Protein AF-A0A7C7ZIK1-F1 (afdb_monomer)

Nearest PDB structures (foldseek):
  3ipm-assembly1_O  TM=1.648E-01  e=4.388E+00  Trypanosoma brucei

Solvent-accessible surface area (backbone atoms only — not comparable to full-atom values): 26878 Å² total; per-residue (Å²): 111,84,88,82,70,64,79,79,88,62,84,92,83,82,89,87,76,80,74,85,45,72,69,51,45,52,53,51,50,48,65,78,37,54,86,48,63,83,70,48,52,71,69,32,45,68,49,44,53,52,39,57,45,41,50,55,28,26,73,73,62,36,70,90,50,31,84,71,56,78,60,54,76,66,56,44,52,54,34,48,56,54,49,53,51,53,53,47,51,53,48,55,60,62,72,68,54,66,82,92,74,60,58,61,64,63,52,50,54,50,53,52,49,51,52,44,64,70,38,54,54,81,72,80,58,64,87,65,75,63,62,74,39,77,78,46,72,45,71,29,47,98,76,24,29,35,37,28,30,31,46,92,85,39,73,67,56,48,45,56,56,45,39,78,75,49,46,89,28,53,38,35,42,38,34,39,75,40,82,46,82,79,42,19,32,40,39,40,33,50,70,51,90,85,49,100,66,63,43,59,58,36,30,55,53,48,37,63,67,32,76,52,36,58,47,66,57,86,81,34,36,43,49,66,56,59,46,42,33,29,42,15,85,84,56,22,28,65,60,50,69,68,54,50,51,53,47,41,24,65,52,51,49,84,74,50,73,67,68,68,46,44,50,56,55,52,42,52,54,51,48,50,51,46,52,52,52,17,50,52,34,18,50,51,33,24,48,57,45,40,75,72,62,49,92,63,57,71,66,64,31,53,45,37,12,51,43,36,23,22,52,46,40,37,65,51,27,52,57,49,37,46,66,77,34,80,77,40,43,47,67,31,13,67,44,78,65,21,73,63,72,34,60,77,36,42,63,52,31,36,60,20,34,48,51,48,46,79,75,51,82,90,82,73,89,80,51,76,71,54,52,55,51,51,50,52,44,46,48,47,39,26,48,18,50,27,39,33,34,51,12,42,46,20,36,61,32,62,89,72,53,73,67,45,44,58,92,47,72,91,61,91,24,66,33,29,52,53,24,8,51,54,45,20,52,50,46,53,51,48,53,48,54,52,21,60,78,68,73,43,81,66,74,80,50,74,66,50,48,49,25,52,48,38,28,19,36,50,21,23,39,32,40,31,49,24,26,35,23,16,47,7,31,61,65,36,27,52,42,46,43,50,22,53,49,53,31,51,50,39,63,73,68,69,60,69,93,115

Secondary structure (DSSP, 8-state):
-TTTS--TTSS------SS--HHHHHHHHHHHTTTTGGGS-HHHHHHHHHHHHHHHHHHHH-GGGGGGSS--HHHHHHHHHHHHHHHHHHHHHHHSS-TTS--HHHHHHHHHHHHHHHH--GGGGTT----SEEEEEEEEETTEEEEEEE-SS-HHHHHHHHHHHHGGGEEEEEEEEEEETTEEEEEEEES-TTSS--SHHHHHHHHHH-TT-SS-STT-SSEE-SSEEES-TTT-B---HHHHHHHHHHHH----HHHHHHHHHHHHHHHHHHHHHHHHHHHHHHHHHHHHHTT--HHHHHHHHHHHHHHHHHHHHHHHHHHHTTT-GGGGT-SPPP-SGGGGGHHHHHHHHTGGGGGS-S-----HHHHHHHHHHHHHHHHHHIIIIIIIIHHTTTTSS----TTS-----HHHHHHHHHHHHHHHHHHHHHHHHTTPPPP-SHHHHHHHHIIIIIHHHHHHHHHHHHSSSHHHHHHHHHHHHHHHHHHHTT----

Mean predicted aligned error: 15.03 Å

Radius of gyration: 38.32 Å; Cα contacts (8 Å, |Δi|>4): 663; chains: 1; bounding box: 83×48×109 Å

Structure (mmCIF, N/CA/C/O backbone):
data_AF-A0A7C7ZIK1-F1
#
_entry.id   AF-A0A7C7ZIK1-F1
#
loop_
_atom_site.group_PDB
_atom_site.id
_atom_site.type_symbol
_atom_site.label_atom_id
_atom_site.label_alt_id
_atom_site.label_comp_id
_atom_site.label_asym_id
_atom_site.label_entity_id
_atom_site.label_seq_id
_atom_site.pdbx_PDB_ins_code
_atom_site.Cartn_x
_atom_site.Cartn_y
_atom_site.Cartn_z
_atom_site.occupancy
_atom_site.B_iso_or_equiv
_atom_site.auth_seq_id
_atom_site.auth_comp_id
_atom_site.auth_asym_id
_atom_site.auth_atom_id
_atom_site.pdbx_PDB_model_num
ATOM 1 N N . MET A 1 1 ? -40.857 1.100 41.273 1.00 40.94 1 MET A N 1
ATOM 2 C CA . MET A 1 1 ? -41.108 2.369 40.558 1.00 40.94 1 MET A CA 1
ATOM 3 C C . MET A 1 1 ? -39.878 2.867 39.787 1.00 40.94 1 MET A C 1
ATOM 5 O O . MET A 1 1 ? -40.054 3.303 38.665 1.00 40.94 1 MET A O 1
ATOM 9 N N . VAL A 1 2 ? -38.643 2.683 40.279 1.00 38.78 2 VAL A N 1
ATOM 10 C CA . VAL A 1 2 ? -37.397 2.994 39.525 1.00 38.78 2 VAL A CA 1
ATOM 11 C C . VAL A 1 2 ? -37.084 1.995 38.393 1.00 38.78 2 VAL A C 1
ATOM 13 O O . VAL A 1 2 ? -36.462 2.351 37.407 1.00 38.78 2 VAL A O 1
ATOM 16 N N . MET A 1 3 ? -37.570 0.753 38.485 1.00 44.03 3 MET A N 1
ATOM 17 C CA . MET A 1 3 ? -37.237 -0.306 37.516 1.00 44.03 3 MET A CA 1
ATOM 18 C C . MET A 1 3 ? -38.059 -0.287 36.211 1.00 44.03 3 MET A C 1
ATOM 20 O O . MET A 1 3 ? -37.740 -1.073 35.336 1.00 44.03 3 MET A O 1
ATOM 24 N N . ASN A 1 4 ? -39.112 0.537 36.081 1.00 45.06 4 ASN A N 1
ATOM 25 C CA . ASN A 1 4 ? -40.029 0.502 34.919 1.00 45.06 4 ASN A CA 1
ATOM 26 C C . ASN A 1 4 ? -40.691 1.858 34.560 1.00 45.06 4 ASN A C 1
ATOM 28 O O . ASN A 1 4 ? -41.598 1.870 33.735 1.00 45.06 4 ASN A O 1
ATOM 32 N N . GLY A 1 5 ? -40.339 2.978 35.210 1.00 52.81 5 GLY A N 1
ATOM 33 C CA . GLY A 1 5 ? -41.162 4.203 35.154 1.00 52.81 5 GLY A CA 1
ATOM 34 C C . GLY A 1 5 ? -40.486 5.487 34.669 1.00 52.81 5 GLY A C 1
ATOM 35 O O . GLY A 1 5 ? -41.190 6.462 34.433 1.00 52.81 5 GLY A O 1
ATOM 36 N N . LEU A 1 6 ? -39.159 5.519 34.540 1.00 58.84 6 LEU A N 1
ATOM 37 C CA . LEU A 1 6 ? -38.412 6.707 34.120 1.00 58.84 6 LEU A CA 1
ATOM 38 C C . LEU A 1 6 ? -37.419 6.302 33.027 1.00 58.84 6 LEU A C 1
ATOM 40 O O . LEU A 1 6 ? -36.592 5.420 33.254 1.00 58.84 6 LEU A O 1
ATOM 44 N N . GLU A 1 7 ? -37.493 6.946 31.860 1.00 58.38 7 GLU A N 1
ATOM 45 C CA . GLU A 1 7 ? -36.539 6.791 30.751 1.00 58.38 7 GLU A CA 1
ATOM 46 C C . GLU A 1 7 ? -35.217 7.506 31.085 1.00 58.38 7 GLU A C 1
ATOM 48 O O . GLU A 1 7 ? -34.808 8.454 30.429 1.00 58.38 7 GLU A O 1
ATOM 53 N N . LEU A 1 8 ? -34.536 7.066 32.146 1.00 65.50 8 LEU A N 1
ATOM 54 C CA . LEU A 1 8 ? -33.223 7.597 32.542 1.00 65.50 8 LEU A CA 1
ATOM 55 C C . LEU A 1 8 ? -32.093 7.113 31.615 1.00 65.50 8 LEU A C 1
ATOM 57 O O . LEU A 1 8 ? -30.930 7.476 31.800 1.00 65.50 8 LEU A O 1
ATOM 61 N N . ASP A 1 9 ? -32.417 6.244 30.652 1.00 60.56 9 ASP A N 1
ATOM 62 C CA . ASP A 1 9 ? -31.449 5.628 29.755 1.00 60.56 9 ASP A CA 1
ATOM 63 C C . ASP A 1 9 ? -31.049 6.504 28.557 1.00 60.56 9 ASP A C 1
ATOM 65 O O . ASP A 1 9 ? -29.991 6.256 27.966 1.00 60.56 9 ASP A O 1
ATOM 69 N N . GLU A 1 10 ? -31.836 7.534 28.239 1.00 54.47 10 GLU A N 1
ATOM 70 C CA . GLU A 1 10 ? -31.653 8.405 27.077 1.00 54.47 10 GLU A CA 1
ATOM 71 C C . GLU A 1 10 ? -31.628 9.892 27.479 1.00 54.47 10 GLU A C 1
ATOM 73 O O . GLU A 1 10 ? -32.431 10.348 28.290 1.00 54.47 10 GLU A O 1
ATOM 78 N N . GLY A 1 11 ? -30.712 10.662 26.878 1.00 59.84 11 GLY A N 1
ATOM 79 C CA . GLY A 1 11 ? -30.610 12.118 27.056 1.00 59.84 11 GLY A CA 1
ATOM 80 C C . GLY A 1 11 ? -29.774 12.595 28.253 1.00 59.84 11 GLY A C 1
ATOM 81 O O . GLY A 1 11 ? -29.290 11.808 29.066 1.00 59.84 11 GLY A O 1
ATOM 82 N N . ASP A 1 12 ? -29.597 13.917 28.334 1.00 59.91 12 ASP A N 1
ATOM 83 C CA . ASP A 1 12 ? -28.964 14.597 29.467 1.00 59.91 12 ASP A CA 1
ATOM 84 C C . ASP A 1 12 ? -30.032 14.964 30.500 1.00 59.91 12 ASP A C 1
ATOM 86 O O . ASP A 1 12 ? -31.002 15.663 30.197 1.00 59.91 12 ASP A O 1
ATOM 90 N N . TRP A 1 13 ? -29.848 14.512 31.736 1.00 69.88 13 TRP A N 1
ATOM 91 C CA . TRP A 1 13 ? -30.767 14.773 32.838 1.00 69.88 13 TRP A CA 1
ATOM 92 C C . TRP A 1 13 ? -30.097 15.630 33.907 1.00 69.88 13 TRP A C 1
ATOM 94 O O . TRP A 1 13 ? -28.914 15.496 34.209 1.00 69.88 13 TRP A O 1
ATOM 104 N N . THR A 1 14 ? -30.882 16.535 34.490 1.00 77.00 14 THR A N 1
ATOM 105 C CA . THR A 1 14 ? -30.476 17.347 35.640 1.00 77.00 14 THR A CA 1
ATOM 106 C C . THR A 1 14 ? -31.345 16.960 36.826 1.00 77.00 14 THR A C 1
ATOM 108 O O . THR A 1 14 ? -32.571 17.025 36.742 1.00 77.00 14 THR A O 1
ATOM 111 N N . LEU A 1 15 ? -30.715 16.544 37.924 1.00 80.06 15 LEU A N 1
ATOM 112 C CA . LEU A 1 15 ? -31.409 16.203 39.160 1.00 80.06 15 LEU A CA 1
ATOM 113 C C . LEU A 1 15 ? -31.558 17.454 40.029 1.00 80.06 15 LEU A C 1
ATOM 115 O O . LEU A 1 15 ? -30.564 18.056 40.430 1.00 80.06 15 LEU A O 1
ATOM 119 N N . TYR A 1 16 ? -32.799 17.822 40.329 1.00 83.50 16 TYR A N 1
ATOM 120 C CA . TYR A 1 16 ? -33.114 18.869 41.294 1.00 83.50 16 TYR A CA 1
ATOM 121 C C . TYR A 1 16 ? -33.549 18.204 42.596 1.00 83.50 16 TYR A C 1
ATOM 123 O O . TYR A 1 16 ? -34.559 17.504 42.622 1.00 83.50 16 TYR A O 1
ATOM 131 N N . ALA A 1 17 ? -32.769 18.414 43.651 1.00 84.19 17 ALA A N 1
ATOM 132 C CA . ALA A 1 17 ? -33.059 17.948 44.999 1.00 84.19 17 ALA A CA 1
ATOM 133 C C . ALA A 1 17 ? -33.294 19.155 45.918 1.00 84.19 17 ALA A C 1
ATOM 135 O O . ALA A 1 17 ? -32.756 20.240 45.685 1.00 84.19 17 ALA A O 1
ATOM 136 N N . ASN A 1 18 ? -34.136 18.957 46.924 1.00 82.31 18 ASN A N 1
ATOM 137 C CA . ASN A 1 18 ? -34.403 19.879 48.024 1.00 82.31 18 ASN A CA 1
ATOM 138 C C . ASN A 1 18 ? -33.237 19.845 49.037 1.00 82.31 18 ASN A C 1
ATOM 140 O O . ASN A 1 18 ? -32.068 19.869 48.651 1.00 82.31 18 ASN A O 1
ATOM 144 N N . GLU A 1 19 ? -33.534 19.871 50.333 1.00 83.44 19 GLU A N 1
ATOM 145 C CA . GLU A 1 19 ? -32.520 19.741 51.377 1.00 83.44 19 GLU A CA 1
ATOM 146 C C . GLU A 1 19 ? -31.919 18.323 51.344 1.00 83.44 19 GLU A C 1
ATOM 148 O O . GLU A 1 19 ? -32.659 17.374 51.115 1.00 83.44 19 GLU A O 1
ATOM 153 N N . PRO A 1 20 ? -30.597 18.141 51.523 1.00 84.56 20 PRO A N 1
ATOM 154 C CA . PRO A 1 20 ? -29.972 16.818 51.493 1.00 84.56 20 PRO A CA 1
ATOM 155 C C . PRO A 1 20 ? -30.202 16.050 52.808 1.00 84.56 20 PRO A C 1
ATOM 157 O O . PRO A 1 20 ? -29.254 15.693 53.496 1.00 84.56 20 PRO A O 1
ATOM 160 N N . ASP A 1 21 ? -31.447 15.817 53.199 1.00 86.06 21 ASP A N 1
ATOM 161 C CA . ASP A 1 21 ? -31.779 14.834 54.232 1.00 86.06 21 ASP A CA 1
ATOM 162 C C . ASP A 1 21 ? -31.582 13.397 53.722 1.00 86.06 21 ASP A C 1
ATOM 164 O O . ASP A 1 21 ? -31.274 13.146 52.550 1.00 86.06 21 ASP A O 1
ATOM 168 N N . LEU A 1 22 ? -31.633 12.437 54.644 1.00 85.81 22 LEU A N 1
ATOM 169 C CA . LEU A 1 22 ? -31.218 11.066 54.369 1.00 85.81 22 LEU A CA 1
ATOM 170 C C . LEU A 1 22 ? -32.094 10.385 53.304 1.00 85.81 22 LEU A C 1
ATOM 172 O O . LEU A 1 22 ? -31.565 9.689 52.435 1.00 85.81 22 LEU A O 1
ATOM 176 N N . ASP A 1 23 ? -33.399 10.631 53.310 1.00 86.06 23 ASP A N 1
ATOM 177 C CA . ASP A 1 23 ? -34.359 10.156 52.315 1.00 86.06 23 ASP A CA 1
ATOM 178 C C . ASP A 1 23 ? -34.097 10.770 50.931 1.00 86.06 23 ASP A C 1
ATOM 180 O O . ASP A 1 23 ? -34.020 10.032 49.938 1.00 86.06 23 ASP A O 1
ATOM 184 N N . THR A 1 24 ? -33.842 12.082 50.854 1.00 88.56 24 THR A N 1
ATOM 185 C CA . THR A 1 24 ? -33.441 12.740 49.602 1.00 88.56 24 THR A CA 1
ATOM 186 C C . THR A 1 24 ? -32.127 12.169 49.082 1.00 88.56 24 THR A C 1
ATOM 188 O O . THR A 1 24 ? -32.006 11.861 47.894 1.00 88.56 24 THR A O 1
ATOM 191 N N . LEU A 1 25 ? -31.141 11.956 49.954 1.00 90.19 25 LEU A N 1
ATOM 192 C CA . LEU A 1 25 ? -29.852 11.371 49.588 1.00 90.19 25 LEU A CA 1
ATOM 193 C C . LEU A 1 25 ? -29.987 9.920 49.114 1.00 90.19 25 LEU A C 1
ATOM 195 O O . LEU A 1 25 ? -29.340 9.546 48.133 1.00 90.19 25 LEU A O 1
ATOM 199 N N . PHE A 1 26 ? -30.857 9.113 49.729 1.00 90.19 26 PHE A N 1
ATOM 200 C CA . PHE A 1 26 ? -31.180 7.771 49.241 1.00 90.19 26 PHE A CA 1
ATOM 201 C C . PHE A 1 26 ? -31.828 7.815 47.855 1.00 90.19 26 PHE A C 1
ATOM 203 O O . PHE A 1 26 ? -31.446 7.036 46.976 1.00 90.19 26 PHE A O 1
ATOM 210 N N . ALA A 1 27 ? -32.771 8.731 47.623 1.00 88.88 27 ALA A N 1
ATOM 211 C CA . ALA A 1 27 ? -33.408 8.901 46.320 1.00 88.88 27 ALA A CA 1
ATOM 212 C C . ALA A 1 27 ? -32.396 9.329 45.245 1.00 88.88 27 ALA A C 1
ATOM 214 O O . ALA A 1 27 ? -32.337 8.720 44.173 1.00 88.88 27 ALA A O 1
ATOM 215 N N . VAL A 1 28 ? -31.548 10.316 45.551 1.00 89.88 28 VAL A N 1
ATOM 216 C CA . VAL A 1 28 ? -30.443 10.765 44.692 1.00 89.88 28 VAL A CA 1
ATOM 217 C C . VAL A 1 28 ? -29.512 9.598 44.376 1.00 89.88 28 VAL A C 1
ATOM 219 O O . VAL A 1 28 ? -29.238 9.335 43.205 1.00 89.88 28 VAL A O 1
ATOM 222 N N . TRP A 1 29 ? -29.066 8.852 45.389 1.00 91.94 29 TRP A N 1
ATOM 223 C CA . TRP A 1 29 ? -28.170 7.713 45.208 1.00 91.94 29 TRP A CA 1
ATOM 224 C C . TRP A 1 29 ? -28.787 6.652 44.295 1.00 91.94 29 TRP A C 1
ATOM 226 O O . TRP A 1 29 ? -28.127 6.165 43.376 1.00 91.94 29 TRP A O 1
ATOM 236 N N . VAL A 1 30 ? -30.067 6.324 44.495 1.00 90.31 30 VAL A N 1
ATOM 237 C CA . VAL A 1 30 ? -30.787 5.347 43.670 1.00 90.31 30 VAL A CA 1
ATOM 238 C C . VAL A 1 30 ? -30.892 5.807 42.217 1.00 90.31 30 VAL A C 1
ATOM 240 O O . VAL A 1 30 ? -30.681 4.998 41.312 1.00 90.31 30 VAL A O 1
ATOM 243 N N . LEU A 1 31 ? -31.176 7.089 41.981 1.00 87.31 31 LEU A N 1
ATOM 244 C CA . LEU A 1 31 ? -31.259 7.660 40.636 1.00 87.31 31 LEU A CA 1
ATOM 245 C C . LEU A 1 31 ? -29.893 7.695 39.945 1.00 87.31 31 LEU A C 1
ATOM 247 O O . LEU A 1 31 ? -29.795 7.302 38.788 1.00 87.31 31 LEU A O 1
ATOM 251 N N . LEU A 1 32 ? -28.823 8.066 40.652 1.00 85.19 32 LEU A N 1
ATOM 252 C CA . LEU A 1 32 ? -27.457 8.031 40.114 1.00 85.19 32 LEU A CA 1
ATOM 253 C C . LEU A 1 32 ? -26.997 6.603 39.775 1.00 85.19 32 LEU A C 1
ATOM 255 O O . LEU A 1 32 ? -26.212 6.399 38.848 1.00 85.19 32 LEU A O 1
ATOM 259 N N . ASN A 1 33 ? -27.506 5.601 40.497 1.00 84.25 33 ASN A N 1
ATOM 260 C CA . ASN A 1 33 ? -27.081 4.207 40.386 1.00 84.25 33 ASN A CA 1
ATOM 261 C C . ASN A 1 33 ? -28.111 3.284 39.712 1.00 84.25 33 ASN A C 1
ATOM 263 O O . ASN A 1 33 ? -27.948 2.060 39.740 1.00 84.25 33 ASN A O 1
ATOM 267 N N . PHE A 1 34 ? -29.145 3.828 39.060 1.00 83.00 34 PHE A N 1
ATOM 268 C CA . PHE A 1 34 ? -30.294 3.048 38.579 1.00 83.00 34 PHE A CA 1
ATOM 269 C C . PHE A 1 34 ? -29.911 1.883 37.643 1.00 83.00 34 PHE A C 1
ATOM 271 O O . PHE A 1 34 ? -30.500 0.809 37.722 1.00 83.00 34 PHE A O 1
ATOM 278 N N . ARG A 1 35 ? -28.870 2.044 36.809 1.00 76.06 35 ARG A N 1
ATOM 279 C CA . ARG A 1 35 ? -28.354 0.990 35.905 1.00 76.06 35 ARG A CA 1
ATOM 280 C C . ARG A 1 35 ? -27.611 -0.135 36.621 1.00 76.06 35 ARG A C 1
ATOM 282 O O . ARG A 1 35 ? -27.462 -1.231 36.074 1.00 76.06 35 ARG A O 1
ATOM 289 N N . ARG A 1 36 ? -27.082 0.148 37.811 1.00 77.00 36 ARG A N 1
ATOM 290 C CA . ARG A 1 36 ? -26.248 -0.773 38.594 1.00 77.00 36 ARG A CA 1
ATOM 291 C C . ARG 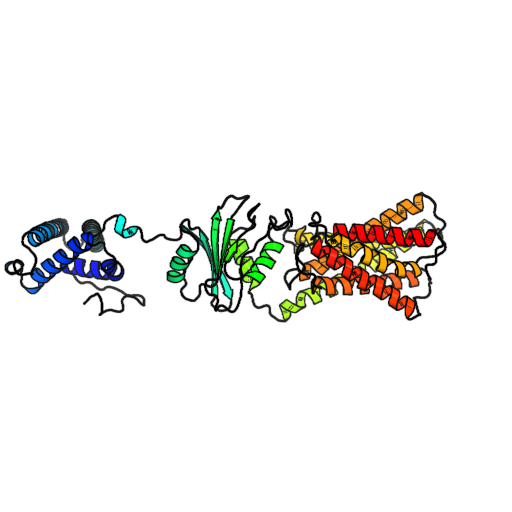A 1 36 ? -27.071 -1.583 39.578 1.00 77.00 36 ARG A C 1
ATOM 293 O O . ARG A 1 36 ? -26.814 -2.771 39.726 1.00 77.00 36 ARG A O 1
ATOM 300 N N . ILE A 1 37 ? -28.108 -0.988 40.165 1.00 84.81 37 ILE A N 1
ATOM 301 C CA . ILE A 1 37 ? -28.993 -1.648 41.137 1.00 84.81 37 ILE A CA 1
ATOM 302 C C . ILE A 1 37 ? -29.521 -3.020 40.655 1.00 84.81 37 ILE A C 1
ATOM 304 O O . ILE A 1 37 ? -29.435 -3.985 41.421 1.00 84.81 37 ILE A O 1
ATOM 308 N N . PRO A 1 38 ? -29.983 -3.196 39.396 1.00 81.00 38 PRO A N 1
ATOM 309 C CA . PRO A 1 38 ? -30.415 -4.504 38.895 1.00 81.00 38 PRO A CA 1
ATOM 310 C C . PRO A 1 38 ? -29.296 -5.554 38.874 1.00 81.00 38 PRO A C 1
ATOM 312 O O . PRO A 1 38 ? -29.567 -6.744 39.043 1.00 81.00 38 PRO A O 1
ATOM 315 N N . LYS A 1 39 ? -28.046 -5.116 38.683 1.00 79.50 39 LYS A N 1
ATOM 316 C CA . LYS A 1 39 ? -26.848 -5.951 38.510 1.00 79.50 39 LYS A CA 1
ATOM 317 C C . LYS A 1 39 ? -26.093 -6.221 39.811 1.00 79.50 39 LYS A C 1
ATOM 319 O O . LYS A 1 39 ? -25.171 -7.025 39.804 1.00 79.50 39 LYS A O 1
ATOM 324 N N . LEU A 1 40 ? -26.493 -5.586 40.914 1.00 83.44 40 LEU A N 1
ATOM 325 C CA . LEU A 1 40 ? -25.895 -5.816 42.226 1.00 83.44 40 LEU A CA 1
ATOM 326 C C . LEU A 1 40 ? -25.921 -7.300 42.607 1.00 83.44 40 LEU A C 1
ATOM 328 O O . LEU A 1 40 ? -26.912 -8.004 42.353 1.00 83.44 40 LEU A O 1
ATOM 332 N N . SER A 1 41 ? -24.853 -7.739 43.275 1.00 82.25 41 SER A N 1
ATOM 333 C CA . SER A 1 41 ? -24.797 -9.052 43.912 1.00 82.25 41 SER A CA 1
ATOM 334 C C . SER A 1 41 ? -25.963 -9.244 44.892 1.00 82.25 41 SER A C 1
ATOM 336 O O . SER A 1 41 ? -26.492 -8.276 45.449 1.00 82.25 41 SER A O 1
ATOM 338 N N . SER A 1 42 ? -26.370 -10.496 45.140 1.00 83.75 42 SER A N 1
ATOM 339 C CA . SER A 1 42 ? -27.427 -10.793 46.122 1.00 83.75 42 SER A CA 1
ATOM 340 C C . SER A 1 42 ? -27.119 -10.174 47.484 1.00 83.75 42 SER A C 1
ATOM 342 O O . SER A 1 42 ? -27.984 -9.539 48.069 1.00 83.75 42 SER A O 1
ATOM 344 N N . ARG A 1 43 ? -25.855 -10.232 47.922 1.00 85.00 43 ARG A N 1
ATOM 345 C CA . ARG A 1 43 ? -25.405 -9.626 49.180 1.00 85.00 43 ARG A CA 1
ATOM 346 C C . ARG A 1 43 ? -25.617 -8.109 49.213 1.00 85.00 43 ARG A C 1
ATOM 348 O O . ARG A 1 43 ? -26.109 -7.590 50.207 1.00 85.00 43 ARG A O 1
ATOM 355 N N . SER A 1 44 ? -25.255 -7.393 48.149 1.00 87.44 44 SER A N 1
ATOM 356 C CA . SER A 1 44 ? -25.455 -5.940 48.077 1.00 87.44 44 SER A CA 1
ATOM 357 C C . SER A 1 44 ? -26.937 -5.567 48.021 1.00 87.44 44 SER A C 1
ATOM 359 O O . SER A 1 44 ? -27.344 -4.575 48.622 1.00 87.44 44 SER A O 1
ATOM 361 N N . LYS A 1 45 ? -27.773 -6.388 47.370 1.00 87.81 45 LYS A N 1
ATOM 362 C CA . LYS A 1 45 ? -29.238 -6.224 47.384 1.00 87.81 45 LYS A CA 1
ATOM 363 C C . LYS A 1 45 ? -29.833 -6.472 48.770 1.00 87.81 45 LYS A C 1
ATOM 365 O O . LYS A 1 45 ? -30.688 -5.697 49.192 1.00 87.81 45 LYS A O 1
ATOM 370 N N . ASP A 1 46 ? -29.340 -7.481 49.484 1.00 88.12 46 ASP A N 1
ATOM 371 C CA . ASP A 1 46 ? -29.736 -7.794 50.863 1.00 88.12 46 ASP A CA 1
ATOM 372 C C . ASP A 1 46 ? -29.325 -6.688 51.850 1.00 88.12 46 ASP A C 1
ATOM 374 O O . ASP A 1 46 ? -29.917 -6.558 52.918 1.00 88.12 46 ASP A O 1
ATOM 378 N N . THR A 1 47 ? -28.351 -5.848 51.488 1.00 89.25 47 THR A N 1
ATOM 379 C CA . THR A 1 47 ? -28.025 -4.622 52.226 1.00 89.25 47 THR A CA 1
ATOM 380 C C . THR A 1 47 ? -28.918 -3.448 51.826 1.00 89.25 47 THR A C 1
ATOM 382 O O . THR A 1 47 ? -29.482 -2.791 52.698 1.00 89.25 47 THR A O 1
ATOM 385 N N . LEU A 1 48 ? -29.060 -3.179 50.525 1.00 90.56 48 LEU A N 1
ATOM 386 C CA . LEU A 1 48 ? -29.733 -1.986 50.001 1.00 90.56 48 LEU A CA 1
ATOM 387 C C . LEU A 1 48 ? -31.255 -2.013 50.201 1.00 90.56 48 LEU A C 1
ATOM 389 O O . LEU A 1 48 ? -31.840 -1.027 50.647 1.00 90.56 48 LEU A O 1
ATOM 393 N N . LEU A 1 49 ? -31.917 -3.119 49.848 1.00 90.44 49 LEU A N 1
ATOM 394 C CA . LEU A 1 49 ? -33.383 -3.175 49.823 1.00 90.44 49 LEU A CA 1
ATOM 395 C C . LEU A 1 49 ? -34.009 -3.003 51.215 1.00 90.44 49 LEU A C 1
ATOM 397 O O . LEU A 1 49 ? -34.986 -2.258 51.316 1.00 90.44 49 LEU A O 1
ATOM 401 N N . PRO A 1 50 ? -33.473 -3.612 52.293 1.00 91.50 50 PRO A N 1
ATOM 402 C CA . PRO A 1 50 ? -33.994 -3.367 53.632 1.00 91.50 50 PRO A CA 1
ATOM 403 C C . PRO A 1 50 ? -33.822 -1.927 54.111 1.00 91.50 50 PRO A C 1
ATOM 405 O O . PRO A 1 50 ? -34.710 -1.431 54.795 1.00 91.50 50 PRO A O 1
ATOM 408 N N . LEU A 1 51 ? -32.732 -1.249 53.733 1.00 90.69 51 LEU A N 1
ATOM 409 C CA . LEU A 1 51 ? -32.513 0.160 54.081 1.00 90.69 51 LEU A CA 1
ATOM 410 C C . LEU A 1 51 ? -33.549 1.059 53.414 1.00 90.69 51 LEU A C 1
ATOM 412 O O . LEU A 1 51 ? -34.246 1.792 54.105 1.00 90.69 51 LEU A O 1
ATOM 416 N N . LEU A 1 52 ? -33.729 0.918 52.097 1.00 89.38 52 LEU A N 1
ATOM 417 C CA . LEU A 1 52 ? -34.749 1.666 51.356 1.00 89.38 52 LEU A CA 1
ATOM 418 C C . LEU A 1 52 ? -36.161 1.386 51.889 1.00 89.38 52 LEU A C 1
ATOM 420 O O . LEU A 1 52 ? -37.006 2.278 51.932 1.00 89.38 52 LEU A O 1
ATOM 424 N N . ARG A 1 53 ? -36.432 0.137 52.291 1.00 88.56 53 ARG A N 1
ATOM 425 C CA . ARG A 1 53 ? -37.731 -0.258 52.842 1.00 88.56 53 ARG A CA 1
ATOM 426 C C . ARG A 1 53 ? -37.978 0.336 54.225 1.00 88.56 53 ARG A C 1
ATOM 428 O O . ARG A 1 53 ? -39.104 0.750 54.487 1.00 88.56 53 ARG A O 1
ATOM 435 N N . LEU A 1 54 ? -36.970 0.321 55.094 1.00 90.25 54 LEU A N 1
ATOM 436 C CA . LEU A 1 54 ? -37.060 0.876 56.438 1.00 90.25 54 LEU A CA 1
ATOM 437 C C . LEU A 1 54 ? -37.217 2.395 56.377 1.00 90.25 54 LEU A C 1
ATOM 439 O O . LEU A 1 54 ? -38.143 2.916 56.990 1.00 90.25 54 LEU A O 1
ATOM 443 N N . GLU A 1 55 ? -36.389 3.072 55.583 1.00 88.62 55 GLU A N 1
ATOM 444 C CA . GLU A 1 55 ? -36.435 4.529 55.454 1.00 88.62 55 GLU A CA 1
ATOM 445 C C . GLU A 1 55 ? -37.764 5.000 54.868 1.00 88.62 55 GLU A C 1
ATOM 447 O O . GLU A 1 55 ? -38.451 5.819 55.466 1.00 88.62 55 GLU A O 1
ATOM 452 N N . GLY A 1 56 ? -38.225 4.373 53.780 1.00 86.31 56 GLY A N 1
ATOM 453 C CA . GLY A 1 56 ? -39.537 4.691 53.218 1.00 86.31 56 GLY A CA 1
ATOM 454 C C . GLY A 1 56 ? -40.707 4.387 54.165 1.00 86.31 56 GLY A C 1
ATOM 455 O O . GLY A 1 56 ? -41.766 4.995 54.048 1.00 86.31 56 GLY A O 1
ATOM 456 N N . ALA A 1 57 ? -40.553 3.448 55.107 1.00 86.75 57 ALA A N 1
ATOM 457 C CA . ALA A 1 57 ? -41.574 3.186 56.121 1.00 86.75 57 ALA A CA 1
ATOM 458 C C . ALA A 1 57 ? -41.574 4.242 57.236 1.00 86.75 57 ALA A C 1
ATOM 460 O O . ALA A 1 57 ? -42.658 4.600 57.701 1.00 86.75 57 ALA A O 1
ATOM 461 N N . ILE A 1 58 ? -40.390 4.715 57.642 1.00 87.12 58 ILE A N 1
ATOM 462 C CA . ILE A 1 58 ? -40.210 5.800 58.615 1.00 87.12 58 ILE A CA 1
ATOM 463 C C . ILE A 1 58 ? -40.756 7.107 58.042 1.00 87.12 58 ILE A C 1
ATOM 465 O O . ILE A 1 58 ? -41.534 7.767 58.722 1.00 87.12 58 ILE A O 1
ATOM 469 N N . ASP A 1 59 ? -40.417 7.432 56.796 1.00 83.25 59 ASP A N 1
ATOM 470 C CA . ASP A 1 59 ? -40.895 8.635 56.113 1.00 83.25 59 ASP A CA 1
ATOM 471 C C . ASP A 1 59 ? -42.428 8.631 55.969 1.00 83.25 59 ASP A C 1
ATOM 473 O O . ASP A 1 59 ? -43.119 9.565 56.373 1.00 83.25 59 ASP A O 1
ATOM 477 N N . ALA A 1 60 ? -43.002 7.513 55.510 1.00 84.00 60 ALA A N 1
ATOM 478 C CA . ALA A 1 60 ? -44.442 7.434 55.272 1.00 84.00 60 ALA A CA 1
ATOM 479 C C . ALA A 1 60 ? -45.305 7.346 56.547 1.00 84.00 60 ALA A C 1
ATOM 481 O O . ALA A 1 60 ? -46.449 7.798 56.530 1.00 84.00 60 ALA A O 1
ATOM 482 N N . ASN A 1 61 ? -44.821 6.710 57.623 1.00 83.50 61 ASN A N 1
ATOM 483 C CA . ASN A 1 61 ? -45.657 6.359 58.789 1.00 83.50 61 ASN A CA 1
ATOM 484 C C . ASN A 1 61 ? -45.097 6.833 60.139 1.00 83.50 61 ASN A C 1
ATOM 486 O O . ASN A 1 61 ? -45.725 6.602 61.173 1.00 83.50 61 ASN A O 1
ATOM 490 N N . GLY A 1 62 ? -43.926 7.464 60.153 1.00 82.12 62 GLY A N 1
ATOM 491 C CA . GLY A 1 62 ? -43.194 7.804 61.367 1.00 82.12 62 GLY A CA 1
ATOM 492 C C . GLY A 1 62 ? -42.408 6.628 61.959 1.00 82.12 62 GLY A C 1
ATOM 493 O O . GLY A 1 62 ? -42.699 5.447 61.742 1.00 82.12 62 GLY A O 1
ATOM 494 N N . ALA A 1 63 ? -41.394 6.958 62.764 1.00 80.44 63 ALA A N 1
ATOM 495 C CA . ALA A 1 63 ? -40.477 5.983 63.359 1.00 80.44 63 ALA A CA 1
ATOM 496 C C . ALA A 1 63 ? -41.178 4.947 64.261 1.00 80.44 63 ALA A C 1
ATOM 498 O O . ALA A 1 63 ? -40.741 3.796 64.322 1.00 80.44 63 ALA A O 1
ATOM 499 N N . GLU A 1 64 ? -42.285 5.321 64.908 1.00 76.75 64 GLU A N 1
ATOM 500 C CA . GLU A 1 64 ? -43.053 4.464 65.826 1.00 76.75 64 GLU A CA 1
ATOM 501 C C . GLU A 1 64 ? -43.662 3.232 65.141 1.00 76.75 64 GLU A C 1
ATOM 503 O O . GLU A 1 64 ? -43.826 2.187 65.768 1.00 76.75 64 GLU A O 1
ATOM 508 N N . LEU A 1 65 ? -43.965 3.332 63.843 1.00 77.44 65 LEU A N 1
ATOM 509 C CA . LEU A 1 65 ? -44.575 2.255 63.058 1.00 77.44 65 LEU A CA 1
ATOM 510 C C . LEU A 1 65 ? -43.572 1.514 62.163 1.00 77.44 65 LEU A C 1
ATOM 512 O O . LEU A 1 65 ? -43.946 0.578 61.452 1.00 77.44 65 LEU A O 1
ATOM 516 N N . SER A 1 66 ? -42.288 1.874 62.217 1.00 80.38 66 SER A N 1
ATOM 517 C CA . SER A 1 66 ? -41.250 1.290 61.358 1.00 80.38 66 SER A CA 1
ATOM 518 C C . SER A 1 66 ? -40.973 -0.197 61.635 1.00 80.38 66 SER A C 1
ATOM 520 O O . SER A 1 66 ? -40.489 -0.912 60.754 1.00 80.38 66 SER A O 1
ATOM 522 N N . ASP A 1 67 ? -41.379 -0.705 62.803 1.00 81.44 67 ASP A N 1
ATOM 523 C CA . ASP A 1 67 ? -41.322 -2.133 63.145 1.00 81.44 67 ASP A CA 1
ATOM 524 C C . ASP A 1 67 ? -42.267 -2.990 62.275 1.00 81.44 67 ASP A C 1
ATOM 526 O O . ASP A 1 67 ? -42.059 -4.195 62.123 1.00 81.44 67 ASP A O 1
ATOM 530 N N . TYR A 1 68 ? -43.263 -2.370 61.629 1.00 81.50 68 TYR A N 1
ATOM 531 C CA . TYR A 1 68 ? -44.238 -3.028 60.753 1.00 81.50 68 TYR A CA 1
ATOM 532 C C . TYR A 1 68 ? -43.887 -2.933 59.255 1.00 81.50 68 TYR A C 1
ATOM 534 O O . TYR A 1 68 ? -44.725 -3.203 58.395 1.00 81.50 68 TYR A O 1
ATOM 542 N N . CYS A 1 69 ? -42.638 -2.602 58.902 1.00 83.94 69 CYS A N 1
ATOM 543 C CA . CYS A 1 69 ? -42.200 -2.452 57.505 1.00 83.94 69 CYS A CA 1
ATOM 544 C C . CYS A 1 69 ? -42.113 -3.772 56.701 1.00 83.94 69 CYS A C 1
ATOM 546 O O . CYS A 1 69 ? -41.868 -3.743 55.488 1.00 83.94 69 CYS A O 1
ATOM 548 N N . GLY A 1 70 ? -42.354 -4.924 57.342 1.00 84.75 70 GLY A N 1
ATOM 549 C CA . GLY A 1 70 ? -42.370 -6.250 56.709 1.00 84.75 70 GLY A CA 1
ATOM 550 C C . GLY A 1 70 ? -41.003 -6.937 56.619 1.00 84.75 70 GLY A C 1
ATOM 551 O O . GLY A 1 70 ? -40.860 -7.914 55.887 1.00 84.75 70 GLY A O 1
ATOM 552 N N . LEU A 1 71 ? -39.997 -6.437 57.343 1.00 89.75 71 LEU A N 1
ATOM 553 C CA . LEU A 1 71 ? -38.679 -7.064 57.467 1.00 89.75 71 LEU A CA 1
ATOM 554 C C . LEU A 1 71 ? -38.658 -8.094 58.606 1.00 89.75 71 LEU A C 1
ATOM 556 O O . LEU A 1 71 ? -39.385 -7.972 59.591 1.00 89.75 71 LEU A O 1
ATOM 560 N N . THR A 1 72 ? -37.788 -9.104 58.506 1.00 90.81 72 THR A N 1
ATOM 561 C CA . THR A 1 72 ? -37.543 -10.014 59.639 1.00 90.81 72 THR A CA 1
ATOM 562 C C . THR A 1 72 ? -36.853 -9.266 60.783 1.00 90.81 72 THR A C 1
ATOM 564 O O . THR A 1 72 ? -36.117 -8.312 60.539 1.00 90.81 72 THR A O 1
ATOM 567 N N . GLN A 1 73 ? -37.017 -9.712 62.034 1.00 87.44 73 GLN A N 1
ATOM 568 C CA . GLN A 1 73 ? -36.419 -9.031 63.196 1.00 87.44 73 GLN A CA 1
ATOM 569 C C . GLN A 1 73 ? -34.888 -8.901 63.127 1.00 87.44 73 GLN A C 1
ATOM 571 O O . GLN A 1 73 ? -34.326 -7.954 63.674 1.00 87.44 73 GLN A O 1
ATOM 576 N N . ASN A 1 74 ? -34.192 -9.841 62.481 1.00 88.44 74 ASN A N 1
ATOM 577 C CA . ASN A 1 74 ? -32.739 -9.755 62.313 1.00 88.44 74 ASN A CA 1
ATOM 578 C C . ASN A 1 74 ? -32.383 -8.683 61.279 1.00 88.44 74 ASN A C 1
ATOM 580 O O . ASN A 1 74 ? -31.607 -7.780 61.579 1.00 88.44 74 ASN A O 1
ATOM 584 N N . THR A 1 75 ? -33.027 -8.724 60.110 1.00 89.25 75 THR A N 1
ATOM 585 C CA . THR A 1 75 ? -32.824 -7.744 59.037 1.00 89.25 75 THR A CA 1
ATOM 586 C C . THR A 1 75 ? -33.212 -6.329 59.469 1.00 89.25 75 THR A C 1
ATOM 588 O O . THR A 1 75 ? -32.504 -5.383 59.147 1.00 89.25 75 THR A O 1
ATOM 591 N N . LEU A 1 76 ? -34.300 -6.178 60.231 1.00 90.00 76 LEU A N 1
ATOM 592 C CA . LEU A 1 76 ? -34.745 -4.893 60.771 1.00 90.00 76 LEU A CA 1
ATOM 593 C C . LEU A 1 76 ? -33.707 -4.300 61.729 1.00 90.00 76 LEU A C 1
ATOM 595 O O . LEU A 1 76 ? -33.382 -3.123 61.617 1.00 90.00 76 LEU A O 1
ATOM 599 N N . ARG A 1 77 ? -33.158 -5.110 62.645 1.00 89.88 77 ARG A N 1
ATOM 600 C CA . ARG A 1 77 ? -32.110 -4.660 63.575 1.00 89.88 77 ARG A CA 1
ATOM 601 C C . ARG A 1 77 ? -30.843 -4.230 62.842 1.00 89.88 77 ARG A C 1
ATOM 603 O O . ARG A 1 77 ? -30.277 -3.194 63.175 1.00 89.88 77 ARG A O 1
ATOM 610 N N . GLU A 1 78 ? -30.417 -4.994 61.839 1.00 90.12 78 GLU A N 1
ATOM 611 C CA . GLU A 1 78 ? -29.251 -4.643 61.023 1.00 90.12 78 GLU A CA 1
ATOM 612 C C . GLU A 1 78 ? -29.480 -3.372 60.198 1.00 90.12 78 GLU A C 1
ATOM 614 O O . GLU A 1 78 ? -28.623 -2.490 60.182 1.00 90.12 78 GLU A O 1
ATOM 619 N N . ALA A 1 79 ? -30.638 -3.257 59.540 1.00 89.06 79 ALA A N 1
ATOM 620 C CA . ALA A 1 79 ? -31.000 -2.077 58.762 1.00 89.06 79 ALA A CA 1
ATOM 621 C C . ALA A 1 79 ? -31.092 -0.832 59.653 1.00 89.06 79 ALA A C 1
ATOM 623 O O . ALA A 1 79 ? -30.515 0.194 59.307 1.00 89.06 79 ALA A O 1
ATOM 624 N N . ARG A 1 80 ? -31.727 -0.937 60.830 1.00 90.69 80 ARG A N 1
ATOM 625 C CA . ARG A 1 80 ? -31.820 0.170 61.789 1.00 90.69 80 ARG A CA 1
ATOM 626 C C . ARG A 1 80 ? -30.446 0.591 62.302 1.00 90.69 80 ARG A C 1
ATOM 628 O O . ARG A 1 80 ? -30.142 1.770 62.272 1.00 90.69 80 ARG A O 1
ATOM 635 N N . SER A 1 81 ? -29.575 -0.353 62.661 1.00 91.12 81 SER A N 1
ATOM 636 C CA . SER A 1 81 ? -28.209 -0.027 63.099 1.00 91.12 81 SER A CA 1
ATOM 637 C C . SER A 1 81 ? -27.399 0.721 62.032 1.00 91.12 81 SER A C 1
ATOM 639 O O . SER A 1 81 ? -26.642 1.638 62.356 1.00 91.12 81 SER A O 1
ATOM 641 N N . ARG A 1 82 ? -27.538 0.336 60.759 1.00 90.19 82 ARG A N 1
ATOM 642 C CA . ARG A 1 82 ? -26.894 1.029 59.632 1.00 90.19 82 ARG A CA 1
ATOM 643 C C . ARG A 1 82 ? -27.489 2.423 59.418 1.00 90.19 82 ARG A C 1
ATOM 645 O O . ARG A 1 82 ? -26.735 3.370 59.224 1.00 90.19 82 ARG A O 1
ATOM 652 N N . LEU A 1 83 ? -28.811 2.555 59.511 1.00 89.75 83 LEU A N 1
ATOM 653 C CA . LEU A 1 83 ? -29.510 3.835 59.395 1.00 89.75 83 LEU A CA 1
ATOM 654 C C . LEU A 1 83 ? -29.127 4.800 60.530 1.00 89.75 83 LEU A C 1
ATOM 656 O O . LEU A 1 83 ? -28.796 5.951 60.273 1.00 89.75 83 LEU A O 1
ATOM 660 N N . ASP A 1 84 ? -29.051 4.308 61.768 1.00 89.00 84 ASP A N 1
ATOM 661 C CA . ASP A 1 84 ? -28.620 5.084 62.936 1.00 89.00 84 ASP A CA 1
ATOM 662 C C . ASP A 1 84 ? -27.188 5.618 62.772 1.00 89.00 84 ASP A C 1
ATOM 664 O O . ASP A 1 84 ? -26.878 6.728 63.211 1.00 89.00 84 ASP A O 1
ATOM 668 N N . THR A 1 85 ? -26.316 4.855 62.103 1.00 88.44 85 THR A N 1
ATOM 669 C CA . THR A 1 85 ? -24.949 5.292 61.775 1.00 88.44 85 THR A CA 1
ATOM 670 C C . THR A 1 85 ? -24.981 6.479 60.808 1.00 88.44 85 THR A C 1
ATOM 672 O O . THR A 1 85 ? -24.333 7.493 61.063 1.00 88.44 85 THR A O 1
ATOM 675 N N . LEU A 1 86 ? -25.796 6.400 59.750 1.00 88.50 86 LEU A N 1
ATOM 676 C CA . LEU A 1 86 ? -25.970 7.487 58.781 1.00 88.50 86 LEU A CA 1
ATOM 677 C C . LEU A 1 86 ? -26.608 8.732 59.419 1.00 88.50 86 LEU A C 1
ATOM 679 O O . LEU A 1 86 ? -26.124 9.839 59.200 1.00 88.50 86 LEU A O 1
ATOM 683 N N . HIS A 1 87 ? -27.619 8.570 60.277 1.00 86.50 87 HIS A N 1
ATOM 684 C CA . HIS A 1 87 ? -28.210 9.685 61.026 1.00 86.50 87 HIS A CA 1
ATOM 685 C C . HIS A 1 87 ? -27.244 10.316 62.030 1.00 86.50 87 HIS A C 1
ATOM 687 O O . HIS A 1 87 ? -27.331 11.512 62.307 1.00 86.50 87 HIS A O 1
ATOM 693 N N . THR A 1 88 ? -26.337 9.533 62.617 1.00 85.62 88 THR A N 1
ATOM 694 C CA . THR A 1 88 ? -25.309 10.075 63.516 1.00 85.62 88 THR A CA 1
ATOM 695 C C . THR A 1 88 ? -24.344 10.957 62.734 1.00 85.62 88 THR A C 1
ATOM 697 O O . THR A 1 88 ? -24.088 12.083 63.153 1.00 85.62 88 THR A O 1
ATOM 700 N N . LEU A 1 89 ? -23.897 10.500 61.561 1.00 79.81 89 LEU A N 1
ATOM 701 C CA . LEU A 1 89 ? -23.070 11.297 60.655 1.00 79.81 89 LEU A CA 1
ATOM 702 C C . LEU A 1 89 ? -23.795 12.574 60.220 1.00 79.81 89 LEU A C 1
ATOM 704 O O . LEU A 1 89 ? -23.242 13.662 60.360 1.00 79.81 89 LEU A O 1
ATOM 708 N N . GLU A 1 90 ? -25.052 12.474 59.786 1.00 82.69 90 GLU A N 1
ATOM 709 C CA . GLU A 1 90 ? -25.876 13.636 59.440 1.00 82.69 90 GLU A CA 1
ATOM 710 C C . GLU A 1 90 ? -25.943 14.652 60.594 1.00 82.69 90 GLU A C 1
ATOM 712 O O . GLU A 1 90 ? -25.713 15.846 60.392 1.00 82.69 90 GLU A O 1
ATOM 717 N N . LYS A 1 91 ? -26.197 14.192 61.826 1.00 81.81 91 LYS A N 1
ATOM 718 C CA . LYS A 1 91 ? -26.228 15.051 63.020 1.00 81.81 91 LYS A CA 1
ATOM 719 C C . LYS A 1 91 ? -24.875 15.682 63.318 1.00 81.81 91 LYS A C 1
ATOM 721 O O . LYS A 1 91 ? -24.836 16.854 63.675 1.00 81.81 91 LYS A O 1
ATOM 726 N N . GLU A 1 92 ? -23.777 14.947 63.173 1.00 77.81 92 GLU A N 1
ATOM 727 C CA . GLU A 1 92 ? -22.426 15.478 63.366 1.00 77.81 92 GLU A CA 1
ATOM 728 C C . GLU A 1 92 ? -22.072 16.547 62.331 1.00 77.81 92 GLU A C 1
ATOM 730 O O . GLU A 1 92 ? -21.463 17.557 62.683 1.00 77.81 92 GLU A O 1
ATOM 735 N N . PHE A 1 93 ? -22.472 16.359 61.072 1.00 72.31 93 PHE A N 1
ATOM 736 C CA . PHE A 1 93 ? -22.302 17.360 60.022 1.00 72.31 93 PHE A CA 1
ATOM 737 C C . PHE A 1 93 ? -23.174 18.596 60.278 1.00 72.31 93 PHE A C 1
ATOM 739 O O . PHE A 1 93 ? -22.671 19.715 60.200 1.00 72.31 93 PHE A O 1
ATOM 746 N N . ARG A 1 94 ? -24.441 18.419 60.677 1.00 72.12 94 ARG A N 1
ATOM 747 C CA . ARG A 1 94 ? -25.358 19.526 61.016 1.00 72.12 94 ARG A CA 1
ATOM 748 C C . ARG A 1 94 ? -24.967 20.265 62.303 1.00 72.12 94 ARG A C 1
ATOM 750 O O . ARG A 1 94 ? -25.222 21.459 62.424 1.00 72.12 94 ARG A O 1
ATOM 757 N N . ALA A 1 95 ? -24.341 19.585 63.264 1.00 71.12 95 ALA A N 1
ATOM 758 C CA . ALA A 1 95 ? -23.855 20.190 64.504 1.00 71.12 95 ALA A CA 1
ATOM 759 C C . ALA A 1 95 ? -22.590 21.041 64.300 1.00 71.12 95 ALA A C 1
ATOM 761 O O . ALA A 1 95 ? -22.271 21.865 65.160 1.00 71.12 95 ALA A O 1
ATOM 762 N N . LYS A 1 96 ? -21.865 20.838 63.189 1.00 62.72 96 LYS A N 1
ATOM 763 C CA . LYS A 1 96 ? -20.539 21.419 62.972 1.00 62.72 96 LYS A CA 1
ATOM 764 C C . LYS A 1 96 ? -20.510 22.844 62.435 1.00 62.72 96 LYS A C 1
ATOM 766 O O . LYS A 1 96 ? -19.458 23.434 62.617 1.00 62.72 96 LYS A O 1
ATOM 771 N N . GLU A 1 97 ? -21.575 23.455 61.893 1.00 52.56 97 GLU A N 1
ATOM 772 C CA . GLU A 1 97 ? -21.520 24.908 61.629 1.00 52.56 97 GLU A CA 1
ATOM 773 C C . GLU A 1 97 ? -22.846 25.617 61.314 1.00 52.56 97 GLU A C 1
ATOM 775 O O . GLU A 1 97 ? -23.816 25.054 60.813 1.00 52.56 97 GLU A O 1
ATOM 780 N N . ARG A 1 98 ? -22.850 26.919 61.629 1.00 57.59 98 ARG A N 1
ATOM 781 C CA . ARG A 1 98 ? -23.899 27.899 61.331 1.00 57.59 98 ARG A CA 1
ATOM 782 C C . ARG A 1 98 ? -24.197 27.913 59.824 1.00 57.59 98 ARG A C 1
ATOM 784 O O . ARG A 1 98 ? -23.299 28.010 58.996 1.00 57.59 98 ARG A O 1
ATOM 791 N N . TRP A 1 99 ? -25.487 27.923 59.507 1.00 55.09 99 TRP A N 1
ATOM 792 C CA . TRP A 1 99 ? -26.091 27.810 58.175 1.00 55.09 99 TRP A CA 1
ATOM 793 C C . TRP A 1 99 ? -25.547 28.696 57.022 1.00 55.09 99 TRP A C 1
ATOM 795 O O . TRP A 1 99 ? -25.759 28.303 55.878 1.00 55.09 99 TRP A O 1
ATOM 805 N N . PRO A 1 100 ? -24.854 29.840 57.223 1.00 53.72 100 PRO A N 1
ATOM 806 C CA . PRO A 1 100 ? -24.311 30.616 56.098 1.00 53.72 100 PRO A CA 1
ATOM 807 C C . PRO A 1 100 ? -23.054 30.037 55.417 1.00 53.72 100 PRO A C 1
ATOM 809 O O . PRO A 1 100 ? -22.775 30.426 54.287 1.00 53.72 100 PRO A O 1
ATOM 812 N N . GLU A 1 101 ? -22.300 29.142 56.068 1.00 58.12 101 GLU A N 1
ATOM 813 C CA . GLU A 1 101 ? -21.018 28.600 55.556 1.00 58.12 101 GLU A CA 1
ATOM 814 C C . GLU A 1 101 ? -21.055 27.081 55.294 1.00 58.12 101 GLU A C 1
ATOM 816 O O . GLU A 1 101 ? -20.048 26.480 54.929 1.00 58.12 101 GLU A O 1
ATOM 821 N N . PHE A 1 102 ? -22.223 26.447 55.442 1.00 69.00 102 PHE A N 1
ATOM 822 C CA . PHE A 1 102 ? -22.366 24.997 55.310 1.00 69.00 102 PHE A CA 1
ATOM 823 C C . PHE A 1 102 ? -22.145 24.531 53.858 1.00 69.00 102 PHE A C 1
ATOM 825 O O . PHE A 1 102 ? -22.936 24.841 52.962 1.00 69.00 102 PHE A O 1
ATOM 832 N N . ASP A 1 103 ? -21.081 23.756 53.620 1.00 75.81 103 ASP A N 1
ATOM 833 C CA . ASP A 1 103 ? -20.798 23.140 52.319 1.00 75.81 103 ASP A CA 1
ATOM 834 C C . ASP A 1 103 ? -21.748 21.964 52.045 1.00 75.81 103 ASP A C 1
ATOM 836 O O . ASP A 1 103 ? -21.425 20.788 52.230 1.00 75.81 103 ASP A O 1
ATOM 840 N N . ILE A 1 104 ? -22.939 22.305 51.553 1.00 79.50 104 ILE A N 1
ATOM 841 C CA . ILE A 1 104 ? -23.975 21.359 51.122 1.00 79.50 104 ILE A CA 1
ATOM 842 C C . ILE A 1 104 ? -23.415 20.338 50.120 1.00 79.50 104 ILE A C 1
ATOM 844 O O . ILE A 1 104 ? -23.807 19.170 50.149 1.00 79.50 104 ILE A O 1
ATOM 848 N N . ARG A 1 105 ? -22.493 20.744 49.235 1.00 80.31 105 ARG A N 1
ATOM 849 C CA . ARG A 1 105 ? -21.933 19.858 48.203 1.00 80.31 105 ARG A CA 1
ATOM 850 C C . ARG A 1 105 ? -20.967 18.853 48.812 1.00 80.31 105 ARG A C 1
ATOM 852 O O . ARG A 1 105 ? -21.070 17.669 48.499 1.00 80.31 105 ARG A O 1
ATOM 859 N N . GLY A 1 106 ? -20.070 19.311 49.681 1.00 81.62 106 GLY A N 1
ATOM 860 C CA . GLY A 1 106 ? -19.152 18.456 50.429 1.00 81.62 106 GLY A CA 1
ATOM 861 C C . GLY A 1 106 ? -19.892 17.447 51.302 1.00 81.62 106 GLY A C 1
ATOM 862 O O . GLY A 1 106 ? -19.580 16.258 51.258 1.00 81.62 106 GLY A O 1
ATOM 863 N N . PHE A 1 107 ? -20.934 17.891 52.011 1.00 84.56 107 PHE A N 1
ATOM 864 C CA . PHE A 1 107 ? -21.797 17.012 52.798 1.00 84.56 107 PHE A CA 1
ATOM 865 C C . PHE A 1 107 ? -22.514 15.965 51.930 1.00 84.56 107 PHE A C 1
ATOM 867 O O . PHE A 1 107 ? -22.430 14.770 52.211 1.00 84.56 107 PHE A O 1
ATOM 874 N N . THR A 1 108 ? -23.149 16.393 50.832 1.00 86.69 108 THR A N 1
ATOM 875 C CA . THR A 1 108 ? -23.840 15.491 49.893 1.00 86.69 108 THR A CA 1
ATOM 876 C C . THR A 1 108 ? -22.880 14.441 49.331 1.00 86.69 108 THR A C 1
ATOM 878 O O . THR A 1 108 ? -23.188 13.252 49.336 1.00 86.69 108 THR A O 1
ATOM 881 N N . ALA A 1 109 ? -21.692 14.853 48.880 1.00 84.88 109 ALA A N 1
ATOM 882 C CA . ALA A 1 109 ? -20.690 13.941 48.334 1.00 84.88 109 ALA A CA 1
ATOM 883 C C . ALA A 1 109 ? -20.178 12.939 49.382 1.00 84.88 109 ALA A C 1
ATOM 885 O O . ALA A 1 109 ? -20.024 11.760 49.065 1.00 84.88 109 ALA A O 1
ATOM 886 N N . ALA A 1 110 ? -19.950 13.383 50.622 1.00 85.38 110 ALA A N 1
ATOM 887 C CA . ALA A 1 110 ? -19.527 12.511 51.714 1.00 85.38 110 ALA A CA 1
ATOM 888 C C . ALA A 1 110 ? -20.599 11.462 52.046 1.00 85.38 110 ALA A C 1
ATOM 890 O O . ALA A 1 110 ? -20.291 10.274 52.092 1.00 85.38 110 ALA A O 1
ATOM 891 N N . MET A 1 111 ? -21.863 11.875 52.188 1.00 88.62 111 MET A N 1
ATOM 892 C CA . MET A 1 111 ? -22.968 10.954 52.475 1.00 88.62 111 MET A CA 1
ATOM 893 C C . MET A 1 111 ? -23.201 9.944 51.346 1.00 88.62 111 MET A C 1
ATOM 895 O O . MET A 1 111 ? -23.397 8.760 51.613 1.00 88.62 111 MET A O 1
ATOM 899 N N . LEU A 1 112 ? -23.125 10.373 50.081 1.00 90.31 112 LEU A N 1
ATOM 900 C CA . LEU A 1 112 ? -23.189 9.452 48.940 1.00 90.31 112 LEU A CA 1
ATOM 901 C C . LEU A 1 112 ? -22.012 8.460 48.946 1.00 90.31 112 LEU A C 1
ATOM 903 O O . LEU A 1 112 ? -22.205 7.290 48.623 1.00 90.31 112 LEU A O 1
ATOM 907 N N . GLY A 1 113 ? -20.819 8.900 49.359 1.00 87.62 113 GLY A N 1
ATOM 908 C CA . GLY A 1 113 ? -19.648 8.037 49.524 1.00 87.62 113 GLY A CA 1
ATOM 909 C C . GLY A 1 113 ? -19.802 6.994 50.638 1.00 87.62 113 GLY A C 1
ATOM 910 O O . GLY A 1 113 ? -19.341 5.863 50.484 1.00 87.62 113 GLY A O 1
ATOM 911 N N . GLU A 1 114 ? -20.475 7.335 51.737 1.00 89.75 114 GLU A N 1
ATOM 912 C CA . GLU A 1 114 ? -20.819 6.379 52.799 1.00 89.75 114 GLU A CA 1
ATOM 913 C C . GLU A 1 114 ? -21.860 5.359 52.321 1.00 89.75 114 GLU A C 1
ATOM 915 O O . GLU A 1 114 ? -21.705 4.159 52.553 1.00 89.75 114 GLU A O 1
ATOM 920 N N . LEU A 1 115 ? -22.878 5.803 51.573 1.00 89.88 115 LEU A N 1
ATOM 921 C CA . LEU A 1 115 ? -23.847 4.905 50.933 1.00 89.88 115 LEU A CA 1
ATOM 922 C C . LEU A 1 115 ? -23.173 3.948 49.940 1.00 89.88 115 LEU A C 1
ATOM 924 O O . LEU A 1 115 ? -23.485 2.754 49.928 1.00 89.88 115 LEU A O 1
ATOM 928 N N . ASP A 1 116 ? -22.209 4.436 49.156 1.00 88.69 116 ASP A N 1
ATOM 929 C CA . ASP A 1 116 ? -21.413 3.601 48.257 1.00 88.69 116 ASP A CA 1
ATOM 930 C C . ASP A 1 116 ? -20.642 2.522 49.023 1.00 88.69 116 ASP A C 1
ATOM 932 O O . ASP A 1 116 ? -20.704 1.351 48.653 1.00 88.69 116 ASP A O 1
ATOM 936 N N . GLN A 1 117 ? -19.946 2.886 50.103 1.00 88.94 117 GLN A N 1
ATOM 937 C CA . GLN A 1 117 ? -19.184 1.935 50.921 1.00 88.94 117 GLN A CA 1
ATOM 938 C C . GLN A 1 117 ? -20.076 0.914 51.635 1.00 88.94 117 GLN A C 1
ATOM 940 O O . GLN A 1 117 ? -19.667 -0.230 51.847 1.00 88.94 117 GLN A O 1
ATOM 945 N N . LEU A 1 118 ? -21.291 1.320 52.002 1.00 89.38 118 LEU A N 1
ATOM 946 C CA . LEU A 1 118 ? -22.267 0.461 52.656 1.00 89.38 118 LEU A CA 1
ATOM 947 C C . LEU A 1 118 ? -22.815 -0.609 51.701 1.00 89.38 118 LEU A C 1
ATOM 949 O O . LEU A 1 118 ? -23.006 -1.758 52.103 1.00 89.38 118 LEU A O 1
ATOM 953 N N . VAL A 1 119 ? -23.093 -0.231 50.450 1.00 88.25 119 VAL A N 1
ATOM 954 C CA . VAL A 1 119 ? -23.806 -1.077 49.481 1.00 88.25 119 VAL A CA 1
ATOM 955 C C . VAL A 1 119 ? -22.856 -1.831 48.552 1.00 88.25 119 VAL A C 1
ATOM 957 O O . VAL A 1 119 ? -23.065 -3.022 48.290 1.00 88.25 119 VAL A O 1
ATOM 960 N N . TYR A 1 120 ? -21.826 -1.167 48.033 1.00 84.69 120 TYR A N 1
ATOM 961 C CA . TYR A 1 120 ? -20.932 -1.746 47.040 1.00 84.69 120 TYR A CA 1
ATOM 962 C C . TYR A 1 120 ? -19.753 -2.489 47.662 1.00 84.69 120 TYR A C 1
ATOM 964 O O . TYR A 1 120 ? -19.154 -2.093 48.658 1.00 84.69 120 TYR A O 1
ATOM 972 N N . THR A 1 121 ? -19.342 -3.554 46.985 1.00 79.19 121 THR A N 1
ATOM 973 C CA . THR A 1 121 ? -18.066 -4.227 47.204 1.00 79.19 121 THR A CA 1
ATOM 974 C C . THR A 1 121 ? -17.141 -3.993 46.012 1.00 79.19 121 THR A C 1
ATOM 976 O O . THR A 1 121 ? -17.583 -3.679 44.909 1.00 79.19 121 THR A O 1
ATOM 979 N N . ARG A 1 122 ? -15.830 -4.212 46.184 1.00 69.62 122 ARG A N 1
ATOM 980 C CA . ARG A 1 122 ? -14.869 -4.127 45.063 1.00 69.62 122 ARG A CA 1
ATOM 981 C C . ARG A 1 122 ? -15.215 -5.062 43.894 1.00 69.62 122 ARG A C 1
ATOM 983 O O . ARG A 1 122 ? -14.823 -4.777 42.768 1.00 69.62 122 ARG A O 1
ATOM 990 N N . ALA A 1 123 ? -15.918 -6.166 44.153 1.00 67.31 123 ALA A N 1
ATOM 991 C CA . ALA A 1 123 ? -16.335 -7.113 43.123 1.00 67.31 123 ALA A CA 1
ATOM 992 C C . ALA A 1 123 ? -17.422 -6.534 42.201 1.00 67.31 123 ALA A C 1
ATOM 994 O O . ALA A 1 123 ? -17.420 -6.832 41.011 1.00 67.31 123 ALA A O 1
ATOM 995 N N . ASP A 1 124 ? -18.280 -5.642 42.709 1.00 68.25 124 ASP A N 1
ATOM 996 C CA . ASP A 1 124 ? -19.379 -5.036 41.941 1.00 68.25 124 ASP A CA 1
ATOM 997 C C . ASP A 1 124 ? -18.889 -4.043 40.859 1.00 68.25 124 ASP A C 1
ATOM 999 O O . ASP A 1 124 ? -19.675 -3.575 40.038 1.00 68.25 124 ASP A O 1
ATOM 1003 N N . PHE A 1 125 ? -17.583 -3.746 40.820 1.00 67.19 125 PHE A N 1
ATOM 1004 C CA . PHE A 1 125 ? -16.942 -2.887 39.815 1.00 67.19 125 PHE A CA 1
ATOM 1005 C C . PHE A 1 125 ? -16.060 -3.652 38.811 1.00 67.19 125 PHE A C 1
ATOM 1007 O O . PHE A 1 125 ? -15.422 -3.026 37.965 1.00 67.19 125 PHE A O 1
ATOM 1014 N N . GLN A 1 126 ? -16.006 -4.989 38.872 1.00 54.72 126 GLN A N 1
ATOM 1015 C CA . GLN A 1 126 ? -15.145 -5.796 37.990 1.00 54.72 126 GLN A CA 1
ATOM 1016 C C . GLN A 1 126 ? -15.643 -5.867 36.531 1.00 54.72 126 GLN A C 1
ATOM 1018 O O . GLN A 1 126 ? -14.847 -6.124 35.630 1.00 54.72 126 GLN A O 1
ATOM 1023 N N . ASP A 1 127 ? -16.918 -5.552 36.278 1.00 50.44 127 ASP A N 1
ATOM 1024 C CA . ASP A 1 127 ? -17.555 -5.581 34.947 1.00 50.44 127 ASP A CA 1
ATOM 1025 C C . ASP A 1 127 ? -17.238 -4.358 34.058 1.00 50.44 127 ASP A C 1
ATOM 1027 O O . ASP A 1 127 ? -17.756 -4.221 32.945 1.00 50.44 127 ASP A O 1
ATOM 1031 N N . HIS A 1 128 ? -16.391 -3.439 34.521 1.00 48.06 128 HIS A N 1
ATOM 1032 C CA . HIS A 1 128 ? -15.844 -2.367 33.696 1.00 48.06 128 HIS A CA 1
ATOM 1033 C C . HIS A 1 128 ? -14.401 -2.682 33.326 1.00 48.06 128 HIS A C 1
ATOM 1035 O O . HIS A 1 128 ? -13.457 -2.062 33.807 1.00 48.06 128 HIS A O 1
ATOM 1041 N N . THR A 1 129 ? -14.233 -3.623 32.399 1.00 45.12 129 THR A N 1
ATOM 1042 C CA . THR A 1 129 ? -13.036 -3.662 31.557 1.00 45.12 129 THR A CA 1
ATOM 1043 C C . THR A 1 129 ? -13.157 -2.503 30.571 1.00 45.12 129 THR A C 1
ATOM 1045 O O . THR A 1 129 ? -13.649 -2.621 29.449 1.00 45.12 129 THR A O 1
ATOM 1048 N N . SER A 1 130 ? -12.827 -1.310 31.065 1.00 52.22 130 SER A N 1
ATOM 1049 C CA . SER A 1 130 ? -12.558 -0.167 30.215 1.00 52.22 130 SER A CA 1
ATOM 1050 C C . SER A 1 130 ? -11.409 -0.568 29.310 1.00 52.22 130 SER A C 1
ATOM 1052 O O . SER A 1 130 ? -10.360 -0.970 29.812 1.00 52.22 130 SER A O 1
ATOM 1054 N N . ILE A 1 131 ? -11.618 -0.441 28.004 1.00 56.59 131 ILE A N 1
ATOM 1055 C CA . ILE A 1 131 ? -10.545 -0.294 27.024 1.00 56.59 131 ILE A CA 1
ATOM 1056 C C . ILE A 1 131 ? -9.392 0.445 27.706 1.00 56.59 131 ILE A C 1
ATOM 1058 O O . ILE A 1 131 ? -9.604 1.567 28.174 1.00 56.59 131 ILE A O 1
ATOM 1062 N N . GLU A 1 132 ? -8.228 -0.197 27.823 1.00 64.94 132 GLU A N 1
ATOM 1063 C CA . GLU A 1 132 ? -7.112 0.363 28.595 1.00 64.94 132 GLU A CA 1
ATOM 1064 C C . GLU A 1 132 ? -6.739 1.743 28.059 1.00 64.94 132 GLU A C 1
ATOM 1066 O O . GLU A 1 132 ? -6.450 2.661 28.823 1.00 64.94 132 GLU A O 1
ATOM 1071 N N . GLU A 1 133 ? -6.794 1.892 26.734 1.00 77.12 133 GLU A N 1
ATOM 1072 C CA . GLU A 1 133 ? -6.508 3.145 26.057 1.00 77.12 133 GLU A CA 1
ATOM 1073 C C . GLU A 1 133 ? -7.185 3.205 24.679 1.00 77.12 133 GLU A C 1
ATOM 1075 O O . GLU A 1 133 ? -7.108 2.262 23.887 1.00 77.12 133 GLU A O 1
ATOM 1080 N N . ILE A 1 134 ? -7.827 4.331 24.352 1.00 81.25 134 ILE A N 1
ATOM 1081 C CA . ILE A 1 134 ? -8.238 4.633 22.973 1.00 81.25 134 ILE A CA 1
ATOM 1082 C C . ILE A 1 134 ? -7.115 5.435 22.329 1.00 81.25 134 ILE A C 1
ATOM 1084 O O . ILE A 1 134 ? -6.849 6.566 22.723 1.00 81.25 134 ILE A O 1
ATOM 1088 N N . LEU A 1 135 ? -6.484 4.841 21.320 1.00 83.00 135 LEU A N 1
ATOM 1089 C CA . LEU A 1 135 ? -5.332 5.409 20.621 1.00 83.00 135 LEU A CA 1
ATOM 1090 C C . LEU A 1 135 ? -5.759 6.451 19.576 1.00 83.00 135 LEU A C 1
ATOM 1092 O O . LEU A 1 135 ? -4.993 7.353 19.245 1.00 83.00 135 LEU A O 1
ATOM 1096 N N . GLY A 1 136 ? -6.982 6.333 19.050 1.00 87.44 136 GLY A N 1
ATOM 1097 C CA . GLY A 1 136 ? -7.558 7.290 18.109 1.00 87.44 136 GLY A CA 1
ATOM 1098 C C . GLY A 1 136 ? -8.798 6.757 17.395 1.00 87.44 136 GLY A C 1
ATOM 1099 O O . GLY A 1 136 ? -9.129 5.574 17.484 1.00 87.44 136 GLY A O 1
ATOM 1100 N N . HIS A 1 137 ? -9.486 7.628 16.661 1.00 89.56 137 HIS A N 1
ATOM 1101 C CA . HIS A 1 137 ? -10.594 7.245 15.789 1.00 89.56 137 HIS A CA 1
ATOM 1102 C C . HIS A 1 137 ? -10.654 8.135 14.540 1.00 89.56 137 HIS A C 1
ATOM 1104 O O . HIS A 1 137 ? -10.334 9.321 14.609 1.00 89.56 137 HIS A O 1
ATOM 1110 N N . LEU A 1 138 ? -11.078 7.582 13.402 1.00 90.56 138 LEU A N 1
ATOM 1111 C CA . LEU A 1 138 ? -11.252 8.311 12.138 1.00 90.56 138 LEU A CA 1
ATOM 1112 C C . LEU A 1 138 ? -12.508 7.844 11.402 1.00 90.56 138 LEU A C 1
ATOM 1114 O O . LEU A 1 138 ? -12.842 6.661 11.425 1.00 90.56 138 LEU A O 1
ATOM 1118 N N . GLU A 1 139 ? -13.176 8.764 10.712 1.00 88.38 139 GLU A N 1
ATOM 1119 C CA . GLU A 1 139 ? -14.271 8.432 9.798 1.00 88.38 139 GLU A CA 1
ATOM 1120 C C . GLU A 1 139 ? -13.715 7.770 8.526 1.00 88.38 139 GLU A C 1
ATOM 1122 O O . GLU A 1 139 ? -12.761 8.273 7.921 1.00 88.38 139 GLU A O 1
ATOM 1127 N N . ILE A 1 140 ? -14.290 6.625 8.151 1.00 86.00 140 ILE A N 1
ATOM 1128 C CA . ILE A 1 140 ? -13.848 5.788 7.022 1.00 86.00 140 ILE A CA 1
ATOM 1129 C C . ILE A 1 140 ? -14.843 5.767 5.855 1.00 86.00 140 ILE A C 1
ATOM 1131 O O . ILE A 1 140 ? -14.432 5.616 4.710 1.00 86.00 140 ILE A O 1
ATOM 1135 N N . ASP A 1 141 ? -16.133 5.922 6.135 1.00 79.88 141 ASP A N 1
ATOM 1136 C CA . ASP A 1 141 ? -17.233 5.996 5.166 1.00 79.88 141 ASP A CA 1
ATOM 1137 C C . ASP A 1 141 ? -18.360 6.821 5.805 1.00 79.88 141 ASP A C 1
ATOM 1139 O O . ASP A 1 141 ? -18.292 7.074 7.009 1.00 79.88 141 ASP A O 1
ATOM 1143 N N . ASP A 1 142 ? -19.378 7.229 5.040 1.00 76.38 142 ASP A N 1
ATOM 1144 C CA . ASP A 1 142 ? -20.454 8.121 5.506 1.00 76.38 142 ASP A CA 1
ATOM 1145 C C . ASP A 1 142 ? -21.016 7.664 6.877 1.00 76.38 142 ASP A C 1
ATOM 1147 O O . ASP A 1 142 ? -21.766 6.686 6.963 1.00 76.38 142 ASP A O 1
ATOM 1151 N N . ARG A 1 143 ? -20.668 8.384 7.960 1.00 81.69 143 ARG A N 1
ATOM 1152 C CA . ARG A 1 143 ? -21.063 8.100 9.361 1.00 81.69 143 ARG A CA 1
ATOM 1153 C C . ARG A 1 143 ? -20.521 6.795 9.969 1.00 81.69 143 ARG A C 1
ATOM 1155 O O . ARG A 1 143 ? -21.059 6.329 10.977 1.00 81.69 143 ARG A O 1
ATOM 1162 N N . LYS A 1 144 ? -19.479 6.187 9.395 1.00 88.69 144 LYS A N 1
ATOM 1163 C CA . LYS A 1 144 ? -18.790 5.011 9.952 1.00 88.69 144 LYS A CA 1
ATOM 1164 C C . LYS A 1 144 ? -17.382 5.361 10.404 1.00 88.69 144 LYS A C 1
ATOM 1166 O O . LYS A 1 144 ? -16.619 5.997 9.685 1.00 88.69 144 LYS A O 1
ATOM 1171 N N . VAL A 1 145 ? -17.014 4.879 11.584 1.00 91.06 145 VAL A N 1
ATOM 1172 C CA . VAL A 1 145 ? -15.757 5.197 12.262 1.00 91.06 145 VAL A CA 1
ATOM 1173 C C . VAL A 1 145 ? -14.915 3.935 12.432 1.00 91.06 145 VAL A C 1
ATOM 1175 O O . VAL A 1 145 ? -15.416 2.880 12.833 1.00 91.06 145 VAL A O 1
ATOM 1178 N N . ALA A 1 146 ? -13.621 4.049 12.138 1.00 93.94 146 ALA A N 1
ATOM 1179 C CA . ALA A 1 146 ? -12.604 3.109 12.585 1.00 93.94 146 ALA A CA 1
ATOM 1180 C C . ALA A 1 146 ? -12.006 3.596 13.906 1.00 93.94 146 ALA A C 1
ATOM 1182 O O . ALA A 1 146 ? -11.612 4.759 14.010 1.00 93.94 146 ALA A O 1
ATOM 1183 N N . VAL A 1 147 ? -11.920 2.716 14.902 1.00 93.69 147 VAL A N 1
ATOM 1184 C CA . VAL A 1 147 ? -11.389 3.044 16.232 1.00 93.69 147 VAL A CA 1
ATOM 1185 C C . VAL A 1 147 ? -10.186 2.165 16.529 1.00 93.69 147 VAL A C 1
ATOM 1187 O O . VAL A 1 147 ? -10.275 0.943 16.419 1.00 93.69 147 VAL A O 1
ATOM 1190 N N . ALA A 1 148 ? -9.071 2.786 16.913 1.00 94.00 148 ALA A N 1
ATOM 1191 C CA . ALA A 1 148 ? -7.903 2.088 17.420 1.00 94.00 148 ALA A CA 1
ATOM 1192 C C . ALA A 1 148 ? -7.868 2.135 18.943 1.00 94.00 148 ALA A C 1
ATOM 1194 O O . ALA A 1 148 ? -8.043 3.191 19.555 1.00 94.00 148 ALA A O 1
ATOM 1195 N N . CYS A 1 149 ? -7.624 0.984 19.551 1.00 91.44 149 CYS A N 1
ATOM 1196 C CA . CYS A 1 149 ? -7.613 0.832 20.993 1.00 91.44 149 CYS A CA 1
ATOM 1197 C C . CYS A 1 149 ? -6.609 -0.226 21.439 1.00 91.44 149 CYS A C 1
ATOM 1199 O O . CYS A 1 149 ? -6.265 -1.129 20.675 1.00 91.44 149 CYS A O 1
ATOM 1201 N N . ARG A 1 150 ? -6.191 -0.138 22.698 1.00 90.00 150 ARG A N 1
ATOM 1202 C CA . ARG A 1 150 ? -5.441 -1.176 23.397 1.00 90.00 150 ARG A CA 1
ATOM 1203 C C . ARG A 1 150 ? -6.335 -1.794 24.462 1.00 90.00 150 ARG A C 1
ATOM 1205 O O . ARG A 1 150 ? -6.979 -1.075 25.225 1.00 90.00 150 ARG A O 1
ATOM 1212 N N . ASP A 1 151 ? -6.392 -3.119 24.482 1.00 83.31 151 ASP A N 1
ATOM 1213 C CA . ASP A 1 151 ? -7.187 -3.867 25.452 1.00 83.31 151 ASP A CA 1
ATOM 1214 C C . ASP A 1 151 ? -6.585 -5.262 25.675 1.00 83.31 151 ASP A C 1
ATOM 1216 O O . ASP A 1 151 ? -6.248 -5.962 24.716 1.00 83.31 151 ASP A O 1
ATOM 1220 N N . ARG A 1 152 ? -6.460 -5.676 26.942 1.00 77.69 152 ARG A N 1
ATOM 1221 C CA . ARG A 1 152 ? -5.981 -7.013 27.331 1.00 77.69 152 ARG A CA 1
ATOM 1222 C C . ARG A 1 152 ? -7.048 -8.093 27.213 1.00 77.69 152 ARG A C 1
ATOM 1224 O O . ARG A 1 152 ? -6.702 -9.267 27.126 1.00 77.69 152 ARG A O 1
ATOM 1231 N N . SER A 1 153 ? -8.321 -7.712 27.256 1.00 72.62 153 SER A N 1
ATOM 1232 C CA . SER A 1 153 ? -9.437 -8.655 27.333 1.00 72.62 153 SER A CA 1
ATOM 1233 C C . SER A 1 153 ? -9.746 -9.329 25.996 1.00 72.62 153 SER A C 1
ATOM 1235 O O . SER A 1 153 ? -10.188 -10.472 25.996 1.00 72.62 153 SER A O 1
ATOM 1237 N N . GLY A 1 154 ? -9.371 -8.705 24.876 1.00 81.75 154 GLY A N 1
ATOM 1238 C CA . GLY A 1 154 ? -9.534 -9.267 23.538 1.00 81.75 154 GLY A CA 1
ATOM 1239 C C . GLY A 1 154 ? -10.434 -8.416 22.645 1.00 81.75 154 GLY A C 1
ATOM 1240 O O . GLY A 1 154 ? -10.975 -7.385 23.038 1.00 81.75 154 GLY A O 1
ATOM 1241 N N . ILE A 1 155 ? -10.555 -8.814 21.375 1.00 85.94 155 ILE A N 1
ATOM 1242 C CA . ILE A 1 155 ? -11.231 -7.983 20.365 1.00 85.94 155 ILE A CA 1
ATOM 1243 C C . ILE A 1 155 ? -12.759 -8.002 20.480 1.00 85.94 155 ILE A C 1
ATOM 1245 O O . ILE A 1 155 ? -13.414 -7.075 20.011 1.00 85.94 155 ILE A O 1
ATOM 1249 N N . TYR A 1 156 ? -13.332 -9.037 21.096 1.00 85.12 156 TYR A N 1
ATOM 1250 C CA . TYR A 1 156 ? -14.781 -9.167 21.259 1.00 85.12 156 TYR A CA 1
ATOM 1251 C C . TYR A 1 156 ? -15.286 -8.349 22.451 1.00 85.12 156 TYR A C 1
ATOM 1253 O O . TYR A 1 156 ? -16.341 -7.718 22.377 1.00 85.12 156 TYR A O 1
ATOM 1261 N N . GLU A 1 157 ? -14.511 -8.314 23.530 1.00 83.69 157 GLU A N 1
ATOM 1262 C CA . GLU A 1 157 ? -14.734 -7.465 24.693 1.00 83.69 157 GLU A CA 1
ATOM 1263 C C . GLU A 1 157 ? -14.579 -5.991 24.306 1.00 83.69 157 GLU A C 1
ATOM 1265 O O . GLU A 1 157 ? -15.492 -5.194 24.543 1.00 83.69 157 GLU A O 1
ATOM 1270 N N . ALA A 1 158 ? -13.499 -5.659 23.586 1.00 86.06 158 ALA A N 1
ATOM 1271 C CA . ALA A 1 158 ? -13.292 -4.325 23.029 1.00 86.06 158 ALA A CA 1
ATOM 1272 C C . ALA A 1 158 ? -14.451 -3.902 22.107 1.00 86.06 158 ALA A C 1
ATOM 1274 O O . ALA A 1 158 ? -14.916 -2.766 22.187 1.00 86.06 158 ALA A O 1
ATOM 1275 N N . GLU A 1 159 ? -14.981 -4.809 21.272 1.00 88.50 159 GLU A N 1
ATOM 1276 C CA . GLU A 1 159 ? -16.161 -4.534 20.440 1.00 88.50 159 GLU A CA 1
ATOM 1277 C C . GLU A 1 159 ? -17.388 -4.173 21.280 1.00 88.50 159 GLU A C 1
ATOM 1279 O O . GLU A 1 159 ? -18.057 -3.182 20.981 1.00 88.50 159 GLU A O 1
ATOM 1284 N N . ARG A 1 160 ? -17.686 -4.940 22.335 1.00 84.50 160 ARG A N 1
ATOM 1285 C CA . ARG A 1 160 ? -18.834 -4.667 23.211 1.00 84.50 160 ARG A CA 1
ATOM 1286 C C . ARG A 1 160 ? -18.701 -3.295 23.879 1.00 84.50 160 ARG A C 1
ATOM 1288 O O . ARG A 1 160 ? -19.657 -2.521 23.865 1.00 84.50 160 ARG A O 1
ATOM 1295 N N . SER A 1 161 ? -17.522 -2.976 24.408 1.00 81.75 161 SER A N 1
ATOM 1296 C CA . SER A 1 161 ? -17.247 -1.686 25.051 1.00 81.75 161 SER A CA 1
ATOM 1297 C C . SER A 1 161 ? -17.323 -0.516 24.065 1.00 81.75 161 SER A C 1
ATOM 1299 O O . SER A 1 161 ? -17.929 0.513 24.365 1.00 81.75 161 SER A O 1
ATOM 1301 N N . LEU A 1 162 ? -16.774 -0.674 22.857 1.00 85.94 162 LEU A N 1
ATOM 1302 C CA . LEU A 1 162 ? -16.819 0.355 21.817 1.00 85.94 162 LEU A CA 1
ATOM 1303 C C . LEU A 1 162 ? -18.228 0.572 21.259 1.00 85.94 162 LEU A C 1
ATOM 1305 O O . LEU A 1 162 ? -18.582 1.716 20.975 1.00 85.94 162 LEU A O 1
ATOM 1309 N N . LYS A 1 163 ? -19.052 -0.477 21.142 1.00 85.06 163 LYS A N 1
ATOM 1310 C CA . LYS A 1 163 ? -20.458 -0.344 20.725 1.00 85.06 163 LYS A CA 1
ATOM 1311 C C . LYS A 1 163 ? -21.261 0.530 21.681 1.00 85.06 163 LYS A C 1
ATOM 1313 O O . LYS A 1 163 ? -22.049 1.340 21.215 1.00 85.06 163 LYS A O 1
ATOM 1318 N N . ASN A 1 164 ? -21.014 0.446 22.987 1.00 79.25 164 ASN A N 1
ATOM 1319 C CA . ASN A 1 164 ? -21.687 1.320 23.954 1.00 79.25 164 ASN A CA 1
ATOM 1320 C C . ASN A 1 164 ? -21.343 2.806 23.751 1.00 79.25 164 ASN A C 1
ATOM 1322 O O . ASN A 1 164 ? -22.157 3.666 24.065 1.00 79.25 164 ASN A O 1
ATOM 1326 N N . ARG A 1 165 ? -20.142 3.116 23.241 1.00 79.12 165 ARG A N 1
ATOM 1327 C CA . ARG A 1 165 ? -19.663 4.495 23.061 1.00 79.12 165 ARG A CA 1
ATOM 1328 C C . ARG A 1 165 ? -19.971 5.077 21.682 1.00 79.12 165 ARG A C 1
ATOM 1330 O O . ARG A 1 165 ? -20.348 6.237 21.584 1.00 79.12 165 ARG A O 1
ATOM 1337 N N . PHE A 1 166 ? -19.745 4.305 20.623 1.00 80.00 166 PHE A N 1
ATOM 1338 C CA . PHE A 1 166 ? -19.868 4.762 19.234 1.00 80.00 166 PHE A CA 1
ATOM 1339 C C . PHE A 1 166 ? -21.172 4.300 18.567 1.00 80.00 166 PHE A C 1
ATOM 1341 O O . PHE A 1 166 ? -21.477 4.731 17.454 1.00 80.00 166 PHE A O 1
ATOM 1348 N N . GLY A 1 167 ? -21.944 3.433 19.230 1.00 83.94 167 GLY A N 1
ATOM 1349 C CA . GLY A 1 167 ? -23.209 2.910 18.725 1.00 83.94 167 GLY A CA 1
ATOM 1350 C C . GLY A 1 167 ? -23.065 2.301 17.333 1.00 83.94 167 GLY A C 1
ATOM 1351 O O . GLY A 1 167 ? -22.082 1.624 17.013 1.00 83.94 167 GLY A O 1
ATOM 1352 N N . ASP A 1 168 ? -24.029 2.617 16.474 1.00 84.44 168 ASP A N 1
ATOM 1353 C CA . ASP A 1 168 ? -24.080 2.140 15.093 1.00 84.44 168 ASP A CA 1
ATOM 1354 C C . ASP A 1 168 ? -23.003 2.743 14.187 1.00 84.44 168 ASP A C 1
ATOM 1356 O O . ASP A 1 168 ? -22.810 2.267 13.066 1.00 84.44 168 ASP A O 1
ATOM 1360 N N . GLN A 1 169 ? -22.286 3.780 14.623 1.00 87.56 169 GLN A N 1
ATOM 1361 C CA . GLN A 1 169 ? -21.213 4.375 13.823 1.00 87.56 169 GLN A CA 1
ATOM 1362 C C . GLN A 1 169 ? -19.957 3.498 13.816 1.00 87.56 169 GLN A C 1
ATOM 1364 O O . GLN A 1 169 ? -19.109 3.653 12.941 1.00 87.56 169 GLN A O 1
ATOM 1369 N N . LEU A 1 170 ? -19.820 2.548 14.745 1.00 90.12 170 LEU A N 1
ATOM 1370 C CA . LEU A 1 170 ? -18.640 1.695 14.821 1.00 90.12 170 LEU A CA 1
ATOM 1371 C C . LEU A 1 170 ? -18.555 0.750 13.607 1.00 90.12 170 LEU A C 1
ATOM 1373 O O . LEU A 1 170 ? -19.379 -0.149 13.434 1.00 90.12 170 LEU A O 1
ATOM 1377 N N . GLY A 1 171 ? -17.548 0.957 12.757 1.00 91.50 171 GLY A N 1
ATOM 1378 C CA . GLY A 1 171 ? -17.331 0.174 11.540 1.00 91.50 171 GLY A CA 1
ATOM 1379 C C . GLY A 1 171 ? -16.211 -0.854 11.680 1.00 91.50 171 GLY A C 1
ATOM 1380 O O . GLY A 1 171 ? -16.427 -2.049 11.466 1.00 91.50 171 GLY A O 1
ATOM 1381 N N . ILE A 1 172 ? -15.012 -0.385 12.034 1.00 94.88 172 ILE A N 1
ATOM 1382 C CA . ILE A 1 172 ? -13.797 -1.208 12.136 1.00 94.88 172 ILE A CA 1
ATOM 1383 C C . ILE A 1 172 ? -13.120 -0.968 13.484 1.00 94.88 172 ILE A C 1
ATOM 1385 O O . ILE A 1 172 ? -13.000 0.167 13.939 1.00 94.88 172 ILE A O 1
ATOM 1389 N N . ILE A 1 173 ? -12.631 -2.039 14.096 1.00 94.81 173 ILE A N 1
ATOM 1390 C CA . ILE A 1 173 ? -11.829 -2.004 15.316 1.00 94.81 173 ILE A CA 1
ATOM 1391 C C . ILE A 1 173 ? -10.394 -2.375 14.963 1.00 94.81 173 ILE A C 1
ATOM 1393 O O . ILE A 1 173 ? -10.153 -3.376 14.284 1.00 94.81 173 ILE A O 1
ATOM 1397 N N . VAL A 1 174 ? -9.450 -1.569 15.441 1.00 96.19 174 VAL A N 1
ATOM 1398 C CA . VAL A 1 174 ? -8.010 -1.813 15.373 1.00 96.19 174 VAL A CA 1
ATOM 1399 C C . VAL A 1 174 ? -7.519 -2.061 16.796 1.00 96.19 174 VAL A C 1
ATOM 1401 O O . VAL A 1 174 ? -7.246 -1.123 17.540 1.00 96.19 174 VAL A O 1
ATOM 1404 N N . LEU A 1 175 ? -7.442 -3.327 17.195 1.00 94.31 175 LEU A N 1
ATOM 1405 C CA . LEU A 1 175 ? -6.958 -3.707 18.517 1.00 94.31 175 LEU A CA 1
ATOM 1406 C C . LEU A 1 175 ? -5.437 -3.867 18.491 1.00 94.31 175 LEU A C 1
ATOM 1408 O O . LEU A 1 175 ? -4.934 -4.773 17.828 1.00 94.31 175 LEU A O 1
ATOM 1412 N N . GLU A 1 176 ? -4.721 -3.037 19.239 1.00 92.69 176 GLU A N 1
ATOM 1413 C CA . GLU A 1 176 ? -3.300 -3.227 19.531 1.00 92.69 176 GLU A CA 1
ATOM 1414 C C . GLU A 1 176 ? -3.141 -4.266 20.648 1.00 92.69 176 GLU A C 1
ATOM 1416 O O . GLU A 1 176 ? -3.623 -4.065 21.762 1.00 92.69 176 GLU A O 1
ATOM 1421 N N . LYS A 1 177 ? -2.485 -5.389 20.341 1.00 86.94 177 LYS A N 1
ATOM 1422 C CA . LYS A 1 177 ? -2.184 -6.462 21.304 1.00 86.94 177 LYS A CA 1
ATOM 1423 C C . LYS A 1 177 ? -0.822 -6.283 21.960 1.00 86.94 177 LYS A C 1
ATOM 1425 O O . LYS A 1 177 ? -0.677 -6.540 23.149 1.00 86.94 177 LYS A O 1
ATOM 1430 N N . SER A 1 178 ? 0.162 -5.857 21.173 1.00 82.38 178 SER A N 1
ATOM 1431 C CA . SER A 1 178 ? 1.532 -5.600 21.615 1.00 82.38 178 SER A CA 1
ATOM 1432 C C . SER A 1 178 ? 2.031 -4.297 20.998 1.00 82.38 178 SER A C 1
ATOM 1434 O O . SER A 1 178 ? 1.791 -4.050 19.814 1.00 82.38 178 SER A O 1
ATOM 1436 N N . ASN A 1 179 ? 2.722 -3.484 21.801 1.00 81.06 179 ASN A N 1
ATOM 1437 C CA . ASN A 1 179 ? 3.313 -2.201 21.404 1.00 81.06 179 ASN A CA 1
ATOM 1438 C C . ASN A 1 179 ? 4.844 -2.207 21.575 1.00 81.06 179 ASN A C 1
ATOM 1440 O O . ASN A 1 179 ? 5.442 -1.234 22.031 1.00 81.06 179 ASN A O 1
ATOM 1444 N N . GLU A 1 180 ? 5.497 -3.320 21.253 1.00 78.31 180 GLU A N 1
ATOM 1445 C CA . GLU A 1 180 ? 6.952 -3.318 21.102 1.00 78.31 180 GLU A CA 1
ATOM 1446 C C . GLU A 1 180 ? 7.316 -2.526 19.836 1.00 78.31 180 GLU A C 1
ATOM 1448 O O . GLU A 1 180 ? 6.759 -2.786 18.769 1.00 78.31 180 GLU A O 1
ATOM 1453 N N . GLU A 1 181 ? 8.218 -1.540 19.938 1.00 69.06 181 GLU A N 1
ATOM 1454 C CA . GLU A 1 181 ? 8.511 -0.593 18.843 1.00 69.06 181 GLU A CA 1
ATOM 1455 C C . GLU A 1 181 ? 8.893 -1.276 17.522 1.00 69.06 181 GLU A C 1
ATOM 1457 O O . GLU A 1 181 ? 8.496 -0.798 16.456 1.00 69.06 181 GLU A O 1
ATOM 1462 N N . ASP A 1 182 ? 9.587 -2.413 17.601 1.00 67.88 182 ASP A N 1
ATOM 1463 C CA . ASP A 1 182 ? 10.060 -3.182 16.447 1.00 67.88 182 ASP A CA 1
ATOM 1464 C C . ASP A 1 182 ? 9.119 -4.328 16.029 1.00 67.88 182 ASP A C 1
ATOM 1466 O O . ASP A 1 182 ? 9.345 -4.955 14.993 1.00 67.88 182 ASP A O 1
ATOM 1470 N N . ASN A 1 183 ? 8.069 -4.613 16.810 1.00 80.00 183 ASN A N 1
ATOM 1471 C CA . ASN A 1 183 ? 7.165 -5.744 16.589 1.00 80.00 183 ASN A CA 1
ATOM 1472 C C . ASN A 1 183 ? 5.753 -5.459 17.133 1.00 80.00 183 ASN A C 1
ATOM 1474 O O . ASN A 1 183 ? 5.254 -6.145 18.029 1.00 80.00 183 ASN A O 1
ATOM 1478 N N . ARG A 1 184 ? 5.091 -4.424 16.601 1.00 90.25 184 ARG A N 1
ATOM 1479 C CA . ARG A 1 184 ? 3.704 -4.137 16.988 1.00 90.25 184 ARG A CA 1
ATOM 1480 C C . ARG A 1 184 ? 2.769 -5.185 16.411 1.00 90.25 184 ARG A C 1
ATOM 1482 O O . ARG A 1 184 ? 2.893 -5.585 15.250 1.00 90.25 184 ARG A O 1
ATOM 1489 N N . GLU A 1 185 ? 1.778 -5.574 17.199 1.00 92.38 185 GLU A N 1
ATOM 1490 C CA . GLU A 1 185 ? 0.769 -6.538 16.778 1.00 92.38 185 GLU A CA 1
ATOM 1491 C C . GLU A 1 185 ? -0.622 -5.926 16.826 1.00 92.38 185 GLU A C 1
ATOM 1493 O O . GLU A 1 185 ? -1.096 -5.504 17.882 1.00 92.38 185 GLU A O 1
ATOM 1498 N N . PHE A 1 186 ? -1.308 -5.946 15.685 1.00 94.38 186 PHE A N 1
ATOM 1499 C CA . PHE A 1 186 ? -2.680 -5.468 15.576 1.00 94.38 186 PHE A CA 1
ATOM 1500 C C . PHE A 1 186 ? -3.618 -6.576 15.124 1.00 94.38 186 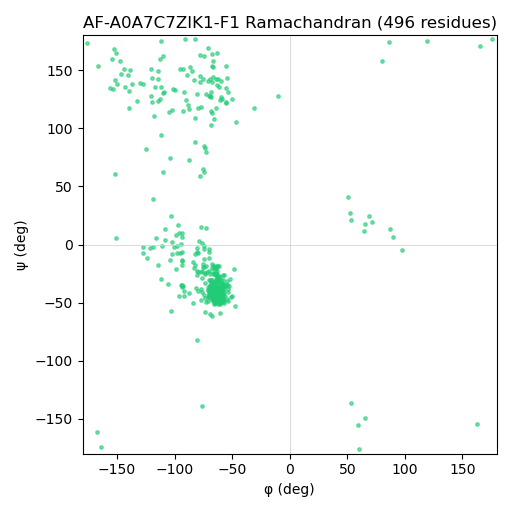PHE A C 1
ATOM 1502 O O . PHE A 1 186 ? -3.292 -7.392 14.262 1.00 94.38 186 PHE A O 1
ATOM 1509 N N . THR A 1 187 ? -4.829 -6.565 15.670 1.00 94.62 187 THR A N 1
ATOM 1510 C CA . THR A 1 187 ? -5.966 -7.330 15.161 1.00 94.62 187 THR A CA 1
ATOM 1511 C C . THR A 1 187 ? -7.004 -6.355 14.617 1.00 94.62 187 THR A C 1
ATOM 1513 O O . THR A 1 187 ? -7.437 -5.438 15.307 1.00 94.62 187 THR A O 1
ATOM 1516 N N . LEU A 1 188 ? -7.389 -6.554 13.363 1.00 95.62 188 LEU A N 1
ATOM 1517 C CA . LEU A 1 188 ? -8.403 -5.777 12.664 1.00 95.62 188 LEU A CA 1
ATOM 1518 C C . LEU A 1 188 ? -9.703 -6.564 12.648 1.00 95.62 188 LEU A C 1
ATOM 1520 O O . LEU A 1 188 ? -9.693 -7.749 12.311 1.00 95.62 188 LEU A O 1
ATOM 1524 N N . ARG A 1 189 ? -10.816 -5.903 12.960 1.00 94.12 189 ARG A N 1
ATOM 1525 C CA . ARG A 1 189 ? -12.140 -6.520 12.906 1.00 94.12 189 ARG A CA 1
ATOM 1526 C C . ARG A 1 189 ? -13.186 -5.582 12.339 1.00 94.12 189 ARG A C 1
ATOM 1528 O O . ARG A 1 189 ? -13.312 -4.444 12.779 1.00 94.12 189 ARG A O 1
ATOM 1535 N N . ARG A 1 190 ? -13.967 -6.099 11.397 1.00 93.56 190 ARG A N 1
ATOM 1536 C CA . ARG A 1 190 ? -15.206 -5.497 10.918 1.00 93.56 190 ARG A CA 1
ATOM 1537 C C . ARG A 1 190 ? -16.326 -5.832 11.902 1.00 93.56 190 ARG A C 1
ATOM 1539 O O . ARG A 1 190 ? -16.508 -6.989 12.266 1.00 93.56 190 ARG A O 1
ATOM 1546 N N . VAL A 1 191 ? -17.073 -4.821 12.335 1.00 89.12 191 VAL A N 1
ATOM 1547 C CA . VAL A 1 191 ? -18.074 -4.973 13.407 1.00 89.12 191 VAL A CA 1
ATOM 1548 C C . VAL A 1 191 ? -19.358 -5.653 12.939 1.00 89.12 191 VAL A C 1
ATOM 1550 O O . VAL A 1 191 ? -20.034 -6.316 13.724 1.00 89.12 191 VAL A O 1
ATOM 1553 N N . SER A 1 192 ? -19.708 -5.509 11.662 1.00 82.25 192 SER A N 1
ATOM 1554 C CA . SER A 1 192 ? -20.892 -6.144 11.088 1.00 82.25 192 SER A CA 1
ATOM 1555 C C . SER A 1 192 ? -20.641 -6.596 9.658 1.00 82.25 192 SER A C 1
ATOM 1557 O O . SER A 1 192 ? -20.126 -5.833 8.839 1.00 82.25 192 SER A O 1
ATOM 1559 N N . ALA A 1 193 ? -21.081 -7.816 9.345 1.00 74.25 193 ALA A N 1
ATOM 1560 C CA . ALA A 1 193 ? -21.033 -8.361 7.994 1.00 74.25 193 ALA A CA 1
ATOM 1561 C C . ALA A 1 193 ? -21.973 -7.638 7.012 1.00 74.25 193 ALA A C 1
ATOM 1563 O O . ALA A 1 193 ? -21.800 -7.750 5.802 1.00 74.25 193 ALA A O 1
ATOM 1564 N N . LEU A 1 194 ? -22.945 -6.877 7.533 1.00 73.25 194 LEU A N 1
ATOM 1565 C CA . LEU A 1 194 ? -23.904 -6.088 6.751 1.00 73.25 194 LEU A CA 1
ATOM 1566 C C . LEU A 1 194 ? -23.331 -4.747 6.268 1.00 73.25 194 LEU A C 1
ATOM 1568 O O . LEU A 1 194 ? -24.026 -3.990 5.594 1.00 73.25 194 LEU A O 1
ATOM 1572 N N . LEU A 1 195 ? -22.090 -4.415 6.635 1.00 78.81 195 LEU A N 1
ATOM 1573 C CA . LEU A 1 195 ? -21.409 -3.243 6.094 1.00 78.81 195 LEU A CA 1
ATOM 1574 C C . LEU A 1 195 ? -21.076 -3.471 4.615 1.00 78.81 195 LEU A C 1
ATOM 1576 O O . LEU A 1 195 ? -20.654 -4.555 4.218 1.00 78.81 195 LEU A O 1
ATOM 1580 N N . ASN A 1 196 ? -21.197 -2.415 3.810 1.00 80.06 196 ASN A N 1
ATOM 1581 C CA . ASN A 1 196 ? -20.969 -2.449 2.359 1.00 80.06 196 ASN A CA 1
ATOM 1582 C C . ASN A 1 196 ? -19.484 -2.568 1.954 1.00 80.06 196 ASN A C 1
ATOM 1584 O O . ASN A 1 196 ? -19.134 -2.307 0.805 1.00 80.06 196 ASN A O 1
ATOM 1588 N N . PHE A 1 197 ? -18.602 -2.916 2.889 1.00 83.81 197 PHE A N 1
ATOM 1589 C CA . PHE A 1 197 ? -17.168 -3.062 2.666 1.00 83.81 197 PHE A CA 1
ATOM 1590 C C . PHE A 1 197 ? -16.602 -4.217 3.502 1.00 83.81 197 PHE A C 1
ATOM 1592 O O . PHE A 1 197 ? -17.117 -4.531 4.578 1.00 83.81 197 PHE A O 1
ATOM 1599 N N . ASP A 1 198 ? -15.535 -4.837 3.004 1.00 89.75 198 ASP A N 1
ATOM 1600 C CA . ASP A 1 198 ? -14.746 -5.878 3.670 1.00 89.75 198 ASP A CA 1
ATOM 1601 C C . ASP A 1 198 ? -13.337 -5.360 4.018 1.00 89.75 198 ASP A C 1
ATOM 1603 O O . ASP A 1 198 ? -12.982 -4.234 3.668 1.00 89.75 198 ASP A O 1
ATOM 1607 N N . LEU A 1 199 ? -12.529 -6.166 4.718 1.00 92.19 199 LEU A N 1
ATOM 1608 C CA . LEU A 1 199 ? -11.160 -5.796 5.103 1.00 92.19 199 LEU A CA 1
ATOM 1609 C C . LEU A 1 199 ? -10.104 -5.978 3.995 1.00 92.19 199 LEU A C 1
ATOM 1611 O O . LEU A 1 199 ? -8.952 -5.574 4.184 1.00 92.19 199 LEU A O 1
ATOM 1615 N N . ALA A 1 200 ? -10.437 -6.552 2.836 1.00 89.31 200 ALA A N 1
ATOM 1616 C CA . ALA A 1 200 ? -9.444 -6.867 1.810 1.00 89.31 200 ALA A CA 1
ATOM 1617 C C . ALA A 1 200 ? -8.758 -5.617 1.205 1.00 89.31 200 ALA A C 1
ATOM 1619 O O . ALA A 1 200 ? -7.523 -5.620 1.128 1.00 89.31 200 ALA A O 1
ATOM 1620 N N . PRO A 1 201 ? -9.471 -4.520 0.858 1.00 88.31 201 PRO A N 1
ATOM 1621 C CA . PRO A 1 201 ? -8.858 -3.267 0.417 1.00 88.31 201 PRO A CA 1
ATOM 1622 C C . PRO A 1 201 ? -7.901 -2.666 1.449 1.00 88.31 201 PRO A C 1
ATOM 1624 O O . PRO A 1 201 ? -6.859 -2.115 1.087 1.00 88.31 201 PRO A O 1
ATOM 1627 N N . ALA A 1 202 ? -8.234 -2.789 2.737 1.00 91.50 202 ALA A N 1
ATOM 1628 C CA . ALA A 1 202 ? -7.363 -2.348 3.817 1.00 91.50 202 ALA A CA 1
ATOM 1629 C C . ALA A 1 202 ? -6.073 -3.173 3.859 1.00 91.50 202 ALA A C 1
ATOM 1631 O O . ALA A 1 202 ? -4.986 -2.596 3.911 1.00 91.50 202 ALA A O 1
ATOM 1632 N N . TYR A 1 203 ? -6.168 -4.504 3.770 1.00 91.62 203 TYR A N 1
ATOM 1633 C CA . TYR A 1 203 ? -4.986 -5.367 3.732 1.00 91.62 203 TYR A CA 1
ATOM 1634 C C . TYR A 1 203 ? -4.084 -5.068 2.536 1.00 91.62 203 TYR A C 1
ATOM 1636 O O . TYR A 1 203 ? -2.864 -5.091 2.688 1.00 91.62 203 TYR A O 1
ATOM 1644 N N . ASP A 1 204 ? -4.643 -4.760 1.365 1.00 87.00 204 ASP A N 1
ATOM 1645 C CA . ASP A 1 204 ? -3.846 -4.384 0.194 1.00 87.00 204 ASP A CA 1
ATOM 1646 C C . ASP A 1 204 ? -3.011 -3.125 0.436 1.00 87.00 204 ASP A C 1
ATOM 1648 O O . ASP A 1 204 ? -1.811 -3.119 0.158 1.00 87.00 204 ASP A O 1
ATOM 1652 N N . LEU A 1 205 ? -3.610 -2.075 1.006 1.00 88.75 205 LEU A N 1
ATOM 1653 C CA . LEU A 1 205 ? -2.884 -0.843 1.316 1.00 88.75 205 LEU A CA 1
ATOM 1654 C C . LEU A 1 205 ? -1.877 -1.016 2.454 1.00 88.75 205 LEU A C 1
ATOM 1656 O O . LEU A 1 205 ? -0.772 -0.480 2.371 1.00 88.75 205 LEU A O 1
ATOM 1660 N N . LEU A 1 206 ? -2.227 -1.768 3.497 1.00 92.19 206 LEU A N 1
ATOM 1661 C CA . LEU A 1 206 ? -1.326 -2.046 4.615 1.00 92.19 206 LEU A CA 1
ATOM 1662 C C . LEU A 1 206 ? -0.094 -2.827 4.143 1.00 92.19 206 LEU A C 1
ATOM 1664 O O . LEU A 1 206 ? 1.029 -2.413 4.410 1.00 92.19 206 LEU A O 1
ATOM 1668 N N . ASN A 1 207 ? -0.289 -3.882 3.348 1.00 89.38 207 ASN A N 1
ATOM 1669 C CA . ASN A 1 207 ? 0.801 -4.682 2.778 1.00 89.38 207 ASN A CA 1
ATOM 1670 C C . ASN A 1 207 ? 1.704 -3.913 1.817 1.00 89.38 207 ASN A C 1
ATOM 1672 O O . ASN A 1 207 ? 2.851 -4.295 1.597 1.00 89.38 207 ASN A O 1
ATOM 1676 N N . LEU A 1 208 ? 1.176 -2.854 1.214 1.00 86.69 208 LEU A N 1
ATOM 1677 C CA . LEU A 1 208 ? 1.934 -1.990 0.331 1.00 86.69 208 LEU A CA 1
ATOM 1678 C C . LEU A 1 208 ? 2.855 -1.048 1.110 1.00 86.69 208 LEU A C 1
ATOM 1680 O O . LEU A 1 208 ? 3.982 -0.795 0.688 1.00 86.69 208 LEU A O 1
ATOM 1684 N N . VAL A 1 209 ? 2.353 -0.504 2.220 1.00 89.69 209 VAL A N 1
ATOM 1685 C CA . VAL A 1 209 ? 2.975 0.605 2.950 1.00 89.69 209 VAL A CA 1
ATOM 1686 C C . VAL A 1 209 ? 3.863 0.140 4.095 1.00 89.69 209 VAL A C 1
ATOM 1688 O O . VAL A 1 209 ? 4.889 0.775 4.342 1.00 89.69 209 VAL A O 1
ATOM 1691 N N . ASP A 1 210 ? 3.490 -0.944 4.768 1.00 90.25 210 ASP A N 1
ATOM 1692 C CA . ASP A 1 210 ? 4.213 -1.470 5.918 1.00 90.25 210 ASP A CA 1
ATOM 1693 C C . ASP A 1 210 ? 5.630 -1.937 5.529 1.00 90.25 210 ASP A C 1
ATOM 1695 O O . ASP A 1 210 ? 5.770 -2.874 4.735 1.00 90.25 210 ASP A O 1
ATOM 1699 N N . PRO A 1 211 ? 6.695 -1.328 6.087 1.00 86.62 211 PRO A N 1
ATOM 1700 C CA . PRO A 1 211 ? 8.067 -1.749 5.816 1.00 86.62 211 PRO A CA 1
ATOM 1701 C C . PRO A 1 211 ? 8.358 -3.198 6.239 1.00 86.62 211 PRO A C 1
ATOM 1703 O O . PRO A 1 211 ? 9.206 -3.851 5.623 1.00 86.62 211 PRO A O 1
ATOM 1706 N N . ALA A 1 212 ? 7.649 -3.717 7.250 1.00 87.69 212 ALA A N 1
ATOM 1707 C CA . ALA A 1 212 ? 7.789 -5.100 7.699 1.00 87.69 212 ALA A CA 1
ATOM 1708 C C . ALA A 1 212 ? 7.310 -6.102 6.627 1.00 87.69 212 ALA A C 1
ATOM 1710 O O . ALA A 1 212 ? 7.804 -7.229 6.544 1.00 87.69 212 ALA A O 1
ATOM 1711 N N . VAL A 1 213 ? 6.415 -5.672 5.725 1.00 86.69 213 VAL A N 1
ATOM 1712 C CA . VAL A 1 213 ? 5.894 -6.476 4.609 1.00 86.69 213 VAL A CA 1
ATOM 1713 C C . VAL A 1 213 ? 6.801 -6.351 3.384 1.00 86.69 213 VAL A C 1
ATOM 1715 O O . VAL A 1 213 ? 6.510 -5.752 2.346 1.00 86.69 213 VAL A O 1
ATOM 1718 N N . ASN A 1 214 ? 7.962 -6.986 3.485 1.00 80.62 214 ASN A N 1
ATOM 1719 C CA . ASN A 1 214 ? 8.959 -7.029 2.415 1.00 80.62 214 ASN A CA 1
ATOM 1720 C C . ASN A 1 214 ? 8.837 -8.280 1.511 1.00 80.62 214 ASN A C 1
ATOM 1722 O O . ASN A 1 214 ? 9.673 -8.487 0.628 1.00 80.62 214 ASN A O 1
ATOM 1726 N N . GLY A 1 215 ? 7.793 -9.098 1.696 1.00 75.62 215 GLY A N 1
ATOM 1727 C CA . GLY A 1 215 ? 7.568 -10.343 0.950 1.00 75.62 215 GLY A CA 1
ATOM 1728 C C . GLY A 1 215 ? 8.530 -11.481 1.316 1.00 75.62 215 GLY A C 1
ATOM 1729 O O . GLY A 1 215 ? 8.737 -12.383 0.505 1.00 75.62 215 GLY A O 1
ATOM 1730 N N . ARG A 1 216 ? 9.176 -11.414 2.489 1.00 80.19 216 ARG A N 1
ATOM 1731 C CA . ARG A 1 216 ? 10.133 -12.408 2.988 1.00 80.19 216 ARG A CA 1
ATOM 1732 C C . ARG A 1 216 ? 9.914 -12.622 4.497 1.00 80.19 216 ARG A C 1
ATOM 1734 O O . ARG A 1 216 ? 10.129 -11.683 5.259 1.00 80.19 216 ARG A O 1
ATOM 1741 N N . PRO A 1 217 ? 9.547 -13.830 4.958 1.00 75.69 217 PRO A N 1
ATOM 1742 C CA . PRO A 1 217 ? 9.214 -15.033 4.186 1.00 75.69 217 PRO A CA 1
ATOM 1743 C C . PRO A 1 217 ? 7.911 -14.895 3.363 1.00 75.69 217 PRO A C 1
ATOM 1745 O O . PRO A 1 217 ? 7.120 -13.981 3.623 1.00 75.69 217 PRO A O 1
ATOM 1748 N N . PRO A 1 218 ? 7.670 -15.784 2.374 1.00 68.06 218 PRO A N 1
ATOM 1749 C CA . PRO A 1 218 ? 6.404 -15.837 1.641 1.00 68.06 218 PRO A CA 1
ATOM 1750 C C . PRO A 1 218 ? 5.250 -16.001 2.638 1.00 68.06 218 PRO A C 1
ATOM 1752 O O . PRO A 1 218 ? 5.251 -16.927 3.445 1.00 68.06 218 PRO A O 1
ATOM 1755 N N . GLY A 1 219 ? 4.302 -15.062 2.641 1.00 77.00 219 GLY A N 1
ATOM 1756 C CA . GLY A 1 219 ? 3.192 -15.034 3.602 1.00 77.00 219 GLY A CA 1
ATOM 1757 C C . GLY A 1 219 ? 3.359 -14.117 4.822 1.00 77.00 219 GLY A C 1
ATOM 1758 O O . GLY A 1 219 ? 2.385 -13.944 5.553 1.00 77.00 219 GLY A O 1
ATOM 1759 N N . ASN A 1 220 ? 4.511 -13.465 5.025 1.00 87.25 220 ASN A N 1
ATOM 1760 C CA . ASN A 1 220 ? 4.662 -12.431 6.058 1.00 87.25 220 ASN A CA 1
ATOM 1761 C C . ASN A 1 220 ? 3.966 -11.125 5.633 1.00 87.25 220 ASN A C 1
ATOM 1763 O O . ASN A 1 220 ? 4.573 -10.259 5.000 1.00 87.25 220 ASN A O 1
ATOM 1767 N N . ARG A 1 221 ? 2.659 -11.034 5.901 1.00 89.75 221 ARG A N 1
ATOM 1768 C CA . ARG A 1 221 ? 1.778 -9.958 5.431 1.00 89.75 221 ARG A CA 1
ATOM 1769 C C . ARG A 1 221 ? 0.575 -9.758 6.358 1.00 89.75 221 ARG A C 1
ATOM 1771 O O . ARG A 1 221 ? 0.179 -10.688 7.058 1.00 89.75 221 ARG A O 1
ATOM 1778 N N . TRP A 1 222 ? -0.050 -8.589 6.282 1.00 93.31 222 TRP A N 1
ATOM 1779 C CA . TRP A 1 222 ? -1.397 -8.349 6.791 1.00 93.31 222 TRP A CA 1
ATOM 1780 C C . TRP A 1 222 ? -2.407 -9.244 6.077 1.00 93.31 222 TRP A C 1
ATOM 1782 O O . TRP A 1 222 ? -2.380 -9.373 4.846 1.00 93.31 222 TRP A O 1
ATOM 1792 N N . GLY A 1 223 ? -3.314 -9.848 6.838 1.00 91.62 223 GLY A N 1
ATOM 1793 C CA . GLY A 1 223 ? -4.365 -10.684 6.272 1.00 91.62 223 GLY A CA 1
ATOM 1794 C C . GLY A 1 223 ? -5.239 -11.373 7.312 1.00 91.62 223 GLY A C 1
ATOM 1795 O O . GLY A 1 223 ? -5.017 -11.273 8.518 1.00 91.62 223 GLY A O 1
ATOM 1796 N N . GLY A 1 224 ? -6.243 -12.088 6.815 1.00 90.31 224 GLY A N 1
ATOM 1797 C CA . GLY A 1 224 ? -7.276 -12.748 7.602 1.00 90.31 224 GLY A CA 1
ATOM 1798 C C . GLY A 1 224 ? -8.466 -13.103 6.719 1.00 90.31 224 GLY A C 1
ATOM 1799 O O . GLY A 1 224 ? -8.299 -13.277 5.510 1.00 90.31 224 GLY A O 1
ATOM 1800 N N . SER A 1 225 ? -9.643 -13.210 7.324 1.00 90.25 225 SER A N 1
ATOM 1801 C CA . SER A 1 225 ? -10.911 -13.223 6.600 1.00 90.25 225 SER A CA 1
ATOM 1802 C C . SER A 1 225 ? -11.367 -11.798 6.273 1.00 90.25 225 SER A C 1
ATOM 1804 O O . SER A 1 225 ? -10.758 -10.815 6.697 1.00 90.25 225 SER A O 1
ATOM 1806 N N . ASP A 1 226 ? -12.485 -11.695 5.561 1.00 88.50 226 ASP A N 1
ATOM 1807 C CA . ASP A 1 226 ? -13.148 -10.424 5.251 1.00 88.50 226 ASP A CA 1
ATOM 1808 C C . ASP A 1 226 ? -13.653 -9.690 6.510 1.00 88.50 226 ASP A C 1
ATOM 1810 O O . ASP A 1 226 ? -13.885 -8.481 6.476 1.00 88.50 226 ASP A O 1
ATOM 1814 N N . ASP A 1 227 ? -13.782 -10.416 7.628 1.00 89.25 227 ASP A N 1
ATOM 1815 C CA . ASP A 1 227 ? -14.306 -9.925 8.904 1.00 89.25 227 ASP A CA 1
ATOM 1816 C C . ASP A 1 227 ? -13.240 -9.699 9.971 1.00 89.25 227 ASP A C 1
ATOM 1818 O O . ASP A 1 227 ? -13.387 -8.812 10.813 1.00 89.25 227 ASP A O 1
ATOM 1822 N N . ILE A 1 228 ? -12.190 -10.521 9.992 1.00 92.75 228 ILE A N 1
ATOM 1823 C CA . ILE A 1 228 ? -11.169 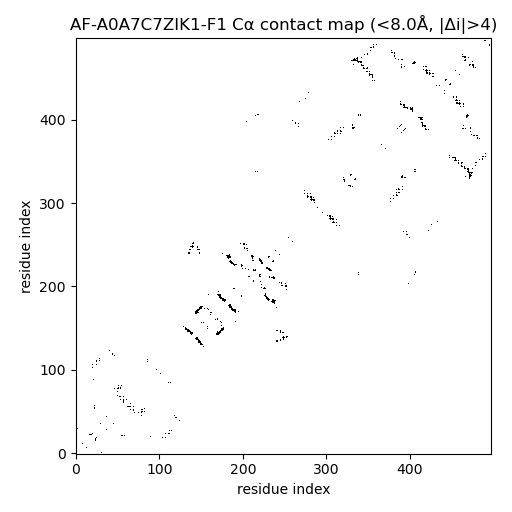-10.463 11.032 1.00 92.75 228 ILE A CA 1
ATOM 1824 C C . ILE A 1 228 ? -9.809 -10.913 10.510 1.00 92.75 228 ILE A C 1
ATOM 1826 O O . ILE A 1 228 ? -9.668 -11.933 9.839 1.00 92.75 228 ILE A O 1
ATOM 1830 N N . GLY A 1 229 ? -8.774 -10.183 10.903 1.00 93.75 229 GLY A N 1
ATOM 1831 C CA . GLY A 1 229 ? -7.393 -10.528 10.599 1.00 93.75 229 GLY A CA 1
ATOM 1832 C C . GLY A 1 229 ? -6.427 -9.704 11.420 1.00 93.75 229 GLY A C 1
ATOM 1833 O O . GLY A 1 229 ? -6.801 -9.132 12.440 1.00 93.75 229 GLY A O 1
ATOM 1834 N N . GLY A 1 230 ? -5.176 -9.633 10.990 1.00 93.38 230 GLY A N 1
ATOM 1835 C CA . GLY A 1 230 ? -4.168 -8.916 11.756 1.00 93.38 230 GLY A CA 1
ATOM 1836 C C . GLY A 1 230 ? -2.903 -8.599 10.987 1.00 93.38 230 GLY A C 1
ATOM 1837 O O . GLY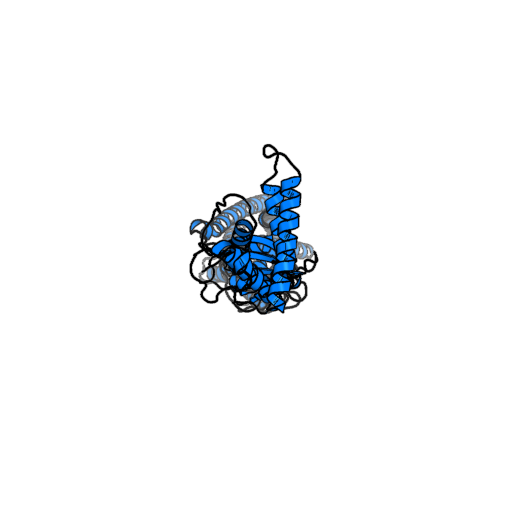 A 1 230 ? -2.816 -8.816 9.775 1.00 93.38 230 GLY A O 1
ATOM 1838 N N . SER A 1 231 ? -1.949 -8.055 11.734 1.00 93.56 231 SER A N 1
ATOM 1839 C CA . SER A 1 231 ? -0.593 -7.752 11.291 1.00 93.56 231 SER A CA 1
ATOM 1840 C C . SER A 1 231 ? 0.184 -9.020 10.896 1.00 93.56 231 SER A C 1
ATOM 1842 O O . SER A 1 231 ? -0.235 -10.140 11.216 1.00 93.56 231 SER A O 1
ATOM 1844 N N . PRO A 1 232 ? 1.317 -8.873 10.185 1.00 91.38 232 PRO A N 1
ATOM 1845 C CA . PRO A 1 232 ? 2.181 -9.996 9.839 1.00 91.38 232 PRO A CA 1
ATOM 1846 C C . PRO A 1 232 ? 2.593 -10.805 11.076 1.00 91.38 232 PRO A C 1
ATOM 1848 O O . PRO A 1 232 ? 3.040 -10.246 12.071 1.00 91.38 232 PRO A O 1
ATOM 1851 N N . ARG A 1 233 ? 2.448 -12.135 11.021 1.00 84.94 233 ARG A N 1
ATOM 1852 C CA . ARG A 1 233 ? 2.658 -13.011 12.193 1.00 84.94 233 ARG A CA 1
ATOM 1853 C C . ARG A 1 233 ? 4.121 -13.205 12.583 1.00 84.94 233 ARG A C 1
ATOM 1855 O O . ARG A 1 233 ? 4.390 -13.610 13.703 1.00 84.94 233 ARG A O 1
ATOM 1862 N N . THR A 1 234 ? 5.049 -13.034 11.643 1.00 84.12 234 THR A N 1
ATOM 1863 C CA . THR A 1 234 ? 6.466 -13.353 11.873 1.00 84.12 234 THR A CA 1
ATOM 1864 C C . THR A 1 234 ? 7.257 -12.136 12.328 1.00 84.12 234 THR A C 1
ATOM 1866 O O . THR A 1 234 ? 8.167 -12.280 13.134 1.00 84.12 234 THR A O 1
ATOM 1869 N N . SER A 1 235 ? 6.935 -10.957 11.797 1.00 86.25 235 SER A N 1
ATOM 1870 C CA . SER A 1 235 ? 7.675 -9.718 12.063 1.00 86.25 235 SER A CA 1
ATOM 1871 C C . SER A 1 235 ? 6.851 -8.623 12.736 1.00 86.25 235 SER A C 1
ATOM 1873 O O . SER A 1 235 ? 7.369 -7.524 12.897 1.00 86.25 235 SER A O 1
ATOM 1875 N N . GLY A 1 236 ? 5.556 -8.856 12.972 1.00 89.69 236 GLY A N 1
ATOM 1876 C CA . GLY A 1 236 ? 4.622 -7.792 13.333 1.00 89.69 236 GLY A CA 1
ATOM 1877 C C . GLY A 1 236 ? 4.554 -6.706 12.264 1.00 89.69 236 GLY A C 1
ATOM 1878 O O . GLY A 1 236 ? 4.837 -6.943 11.082 1.00 89.69 236 GLY A O 1
ATOM 1879 N N . THR A 1 237 ? 4.164 -5.508 12.686 1.00 91.56 237 THR A N 1
ATOM 1880 C CA . THR A 1 237 ? 4.153 -4.301 11.860 1.00 91.56 237 THR A CA 1
ATOM 1881 C C . THR A 1 237 ? 5.040 -3.208 12.442 1.00 91.56 237 THR A C 1
ATOM 1883 O O . THR A 1 237 ? 5.180 -3.077 13.656 1.00 91.56 237 THR A O 1
ATOM 1886 N N . GLN A 1 238 ? 5.583 -2.369 11.559 1.00 90.88 238 GLN A N 1
ATOM 1887 C CA . GLN A 1 238 ? 6.253 -1.123 11.943 1.00 90.88 238 GLN A CA 1
ATOM 1888 C C . GLN A 1 238 ? 5.316 0.093 11.891 1.00 90.88 238 GLN A C 1
ATOM 1890 O O . GLN A 1 238 ? 5.733 1.218 12.164 1.00 90.88 238 GLN A O 1
ATOM 1895 N N . LEU A 1 239 ? 4.047 -0.103 11.526 1.00 91.94 239 LEU A N 1
ATOM 1896 C CA . LEU A 1 239 ? 3.052 0.962 11.484 1.00 91.94 239 LEU A CA 1
ATOM 1897 C C . LEU A 1 239 ? 2.544 1.282 12.893 1.00 91.94 239 LEU A C 1
ATOM 1899 O O . LEU A 1 239 ? 2.308 0.387 13.702 1.00 91.94 239 LEU A O 1
ATOM 1903 N N . SER A 1 240 ? 2.348 2.569 13.181 1.00 91.81 240 SER A N 1
ATOM 1904 C CA . SER A 1 240 ? 1.646 2.997 14.394 1.00 91.81 240 SER A CA 1
ATOM 1905 C C . SER A 1 240 ? 0.129 2.836 14.240 1.00 91.81 240 SER A C 1
ATOM 1907 O O . SER A 1 240 ? -0.391 2.782 13.122 1.00 91.81 240 SER A O 1
ATOM 1909 N N . ALA A 1 241 ? -0.615 2.850 15.350 1.00 92.19 241 ALA A N 1
ATOM 1910 C CA . ALA A 1 241 ? -2.080 2.848 15.316 1.00 92.19 241 ALA A CA 1
ATOM 1911 C C . ALA A 1 241 ? -2.652 3.988 14.446 1.00 92.19 241 ALA A C 1
ATOM 1913 O O . ALA A 1 241 ? -3.592 3.784 13.677 1.00 92.19 241 ALA A O 1
ATOM 1914 N N . ASN A 1 242 ? -2.031 5.172 14.498 1.00 91.88 242 ASN A N 1
ATOM 1915 C CA . ASN A 1 242 ? -2.411 6.318 13.671 1.00 91.88 242 ASN A CA 1
ATOM 1916 C C . ASN A 1 242 ? -2.139 6.089 12.179 1.00 91.88 242 ASN A C 1
ATOM 1918 O O . ASN A 1 242 ? -2.953 6.489 11.344 1.00 91.88 242 ASN A O 1
ATOM 1922 N N . ASP A 1 243 ? -1.031 5.432 11.826 1.00 92.88 243 ASP A N 1
ATOM 1923 C CA . ASP A 1 243 ? -0.752 5.065 10.435 1.00 92.88 243 ASP A CA 1
ATOM 1924 C C . ASP A 1 243 ? -1.787 4.065 9.914 1.00 92.88 243 ASP A C 1
ATOM 1926 O O . ASP A 1 243 ? -2.304 4.239 8.809 1.00 92.88 243 ASP A O 1
ATOM 1930 N N . VAL A 1 244 ? -2.138 3.058 10.723 1.00 94.75 244 VAL A N 1
ATOM 1931 C CA . VAL A 1 244 ? -3.167 2.068 10.377 1.00 94.75 244 VAL A CA 1
ATOM 1932 C C . VAL A 1 244 ? -4.513 2.757 10.157 1.00 94.75 244 VAL A C 1
ATOM 1934 O O . VAL A 1 244 ? -5.126 2.556 9.111 1.00 94.75 244 VAL A O 1
ATOM 1937 N N . LEU A 1 245 ? -4.949 3.630 11.072 1.00 94.19 245 LEU A N 1
ATOM 1938 C CA . LEU A 1 245 ? -6.202 4.380 10.925 1.00 94.19 245 LEU A CA 1
ATOM 1939 C C . LEU A 1 245 ? -6.225 5.242 9.652 1.00 94.19 245 LEU A C 1
ATOM 1941 O O . LEU A 1 245 ? -7.211 5.220 8.916 1.00 94.19 245 LEU A O 1
ATOM 1945 N N . ARG A 1 246 ? -5.137 5.962 9.343 1.00 92.38 246 ARG A N 1
ATOM 1946 C CA . ARG A 1 246 ? -5.034 6.765 8.108 1.00 92.38 246 ARG A CA 1
ATOM 1947 C C . ARG A 1 246 ? -5.093 5.902 6.849 1.00 92.38 246 ARG A C 1
ATOM 1949 O O . ARG A 1 246 ? -5.685 6.306 5.848 1.00 92.38 246 ARG A O 1
ATOM 1956 N N . LEU A 1 247 ? -4.481 4.719 6.878 1.00 92.19 247 LEU A N 1
ATOM 1957 C CA . LEU A 1 247 ? -4.523 3.780 5.758 1.00 92.19 247 LEU A CA 1
ATOM 1958 C C . LEU A 1 247 ? -5.912 3.157 5.587 1.00 92.19 247 LEU A C 1
ATOM 1960 O O . LEU A 1 247 ? -6.346 3.009 4.446 1.00 92.19 247 LEU A O 1
ATOM 1964 N N . LEU A 1 248 ? -6.629 2.874 6.681 1.00 92.75 248 LEU A N 1
ATOM 1965 C CA . LEU A 1 248 ? -8.033 2.456 6.637 1.00 92.75 248 LEU A CA 1
ATOM 1966 C C . LEU A 1 248 ? -8.908 3.542 6.016 1.00 92.75 248 LEU A C 1
ATOM 1968 O O . LEU A 1 248 ? -9.619 3.265 5.055 1.00 92.75 248 LEU A O 1
ATOM 1972 N N . GLN A 1 249 ? -8.797 4.784 6.490 1.00 90.75 249 GLN A N 1
ATOM 1973 C CA . GLN A 1 249 ? -9.517 5.914 5.904 1.00 90.75 249 GLN A CA 1
ATOM 1974 C C . GLN A 1 249 ? -9.254 6.006 4.397 1.00 90.75 249 GLN A C 1
ATOM 1976 O O . GLN A 1 249 ? -10.187 6.028 3.604 1.00 90.75 249 GLN A O 1
ATOM 1981 N N . ARG A 1 250 ? -7.990 5.940 3.973 1.00 88.38 250 ARG A N 1
ATOM 1982 C CA . ARG A 1 250 ? -7.614 5.990 2.552 1.00 88.38 250 ARG A CA 1
ATOM 1983 C C . ARG A 1 250 ? -8.104 4.790 1.726 1.00 88.38 250 ARG A C 1
ATOM 1985 O O . ARG A 1 250 ? -8.213 4.913 0.500 1.00 88.38 250 ARG A O 1
ATOM 1992 N N . ALA A 1 251 ? -8.339 3.637 2.356 1.00 89.00 251 ALA A N 1
ATOM 1993 C CA . ALA A 1 251 ? -8.859 2.440 1.695 1.00 89.00 251 ALA A CA 1
ATOM 1994 C C . ALA A 1 251 ? -10.330 2.608 1.300 1.00 89.00 251 ALA A C 1
ATOM 1996 O O . ALA A 1 251 ? -10.711 2.196 0.203 1.00 89.00 251 ALA A O 1
ATOM 1997 N N . TYR A 1 252 ? -11.120 3.243 2.168 1.00 88.00 252 TYR A N 1
ATOM 1998 C CA . TYR A 1 252 ? -12.573 3.367 2.018 1.00 88.00 252 TYR A CA 1
ATOM 1999 C C . TYR A 1 252 ? -13.030 4.755 1.544 1.00 88.00 252 TYR A C 1
ATOM 2001 O O . TYR A 1 252 ? -14.148 4.894 1.052 1.00 88.00 252 TYR A O 1
ATOM 2009 N N . GLU A 1 253 ? -12.155 5.766 1.582 1.00 84.19 253 GLU A N 1
ATOM 2010 C CA . GLU A 1 253 ? -12.456 7.117 1.106 1.00 84.19 253 GLU A CA 1
ATOM 2011 C C . GLU A 1 253 ? -12.931 7.112 -0.360 1.00 84.19 253 GLU A C 1
ATOM 2013 O O . GLU A 1 253 ? -12.226 6.693 -1.295 1.00 84.19 253 GLU A O 1
ATOM 2018 N N . ARG A 1 254 ? -14.138 7.647 -0.588 1.00 72.44 254 ARG A N 1
ATOM 2019 C CA . ARG A 1 254 ? -14.705 7.805 -1.931 1.00 72.44 254 ARG A CA 1
ATOM 2020 C C . ARG A 1 254 ? -13.926 8.850 -2.724 1.00 72.44 254 ARG A C 1
ATOM 2022 O O . ARG A 1 254 ? -14.122 10.054 -2.601 1.00 72.44 254 ARG A O 1
ATOM 2029 N N . LYS A 1 255 ? -13.076 8.379 -3.635 1.00 70.38 255 LYS A N 1
ATOM 2030 C CA . LYS A 1 255 ? -12.304 9.249 -4.536 1.00 70.38 255 LYS A CA 1
ATOM 2031 C C . LYS A 1 255 ? -13.209 9.942 -5.561 1.00 70.38 255 LYS A C 1
ATOM 2033 O O . LYS A 1 255 ? -13.916 9.281 -6.329 1.00 70.38 255 LYS A O 1
ATOM 2038 N N . THR A 1 256 ? -13.095 11.265 -5.660 1.00 71.69 256 THR A N 1
ATOM 2039 C CA . THR A 1 256 ? -13.751 12.065 -6.712 1.00 71.69 256 THR A CA 1
ATOM 2040 C C . THR A 1 256 ? -13.175 11.756 -8.102 1.00 71.69 256 THR A C 1
ATOM 2042 O O . THR A 1 256 ? -12.030 11.312 -8.233 1.00 71.69 256 THR A O 1
ATOM 2045 N N . SER A 1 257 ? -13.927 12.027 -9.177 1.00 66.94 257 SER A N 1
ATOM 2046 C CA . SER A 1 257 ? -13.456 11.816 -10.562 1.00 66.94 257 SER A CA 1
ATOM 2047 C C . SER A 1 257 ? -12.158 12.570 -10.879 1.00 66.94 257 SER A C 1
ATOM 2049 O O . SER A 1 257 ? -11.274 12.033 -11.546 1.00 66.94 257 SER A O 1
ATOM 2051 N N . ARG A 1 258 ? -11.978 13.778 -10.327 1.00 69.62 258 ARG A N 1
ATOM 2052 C CA . ARG A 1 258 ? -10.739 14.560 -10.472 1.00 69.62 258 ARG A CA 1
ATOM 2053 C C . ARG A 1 258 ? -9.545 13.865 -9.812 1.00 69.62 258 ARG A C 1
ATOM 2055 O O . ARG A 1 258 ? -8.484 13.749 -10.419 1.00 69.62 258 ARG A O 1
ATOM 2062 N N . GLN A 1 259 ? -9.725 13.344 -8.600 1.00 71.44 259 GLN A N 1
ATOM 2063 C CA . GLN A 1 259 ? -8.685 12.584 -7.902 1.00 71.44 259 GLN A CA 1
ATOM 2064 C C . GLN A 1 259 ? -8.381 11.242 -8.587 1.00 71.44 259 GLN A C 1
ATOM 2066 O O . GLN A 1 259 ? -7.249 10.769 -8.512 1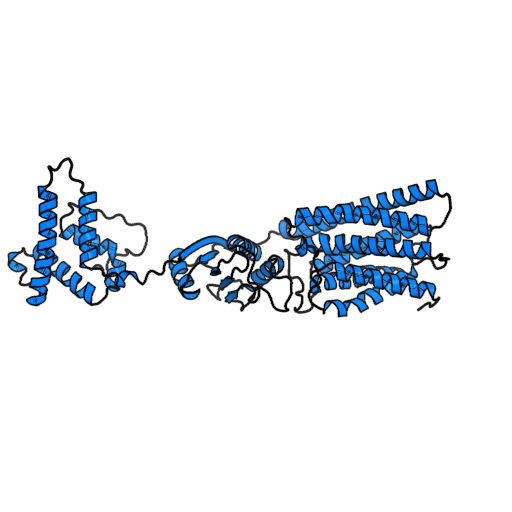.00 71.44 259 GLN A O 1
ATOM 2071 N N . LYS A 1 260 ? -9.364 10.622 -9.254 1.00 72.56 260 LYS A N 1
ATOM 2072 C CA . LYS A 1 260 ? -9.167 9.390 -10.040 1.00 72.56 260 LYS A CA 1
ATOM 2073 C C . LYS A 1 260 ? -8.264 9.618 -11.259 1.00 72.56 260 LYS A C 1
ATOM 2075 O O . LYS A 1 260 ? -7.422 8.767 -11.528 1.00 72.56 260 LYS A O 1
ATOM 2080 N N . ASN A 1 261 ? -8.390 10.764 -11.936 1.00 76.25 261 ASN A N 1
ATOM 2081 C CA . ASN A 1 261 ? -7.683 11.044 -13.195 1.00 76.25 261 ASN A CA 1
ATOM 2082 C C . ASN A 1 261 ? -6.349 11.795 -13.025 1.00 76.25 261 ASN A C 1
ATOM 2084 O O . ASN A 1 261 ? -5.519 11.774 -13.932 1.00 76.25 261 ASN A O 1
ATOM 2088 N N . TRP A 1 262 ? -6.105 12.429 -11.873 1.00 78.81 262 TRP A N 1
ATOM 2089 C CA . TRP A 1 262 ? -4.857 13.156 -11.597 1.00 78.81 262 TRP A CA 1
ATOM 2090 C C . TRP A 1 262 ? -3.564 12.361 -11.870 1.00 78.81 262 TRP A C 1
ATOM 2092 O O . TRP A 1 262 ? -2.678 12.917 -12.514 1.00 78.81 262 TRP A O 1
ATOM 2102 N N . PRO A 1 263 ? -3.424 11.079 -11.469 1.00 77.06 263 PRO A N 1
ATOM 2103 C CA . PRO A 1 263 ? -2.210 10.305 -11.742 1.00 77.06 263 PRO A CA 1
ATOM 2104 C C . PRO A 1 263 ? -1.930 10.134 -13.236 1.00 77.06 263 PRO A C 1
ATOM 2106 O O . PRO A 1 263 ? -0.774 10.102 -13.637 1.00 77.06 263 PRO A O 1
ATOM 2109 N N . TRP A 1 264 ? -2.972 10.065 -14.067 1.00 78.00 264 TRP A N 1
ATOM 2110 C CA . TRP A 1 264 ? -2.820 10.015 -15.519 1.00 78.00 264 TRP A CA 1
ATOM 2111 C C . TRP A 1 264 ? -2.315 11.326 -16.082 1.00 78.00 264 TRP A C 1
ATOM 2113 O O . TRP A 1 264 ? -1.345 11.324 -16.839 1.00 78.00 264 TRP A O 1
ATOM 2123 N N . PHE A 1 265 ? -2.901 12.439 -15.651 1.00 81.00 265 PHE A N 1
ATOM 2124 C CA . PHE A 1 265 ? -2.432 13.760 -16.044 1.00 81.00 265 PHE A CA 1
ATOM 2125 C C . PHE A 1 265 ? -0.982 13.998 -15.593 1.00 81.00 265 PHE A C 1
ATOM 2127 O O . PHE A 1 265 ? -0.143 14.408 -16.392 1.00 81.00 265 PHE A O 1
ATOM 2134 N N . ALA A 1 266 ? -0.656 13.667 -14.340 1.00 81.56 266 ALA A N 1
ATOM 2135 C CA . ALA A 1 266 ? 0.698 13.773 -13.810 1.00 81.56 266 ALA A CA 1
ATOM 2136 C C . ALA A 1 266 ? 1.677 12.875 -14.581 1.00 81.56 266 ALA A C 1
ATOM 2138 O O . ALA A 1 266 ? 2.721 13.357 -15.011 1.00 81.56 266 ALA A O 1
ATOM 2139 N N . ALA A 1 267 ? 1.327 11.605 -14.820 1.00 81.88 267 ALA A N 1
ATOM 2140 C CA . ALA A 1 267 ? 2.176 10.653 -15.531 1.00 81.88 267 ALA A CA 1
ATOM 2141 C C . ALA A 1 267 ? 2.456 11.053 -16.977 1.00 81.88 267 ALA A C 1
ATOM 2143 O O . ALA A 1 267 ? 3.603 11.020 -17.414 1.00 81.88 267 ALA A O 1
ATOM 2144 N N . THR A 1 268 ? 1.424 11.451 -17.714 1.00 81.81 268 THR A N 1
ATOM 2145 C CA . THR A 1 268 ? 1.551 11.861 -19.118 1.00 81.81 268 THR A CA 1
ATOM 2146 C C . THR A 1 268 ? 2.323 13.168 -19.256 1.00 81.81 268 THR A C 1
ATOM 2148 O O . THR A 1 268 ? 3.229 13.245 -20.085 1.00 81.81 268 THR A O 1
ATOM 2151 N N . THR A 1 269 ? 2.038 14.165 -18.414 1.00 83.75 269 THR A N 1
ATOM 2152 C CA . THR A 1 269 ? 2.696 15.480 -18.474 1.00 83.75 269 THR A CA 1
ATOM 2153 C C . THR A 1 269 ? 4.177 15.373 -18.126 1.00 83.75 269 THR A C 1
ATOM 2155 O O . THR A 1 269 ? 5.029 15.850 -18.873 1.00 83.75 269 THR A O 1
ATOM 2158 N N . THR A 1 270 ? 4.508 14.696 -17.025 1.00 83.00 270 THR A N 1
ATOM 2159 C CA . THR A 1 270 ? 5.905 14.535 -16.595 1.00 83.00 270 THR A CA 1
ATOM 2160 C C 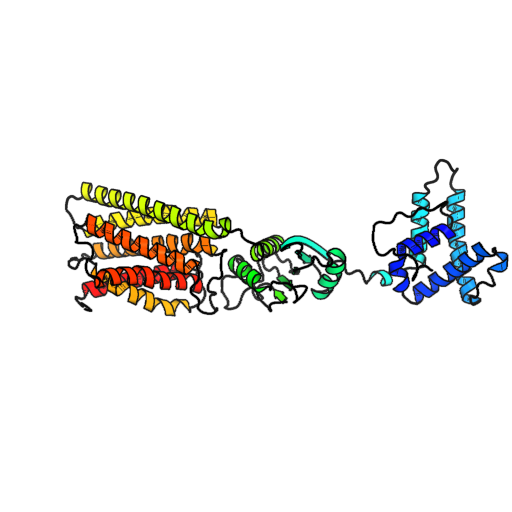. THR A 1 270 ? 6.690 13.622 -17.530 1.00 83.00 270 THR A C 1
ATOM 2162 O O . THR A 1 270 ? 7.842 13.922 -17.817 1.00 83.00 270 THR A O 1
ATOM 2165 N N . THR A 1 271 ? 6.082 12.555 -18.063 1.00 83.81 271 THR A N 1
ATOM 2166 C CA . THR A 1 271 ? 6.744 11.683 -19.048 1.00 83.81 271 THR A CA 1
ATOM 2167 C C . THR A 1 271 ? 7.003 12.431 -20.348 1.00 83.81 271 THR A C 1
ATOM 2169 O O . THR A 1 271 ? 8.104 12.352 -20.874 1.00 83.81 271 THR A O 1
ATOM 2172 N N . THR A 1 272 ? 6.050 13.228 -20.835 1.00 83.00 272 THR A N 1
ATOM 2173 C CA . THR A 1 272 ? 6.261 14.074 -22.022 1.00 83.00 272 THR A CA 1
ATOM 2174 C C . THR A 1 272 ? 7.391 15.081 -21.797 1.00 83.00 272 THR A C 1
ATOM 2176 O O . THR A 1 272 ? 8.287 15.191 -22.631 1.00 83.00 272 THR A O 1
ATOM 2179 N N . ALA A 1 273 ? 7.396 15.771 -20.650 1.00 83.81 273 ALA A N 1
ATOM 2180 C CA . ALA A 1 273 ? 8.463 16.703 -20.293 1.00 83.81 273 ALA A CA 1
ATOM 2181 C C . ALA A 1 273 ? 9.828 16.000 -20.184 1.00 83.81 273 ALA A C 1
ATOM 2183 O O . ALA A 1 273 ? 10.821 16.507 -20.700 1.00 83.81 273 ALA A O 1
ATOM 2184 N N . MET A 1 274 ? 9.872 14.809 -19.578 1.00 86.00 274 MET A N 1
ATOM 2185 C CA . MET A 1 274 ? 11.083 13.994 -19.490 1.00 86.00 274 MET A CA 1
ATOM 2186 C C . MET A 1 274 ? 11.579 13.590 -20.878 1.00 86.00 274 MET A C 1
ATOM 2188 O O . MET A 1 274 ? 12.757 13.763 -21.160 1.00 86.00 274 MET A O 1
ATOM 2192 N N . ILE A 1 275 ? 10.702 13.117 -21.771 1.00 81.88 275 ILE A N 1
ATOM 2193 C CA . ILE A 1 275 ? 11.084 12.733 -23.140 1.00 81.88 275 ILE A CA 1
ATOM 2194 C C . ILE A 1 275 ? 11.658 13.939 -23.880 1.00 81.88 275 ILE A C 1
ATOM 2196 O O . ILE A 1 275 ? 12.697 13.808 -24.523 1.00 81.88 275 ILE A O 1
ATOM 2200 N N . LEU A 1 276 ? 11.017 15.107 -23.775 1.00 82.31 276 LEU A N 1
ATOM 2201 C CA . LEU A 1 276 ? 11.487 16.334 -24.416 1.00 82.31 276 LEU A CA 1
ATOM 2202 C C . LEU A 1 276 ? 12.880 16.726 -23.907 1.00 82.31 276 LEU A C 1
ATOM 2204 O O . LEU A 1 276 ? 13.797 16.910 -24.705 1.00 82.31 276 LEU A O 1
ATOM 2208 N N . MET A 1 277 ? 13.061 16.791 -22.586 1.00 83.75 277 MET A N 1
ATOM 2209 C CA . MET A 1 277 ? 14.339 17.156 -21.969 1.00 83.75 277 MET A CA 1
ATOM 2210 C C . MET A 1 277 ? 15.438 16.135 -22.264 1.00 83.75 277 MET A C 1
ATOM 2212 O O . MET A 1 277 ? 16.560 16.519 -22.591 1.00 83.75 277 MET A O 1
ATOM 2216 N N . SER A 1 278 ? 15.122 14.840 -22.209 1.00 80.06 278 SER A N 1
ATOM 2217 C CA . SER A 1 278 ? 16.048 13.781 -22.600 1.00 80.06 278 SER A CA 1
ATOM 2218 C C . SER A 1 278 ? 16.415 13.909 -24.077 1.00 80.06 278 SER A C 1
ATOM 2220 O O . SER A 1 278 ? 17.593 13.845 -24.393 1.00 80.06 278 SER A O 1
ATOM 2222 N N . SER A 1 279 ? 15.466 14.172 -24.978 1.00 77.31 279 SER A N 1
ATOM 2223 C CA . SER A 1 279 ? 15.748 14.336 -26.415 1.00 77.31 279 SER A CA 1
ATOM 2224 C C . SER A 1 279 ? 16.667 15.531 -26.693 1.00 77.31 279 SER A C 1
ATOM 2226 O O . SER A 1 279 ? 17.610 15.414 -27.474 1.00 77.31 279 SER A O 1
ATOM 2228 N N . ILE A 1 280 ? 16.456 16.657 -26.001 1.00 81.44 280 ILE A N 1
ATOM 2229 C CA . ILE A 1 280 ? 17.351 17.824 -26.063 1.00 81.44 280 ILE A CA 1
ATOM 2230 C C . ILE A 1 280 ? 18.751 17.449 -25.559 1.00 81.44 280 ILE A C 1
ATOM 2232 O O . ILE A 1 280 ? 19.747 17.756 -26.211 1.00 81.44 280 ILE A O 1
ATOM 2236 N N . ALA A 1 281 ? 18.845 16.746 -24.430 1.00 81.50 281 ALA A N 1
ATOM 2237 C CA . ALA A 1 281 ? 20.123 16.292 -23.891 1.00 81.50 281 ALA A CA 1
ATOM 2238 C C . ALA A 1 281 ? 20.827 15.290 -24.819 1.00 81.50 281 ALA A C 1
ATOM 2240 O O . ALA A 1 281 ? 22.046 15.355 -24.965 1.00 81.50 281 ALA A O 1
ATOM 2241 N N . ALA A 1 282 ? 20.075 14.414 -25.489 1.00 76.94 282 ALA A N 1
ATOM 2242 C CA . ALA A 1 282 ? 20.589 13.492 -26.496 1.00 76.94 282 ALA A CA 1
ATOM 2243 C C . ALA A 1 282 ? 21.236 14.257 -27.650 1.00 76.94 282 ALA A C 1
ATOM 2245 O O . ALA A 1 282 ? 22.360 13.952 -28.047 1.00 76.94 282 ALA A O 1
ATOM 2246 N N . PHE A 1 283 ? 20.535 15.277 -28.154 1.00 77.69 283 PHE A N 1
ATOM 2247 C CA . PHE A 1 283 ? 21.016 16.136 -29.226 1.00 77.69 283 PHE A CA 1
ATOM 2248 C C . PHE A 1 283 ? 22.291 16.880 -28.812 1.00 77.69 283 PHE A C 1
ATOM 2250 O O . PHE A 1 283 ? 23.287 16.819 -29.527 1.00 77.69 283 PHE A O 1
ATOM 2257 N N . ILE A 1 284 ? 22.301 17.504 -27.627 1.00 80.12 284 ILE A N 1
ATOM 2258 C CA . ILE A 1 284 ? 23.479 18.204 -27.090 1.00 80.12 284 ILE A CA 1
ATOM 2259 C C . ILE A 1 284 ? 24.651 17.237 -26.896 1.00 80.12 284 ILE A C 1
ATOM 2261 O O . ILE A 1 284 ? 25.764 17.550 -27.306 1.00 80.12 284 ILE A O 1
ATOM 2265 N N . GLY A 1 285 ? 24.422 16.060 -26.306 1.00 75.69 285 GLY A N 1
ATOM 2266 C CA . GLY A 1 285 ? 25.461 15.051 -26.084 1.00 75.69 285 GLY A CA 1
ATOM 2267 C C . GLY A 1 285 ? 26.064 14.543 -27.394 1.00 75.69 285 GLY A C 1
ATOM 2268 O O . GLY A 1 285 ? 27.285 14.480 -27.536 1.00 75.69 285 GLY A O 1
ATOM 2269 N N . THR A 1 286 ? 25.211 14.271 -28.384 1.00 73.38 286 THR A N 1
ATOM 2270 C CA . THR A 1 286 ? 25.626 13.851 -29.730 1.00 73.38 286 THR A CA 1
ATOM 2271 C C . THR A 1 286 ? 26.420 14.956 -30.435 1.00 73.38 286 THR A C 1
ATOM 2273 O O . THR A 1 286 ? 27.484 14.690 -30.998 1.00 73.38 286 THR A O 1
ATOM 2276 N N . ALA A 1 287 ? 25.949 16.206 -30.371 1.00 74.44 287 ALA A N 1
ATOM 2277 C CA . ALA A 1 287 ? 26.611 17.362 -30.974 1.00 74.44 287 ALA A CA 1
ATOM 2278 C C . ALA A 1 287 ? 27.957 17.677 -30.303 1.00 74.44 287 ALA A C 1
ATOM 2280 O O . ALA A 1 287 ? 28.941 17.928 -30.993 1.00 74.44 287 ALA A O 1
ATOM 2281 N N . ALA A 1 288 ? 28.032 17.614 -28.971 1.00 76.50 288 ALA A N 1
ATOM 2282 C CA . ALA A 1 288 ? 29.250 17.881 -28.211 1.00 76.50 288 ALA A CA 1
ATOM 2283 C C . ALA A 1 288 ? 30.370 16.884 -28.539 1.00 76.50 288 ALA A C 1
ATOM 2285 O O . ALA A 1 288 ? 31.525 17.287 -28.664 1.00 76.50 288 ALA A O 1
ATOM 2286 N N . VAL A 1 289 ? 30.037 15.600 -28.716 1.00 72.50 289 VAL A N 1
ATOM 2287 C CA . VAL A 1 289 ? 31.007 14.588 -29.160 1.00 72.50 289 VAL A CA 1
ATOM 2288 C C . VAL A 1 289 ? 31.376 14.795 -30.627 1.00 72.50 289 VAL A C 1
ATOM 2290 O O . VAL A 1 289 ? 32.562 14.838 -30.940 1.00 72.50 289 VAL A O 1
ATOM 2293 N N . GLY A 1 290 ? 30.395 15.027 -31.507 1.00 67.44 290 GLY A N 1
ATOM 2294 C CA . GLY A 1 290 ? 30.645 15.277 -32.932 1.00 67.44 290 GLY A CA 1
ATOM 2295 C C . GLY A 1 290 ? 31.542 16.491 -33.207 1.00 67.44 290 GLY A C 1
ATOM 2296 O O . GLY A 1 290 ? 32.384 16.444 -34.100 1.00 67.44 290 GLY A O 1
ATOM 2297 N N . LEU A 1 291 ? 31.427 17.552 -32.402 1.00 68.75 291 LEU A N 1
ATOM 2298 C CA . LEU A 1 291 ? 32.296 18.734 -32.475 1.00 68.75 291 LEU A CA 1
ATOM 2299 C C . LEU A 1 291 ? 33.737 18.454 -32.023 1.00 68.75 291 LEU A C 1
ATOM 2301 O O . LEU A 1 291 ? 34.651 19.167 -32.429 1.00 68.75 291 LEU A O 1
ATOM 2305 N N . ARG A 1 292 ? 33.952 17.445 -31.170 1.00 68.00 292 ARG A N 1
ATOM 2306 C CA . ARG A 1 292 ? 35.254 17.148 -30.553 1.00 68.00 292 ARG A CA 1
ATOM 2307 C C . ARG A 1 292 ? 36.073 16.126 -31.332 1.00 68.00 292 ARG A C 1
ATOM 2309 O O . ARG A 1 292 ? 37.296 16.215 -31.326 1.00 68.00 292 ARG A O 1
ATOM 2316 N N . THR A 1 293 ? 35.418 15.150 -31.956 1.00 61.84 293 THR A N 1
ATOM 2317 C CA . THR A 1 293 ? 36.080 14.004 -32.604 1.00 61.84 293 THR A CA 1
ATOM 2318 C C . THR A 1 293 ? 35.978 14.013 -34.130 1.00 61.84 293 THR A C 1
ATOM 2320 O O . THR A 1 293 ? 36.531 13.128 -34.783 1.00 61.84 293 THR A O 1
ATOM 2323 N N . GLY A 1 294 ? 35.300 15.000 -34.727 1.00 58.97 294 GLY A N 1
ATOM 2324 C CA . GLY A 1 294 ? 35.012 14.996 -36.161 1.00 58.97 294 GLY A CA 1
ATOM 2325 C C . GLY A 1 294 ? 34.064 13.852 -36.550 1.00 58.97 294 GLY A C 1
ATOM 2326 O O . GLY A 1 294 ? 33.217 13.430 -35.766 1.00 58.97 294 GLY A O 1
ATOM 2327 N N . ALA A 1 295 ? 34.185 13.333 -37.776 1.00 46.41 295 ALA A N 1
ATOM 2328 C CA . ALA A 1 295 ? 33.297 12.298 -38.318 1.00 46.41 295 ALA A CA 1
ATOM 2329 C C . ALA A 1 295 ? 33.571 10.863 -37.809 1.00 46.41 295 ALA A C 1
ATOM 2331 O O . ALA A 1 295 ? 33.047 9.920 -38.402 1.00 46.41 295 ALA A O 1
ATOM 2332 N N . LEU A 1 296 ? 34.343 10.661 -36.730 1.00 44.44 296 LEU A N 1
ATOM 2333 C CA . LEU A 1 296 ? 34.552 9.316 -36.183 1.00 44.44 296 LEU A CA 1
ATOM 2334 C C . LEU A 1 296 ? 33.258 8.704 -35.596 1.00 44.44 296 LEU A C 1
ATOM 2336 O O . LEU A 1 296 ? 32.309 9.404 -35.225 1.00 44.44 296 LEU A O 1
ATOM 2340 N N . GLU A 1 297 ? 33.254 7.372 -35.638 1.00 57.88 297 GLU A N 1
ATOM 2341 C CA . GLU A 1 297 ? 32.215 6.346 -35.452 1.00 57.88 297 GLU A CA 1
ATOM 2342 C C . GLU A 1 297 ? 30.836 6.752 -34.901 1.00 57.88 297 GLU A C 1
ATOM 2344 O O . GLU A 1 297 ? 30.690 7.300 -33.805 1.00 57.88 297 GLU A O 1
ATOM 2349 N N . SER A 1 298 ? 29.789 6.344 -35.631 1.00 57.50 298 SER A N 1
ATOM 2350 C CA . SER A 1 298 ? 28.368 6.452 -35.256 1.00 57.50 298 SER A CA 1
ATOM 2351 C C . SER A 1 298 ? 28.054 5.880 -33.867 1.00 57.50 298 SER A C 1
ATOM 2353 O O . SER A 1 298 ? 27.171 6.396 -33.178 1.00 57.50 298 SER A O 1
ATOM 2355 N N . LEU A 1 299 ? 28.807 4.869 -33.420 1.00 56.78 299 LEU A N 1
ATOM 2356 C CA . LEU A 1 299 ? 28.627 4.218 -32.123 1.00 56.78 299 LEU A CA 1
ATOM 2357 C C . LEU A 1 299 ? 28.963 5.150 -30.944 1.00 56.78 299 LEU A C 1
ATOM 2359 O O . LEU A 1 299 ? 28.222 5.195 -29.962 1.00 56.78 299 LEU A O 1
ATOM 2363 N N . THR A 1 300 ? 30.029 5.951 -31.053 1.00 64.69 300 THR A N 1
ATOM 2364 C CA . THR A 1 300 ? 30.442 6.892 -29.992 1.00 64.69 300 THR A CA 1
ATOM 2365 C C . THR A 1 300 ? 29.483 8.077 -29.869 1.00 64.69 300 THR A C 1
ATOM 2367 O O . THR A 1 300 ? 29.117 8.475 -28.761 1.00 64.69 300 THR A O 1
ATOM 2370 N N . ARG A 1 301 ? 29.000 8.594 -31.005 1.00 65.75 301 ARG A N 1
ATOM 2371 C CA . ARG A 1 301 ? 27.998 9.669 -31.061 1.00 65.75 301 ARG A CA 1
ATOM 2372 C C . ARG A 1 301 ? 26.637 9.217 -30.531 1.00 65.75 301 ARG A C 1
ATOM 2374 O O . ARG A 1 301 ? 26.067 9.889 -29.674 1.00 65.75 301 ARG A O 1
ATOM 2381 N N . GLY A 1 302 ? 26.149 8.062 -30.981 1.00 66.06 302 GLY A N 1
ATOM 2382 C CA . GLY A 1 302 ? 24.880 7.502 -30.519 1.00 66.06 302 GLY A CA 1
ATOM 2383 C C . GLY A 1 302 ? 24.896 7.096 -29.041 1.00 66.06 302 GLY A C 1
ATOM 2384 O O . GLY A 1 302 ? 23.940 7.365 -28.312 1.00 66.06 302 GLY A O 1
ATOM 2385 N N . GLY A 1 303 ? 26.010 6.525 -28.568 1.00 72.69 303 GLY A N 1
ATOM 2386 C CA . GLY A 1 303 ? 26.206 6.188 -27.158 1.00 72.69 303 GLY A CA 1
ATOM 2387 C C . GLY A 1 303 ? 26.182 7.417 -26.245 1.00 72.69 303 GLY A C 1
ATOM 2388 O O . GLY A 1 303 ? 25.510 7.399 -25.216 1.00 72.69 303 GLY A O 1
ATOM 2389 N N . ALA A 1 304 ? 26.836 8.515 -26.639 1.00 75.12 304 ALA A N 1
ATOM 2390 C CA . ALA A 1 304 ? 26.840 9.757 -25.863 1.00 75.12 304 ALA A CA 1
ATOM 2391 C C . ALA A 1 304 ? 25.439 10.374 -25.717 1.00 75.12 304 ALA A C 1
ATOM 2393 O O . ALA A 1 304 ? 25.074 10.827 -24.628 1.00 75.12 304 ALA A O 1
ATOM 2394 N N . GLY A 1 305 ? 24.634 10.340 -26.784 1.00 75.31 305 GLY A N 1
ATOM 2395 C CA . GLY A 1 305 ? 23.235 10.759 -26.737 1.00 75.31 305 GLY A CA 1
ATOM 2396 C C . GLY A 1 305 ? 22.414 9.928 -25.745 1.00 75.31 305 GLY A C 1
ATOM 2397 O O . GLY A 1 305 ? 21.750 10.488 -24.873 1.00 75.31 305 GLY A O 1
ATOM 2398 N N . LEU A 1 306 ? 22.517 8.595 -25.810 1.00 77.94 306 LEU A N 1
ATOM 2399 C CA . LEU A 1 306 ? 21.818 7.686 -24.891 1.00 77.94 306 LEU A CA 1
ATOM 2400 C C . LEU A 1 306 ? 22.256 7.856 -23.430 1.00 77.94 306 LEU A C 1
ATOM 2402 O O . LEU A 1 306 ? 21.417 7.802 -22.527 1.00 77.94 306 LEU A O 1
ATOM 2406 N N . VAL A 1 307 ? 23.544 8.108 -23.181 1.00 85.00 307 VAL A N 1
ATOM 2407 C CA . VAL A 1 307 ? 24.056 8.417 -21.837 1.00 85.00 307 VAL A CA 1
ATOM 2408 C C . VAL A 1 307 ? 23.423 9.700 -21.314 1.00 85.00 307 VAL A C 1
ATOM 2410 O O . VAL A 1 307 ? 22.857 9.690 -20.223 1.00 85.00 307 VAL A O 1
ATOM 2413 N N . ALA A 1 308 ? 23.448 10.784 -22.095 1.00 83.75 308 ALA A N 1
ATOM 2414 C CA . ALA A 1 308 ? 22.853 12.057 -21.699 1.00 83.75 308 ALA A CA 1
ATOM 2415 C C . ALA A 1 308 ? 21.347 11.920 -21.408 1.00 83.75 308 ALA A C 1
ATOM 2417 O O . ALA A 1 308 ? 20.873 12.393 -20.373 1.00 83.75 308 ALA A O 1
ATOM 2418 N N . MET A 1 309 ? 20.605 11.198 -22.258 1.00 83.75 309 MET A N 1
ATOM 2419 C CA . MET A 1 309 ? 19.190 10.881 -22.025 1.00 83.75 309 MET A CA 1
ATOM 2420 C C . MET A 1 309 ? 18.963 10.150 -20.707 1.00 83.75 309 MET A C 1
ATOM 2422 O O . MET A 1 309 ? 18.067 10.521 -19.946 1.00 83.75 309 MET A O 1
ATOM 2426 N N . SER A 1 310 ? 19.763 9.112 -20.458 1.00 88.00 310 SER A N 1
ATOM 2427 C CA . SER A 1 310 ? 19.633 8.248 -19.287 1.00 88.00 310 SER A CA 1
ATOM 2428 C C . SER A 1 310 ? 19.969 9.000 -18.001 1.00 88.00 310 SER A C 1
ATOM 2430 O O . SER A 1 310 ? 19.268 8.851 -17.003 1.00 88.00 310 SER A O 1
ATOM 2432 N N . LEU A 1 311 ? 20.986 9.867 -18.033 1.00 91.44 311 LEU A N 1
ATOM 2433 C CA . LEU A 1 311 ? 21.339 10.737 -16.913 1.00 91.44 311 LEU A CA 1
ATOM 2434 C C . LEU A 1 311 ? 20.222 11.730 -16.593 1.00 91.44 311 LEU A C 1
ATOM 2436 O O . LEU A 1 311 ? 19.884 11.889 -15.424 1.00 91.44 311 LEU A O 1
ATOM 2440 N N . VAL A 1 312 ? 19.606 12.351 -17.605 1.00 89.50 312 VAL A N 1
ATOM 2441 C CA . VAL A 1 312 ? 18.448 13.235 -17.398 1.00 89.50 312 VAL A CA 1
ATOM 2442 C C . VAL A 1 312 ? 17.275 12.458 -16.806 1.00 89.50 312 VAL A C 1
ATOM 2444 O O . VAL A 1 312 ? 16.720 12.874 -15.791 1.00 89.50 312 VAL A O 1
ATOM 2447 N N . ALA A 1 313 ? 16.931 11.302 -17.377 1.00 88.81 313 ALA A N 1
ATOM 2448 C CA . ALA A 1 313 ? 15.846 10.470 -16.863 1.00 88.81 313 ALA A CA 1
ATOM 2449 C C . ALA A 1 313 ? 16.082 10.071 -15.395 1.00 88.81 313 ALA A C 1
ATOM 2451 O O . ALA A 1 313 ? 15.163 10.169 -14.584 1.00 88.81 313 ALA A O 1
ATOM 2452 N N . LEU A 1 314 ? 17.313 9.711 -15.015 1.00 92.56 314 LEU A N 1
ATOM 2453 C CA . LEU A 1 314 ? 17.677 9.413 -13.625 1.00 92.56 314 LEU A CA 1
ATOM 2454 C C . LEU A 1 314 ? 17.649 10.645 -12.717 1.00 92.56 314 LEU A C 1
ATOM 2456 O O . LEU A 1 314 ? 17.159 10.551 -11.590 1.00 92.56 314 LEU A O 1
ATOM 2460 N N . ALA A 1 315 ? 18.125 11.792 -13.204 1.00 91.25 315 ALA A N 1
ATOM 2461 C CA . ALA A 1 315 ? 18.112 13.055 -12.472 1.00 91.25 315 ALA A CA 1
ATOM 2462 C C . ALA A 1 315 ? 16.688 13.523 -12.146 1.00 91.25 315 ALA A C 1
ATOM 2464 O O . ALA A 1 315 ? 16.490 14.175 -11.126 1.00 91.25 315 ALA A O 1
ATOM 2465 N N . PHE A 1 316 ? 15.689 13.155 -12.955 1.00 89.62 316 PHE A N 1
ATOM 2466 C CA . PHE A 1 316 ? 14.280 13.363 -12.620 1.00 89.62 316 PHE A CA 1
ATOM 2467 C C . PHE A 1 316 ? 13.688 12.208 -11.805 1.00 89.62 316 PHE A C 1
ATOM 2469 O O . PHE A 1 316 ? 12.945 12.455 -10.851 1.00 89.62 316 PHE A O 1
ATOM 2476 N N . ALA A 1 317 ? 14.006 10.954 -12.140 1.00 90.44 317 ALA A N 1
ATOM 2477 C CA . ALA A 1 317 ? 13.435 9.785 -11.478 1.00 90.44 317 ALA A CA 1
ATOM 2478 C C . ALA A 1 317 ? 13.791 9.740 -9.989 1.00 90.44 317 ALA A C 1
ATOM 2480 O O . ALA A 1 317 ? 12.900 9.598 -9.151 1.00 90.44 317 ALA A O 1
ATOM 2481 N N . LEU A 1 318 ? 15.074 9.899 -9.647 1.00 90.50 318 LEU A N 1
ATOM 2482 C CA . LEU A 1 318 ? 15.547 9.766 -8.270 1.00 90.50 318 LEU A CA 1
ATOM 2483 C C . LEU A 1 318 ? 14.864 10.786 -7.342 1.00 90.50 318 LEU A C 1
ATOM 2485 O O . LEU A 1 318 ? 14.143 10.337 -6.446 1.00 90.50 318 LEU A O 1
ATOM 2489 N N . PRO A 1 319 ? 14.952 12.117 -7.559 1.00 89.06 319 PRO A N 1
ATOM 2490 C CA . PRO A 1 319 ? 14.279 13.083 -6.693 1.00 89.06 319 PRO A CA 1
ATOM 2491 C C . PRO A 1 319 ? 12.769 12.872 -6.650 1.00 89.06 319 PRO A C 1
ATOM 2493 O O . PRO A 1 319 ? 12.190 12.913 -5.570 1.00 89.06 319 PRO A O 1
ATOM 2496 N N . THR A 1 320 ? 12.133 12.557 -7.786 1.00 86.06 320 THR A N 1
ATOM 2497 C CA . THR A 1 320 ? 10.685 12.299 -7.818 1.00 86.06 320 THR A CA 1
ATOM 2498 C C . THR A 1 320 ? 10.318 11.127 -6.912 1.00 86.06 320 THR A C 1
ATOM 2500 O O . THR A 1 320 ? 9.392 11.246 -6.114 1.00 86.06 320 THR A O 1
ATOM 2503 N N . THR A 1 321 ? 11.064 10.018 -6.963 1.00 86.44 321 THR A N 1
ATOM 2504 C CA . THR A 1 321 ? 10.816 8.876 -6.070 1.00 86.44 321 THR A CA 1
ATOM 2505 C C . THR A 1 321 ? 11.086 9.202 -4.601 1.00 86.44 321 THR A C 1
ATOM 2507 O O . THR A 1 321 ? 10.297 8.806 -3.746 1.00 86.44 321 THR A O 1
ATOM 2510 N N . PHE A 1 322 ? 12.141 9.951 -4.270 1.00 84.00 322 PHE A N 1
ATOM 2511 C CA . PHE A 1 322 ? 12.445 10.307 -2.878 1.00 84.00 322 PHE A CA 1
ATOM 2512 C C . PHE A 1 322 ? 11.441 11.307 -2.292 1.00 84.00 322 PHE A C 1
ATOM 2514 O O . PHE A 1 322 ? 10.959 11.102 -1.177 1.00 84.00 322 PHE A O 1
ATOM 2521 N N . SER A 1 323 ? 11.077 12.345 -3.045 1.00 84.81 323 SER A N 1
ATOM 2522 C CA . SER A 1 323 ? 10.120 13.365 -2.613 1.00 84.81 323 SER A CA 1
ATOM 2523 C C . SER A 1 323 ? 8.693 12.822 -2.540 1.00 84.81 323 SER A C 1
ATOM 2525 O O . SER A 1 323 ? 8.005 13.051 -1.551 1.00 84.81 323 SER A O 1
ATOM 2527 N N . ALA A 1 324 ? 8.247 12.061 -3.546 1.00 81.62 324 ALA A N 1
ATOM 2528 C CA . ALA A 1 324 ? 6.874 11.555 -3.604 1.00 81.62 324 ALA A CA 1
ATOM 2529 C C . ALA A 1 324 ? 6.625 10.313 -2.731 1.00 81.62 324 ALA A C 1
ATOM 2531 O O . ALA A 1 324 ? 5.486 9.856 -2.634 1.00 81.62 324 ALA A O 1
ATOM 2532 N N . SER A 1 325 ? 7.668 9.727 -2.135 1.00 78.19 325 SER A N 1
ATOM 2533 C CA . SER A 1 325 ? 7.534 8.558 -1.260 1.00 78.19 325 SER A CA 1
ATOM 2534 C C . SER A 1 325 ? 7.510 8.881 0.227 1.00 78.19 325 SER A C 1
ATOM 2536 O O . SER A 1 325 ? 7.406 7.947 1.012 1.00 78.19 325 SER A O 1
ATOM 2538 N N . GLU A 1 326 ? 7.638 10.148 0.637 1.00 79.12 326 GLU A N 1
ATOM 2539 C CA . GLU A 1 326 ? 7.775 10.512 2.060 1.00 79.12 326 GLU A CA 1
ATOM 2540 C C . GLU A 1 326 ? 8.883 9.690 2.756 1.00 79.12 326 GLU A C 1
ATOM 2542 O O . GLU A 1 326 ? 8.726 9.221 3.880 1.00 79.12 326 GLU A O 1
ATOM 2547 N N . ARG A 1 327 ? 10.017 9.484 2.063 1.00 76.88 327 ARG A N 1
ATOM 2548 C CA . ARG A 1 327 ? 11.138 8.616 2.489 1.00 76.88 327 ARG A CA 1
ATOM 2549 C C . ARG A 1 327 ? 10.833 7.111 2.506 1.00 76.88 327 ARG A C 1
ATOM 2551 O O . ARG A 1 327 ? 11.538 6.354 3.171 1.00 76.88 327 ARG A O 1
ATOM 2558 N N . ARG A 1 328 ? 9.855 6.649 1.722 1.00 85.06 328 ARG A N 1
ATOM 2559 C CA . ARG A 1 328 ? 9.528 5.223 1.523 1.00 85.06 328 ARG A CA 1
ATOM 2560 C C . ARG A 1 328 ? 9.893 4.736 0.112 1.00 85.06 328 ARG A C 1
ATOM 2562 O O . ARG A 1 328 ? 9.013 4.333 -0.655 1.00 85.06 328 ARG A O 1
ATOM 2569 N N . PRO A 1 329 ? 11.180 4.759 -0.286 1.00 87.94 329 PRO A N 1
ATOM 2570 C CA . PRO A 1 329 ? 11.590 4.509 -1.671 1.00 87.94 329 PRO A CA 1
ATOM 2571 C C . PRO A 1 329 ? 11.259 3.084 -2.152 1.00 87.94 329 PRO A C 1
ATOM 2573 O O . PRO A 1 329 ? 11.114 2.853 -3.354 1.00 87.94 329 PRO A O 1
ATOM 2576 N N . TRP A 1 330 ? 11.049 2.133 -1.235 1.00 88.94 330 TRP A N 1
ATOM 2577 C CA . TRP A 1 330 ? 10.608 0.775 -1.566 1.00 88.94 330 TRP A CA 1
ATOM 2578 C C . TRP A 1 330 ? 9.234 0.726 -2.248 1.00 88.94 330 TRP A C 1
ATOM 2580 O O . TRP A 1 330 ? 9.002 -0.186 -3.042 1.00 88.94 330 TRP A O 1
ATOM 2590 N N . LEU A 1 331 ? 8.351 1.706 -2.010 1.00 89.06 331 LEU A N 1
ATOM 2591 C CA . LEU A 1 331 ? 7.065 1.830 -2.712 1.00 89.06 331 LEU A CA 1
ATOM 2592 C C . LEU A 1 331 ? 7.263 1.977 -4.223 1.00 89.06 331 LEU A C 1
ATOM 2594 O O . LEU A 1 331 ? 6.501 1.434 -5.019 1.00 89.06 331 LEU A O 1
ATOM 2598 N N . TYR A 1 332 ? 8.349 2.645 -4.609 1.00 91.19 332 TYR A N 1
ATOM 2599 C CA . TYR A 1 332 ? 8.769 2.859 -5.990 1.00 91.19 332 TYR A CA 1
ATOM 2600 C C . TYR A 1 332 ? 9.759 1.778 -6.465 1.00 91.19 332 TYR A C 1
ATOM 2602 O O . TYR A 1 332 ? 10.307 1.869 -7.554 1.00 91.19 332 TYR A O 1
ATOM 2610 N N . GLY A 1 333 ? 9.954 0.701 -5.696 1.00 91.31 333 GLY A N 1
ATOM 2611 C CA . GLY A 1 333 ? 10.679 -0.494 -6.141 1.00 91.31 333 GLY A CA 1
ATOM 2612 C C . GLY A 1 333 ? 12.178 -0.463 -5.877 1.00 91.31 333 GLY A C 1
ATOM 2613 O O . GLY A 1 333 ? 12.884 -1.396 -6.267 1.00 91.31 333 GLY A O 1
ATOM 2614 N N . TRP A 1 334 ? 12.666 0.550 -5.160 1.00 91.69 334 TRP A N 1
ATOM 2615 C CA . TRP A 1 334 ? 14.041 0.624 -4.663 1.00 91.69 334 TRP A CA 1
ATOM 2616 C C . TRP A 1 334 ? 14.237 -0.307 -3.460 1.00 91.69 334 TRP A C 1
ATOM 2618 O O . TRP A 1 334 ? 14.436 0.121 -2.326 1.00 91.69 334 TRP A O 1
ATOM 2628 N N . ARG A 1 335 ? 14.117 -1.612 -3.701 1.00 90.56 335 ARG A N 1
ATOM 2629 C CA . ARG A 1 335 ? 14.269 -2.676 -2.701 1.00 90.56 335 ARG A CA 1
ATOM 2630 C C . ARG A 1 335 ? 14.773 -3.952 -3.351 1.00 90.56 335 ARG A C 1
ATOM 2632 O O . ARG A 1 335 ? 14.716 -4.096 -4.570 1.00 90.56 335 ARG A O 1
ATOM 2639 N N . ARG A 1 336 ? 15.248 -4.902 -2.545 1.00 91.31 336 ARG A N 1
ATOM 2640 C CA . ARG A 1 336 ? 15.634 -6.228 -3.048 1.00 91.31 336 ARG A CA 1
ATOM 2641 C C . ARG A 1 336 ? 14.394 -6.994 -3.556 1.00 91.31 336 ARG A C 1
ATOM 2643 O O . ARG A 1 336 ? 13.328 -6.863 -2.951 1.00 91.31 336 ARG A O 1
ATOM 2650 N N . PRO A 1 337 ? 14.521 -7.792 -4.631 1.00 92.19 337 PRO A N 1
ATOM 2651 C CA . PRO A 1 337 ? 13.385 -8.490 -5.232 1.00 92.19 337 PRO A CA 1
ATOM 2652 C C . PRO A 1 337 ? 12.823 -9.586 -4.325 1.00 92.19 337 PRO A C 1
ATOM 2654 O O . PRO A 1 337 ? 13.575 -10.391 -3.786 1.00 92.19 337 PRO A O 1
ATOM 2657 N N . ALA A 1 338 ? 11.512 -9.620 -4.131 1.00 89.56 338 ALA A N 1
ATOM 2658 C CA . ALA A 1 338 ? 10.815 -10.668 -3.389 1.00 89.56 338 ALA A CA 1
ATOM 2659 C C . ALA A 1 338 ? 10.330 -11.786 -4.325 1.00 89.56 338 ALA A C 1
ATOM 2661 O O . ALA A 1 338 ? 10.040 -11.532 -5.491 1.00 89.56 338 ALA A O 1
ATOM 2662 N N . GLY A 1 339 ? 10.238 -13.012 -3.802 1.00 87.38 339 GLY A N 1
ATOM 2663 C CA . GLY A 1 339 ? 9.801 -14.183 -4.567 1.00 87.38 339 GLY A CA 1
ATOM 2664 C C . GLY A 1 339 ? 10.678 -14.514 -5.783 1.00 87.38 339 GLY A C 1
ATOM 2665 O O . GLY A 1 339 ? 11.702 -13.876 -6.044 1.00 87.38 339 GLY A O 1
ATOM 2666 N N . HIS A 1 340 ? 10.251 -15.530 -6.533 1.00 90.38 340 HIS A N 1
ATOM 2667 C CA . HIS A 1 340 ? 10.926 -15.996 -7.753 1.00 90.38 340 HIS A CA 1
ATOM 2668 C C . HIS A 1 340 ? 9.987 -16.075 -8.967 1.00 90.38 340 HIS A C 1
ATOM 2670 O O . HIS A 1 340 ? 10.462 -16.240 -10.086 1.00 90.38 340 HIS A O 1
ATOM 2676 N N . ASP A 1 341 ? 8.678 -15.877 -8.782 1.00 90.12 341 ASP A N 1
ATOM 2677 C CA . ASP A 1 341 ? 7.656 -15.972 -9.838 1.00 90.12 341 ASP A CA 1
ATOM 2678 C C . ASP A 1 341 ? 7.899 -15.024 -11.019 1.00 90.12 341 ASP A C 1
ATOM 2680 O O . ASP A 1 341 ? 7.500 -15.294 -12.149 1.00 90.12 341 ASP A O 1
ATOM 2684 N N . TRP A 1 342 ? 8.588 -13.909 -10.782 1.00 92.94 342 TRP A N 1
ATOM 2685 C CA . TRP A 1 342 ? 8.957 -12.965 -11.833 1.00 92.94 342 TRP A CA 1
ATOM 2686 C C . TRP A 1 342 ? 9.922 -13.569 -12.872 1.00 92.94 342 TRP A C 1
ATOM 2688 O O . TRP A 1 342 ? 9.972 -13.072 -13.996 1.00 92.94 342 TRP A O 1
ATOM 2698 N N . LEU A 1 343 ? 10.646 -14.652 -12.551 1.00 95.19 343 LEU A N 1
ATOM 2699 C CA . LEU A 1 343 ? 11.534 -15.337 -13.499 1.00 95.19 343 LEU A CA 1
ATOM 2700 C C . LEU A 1 343 ? 10.770 -15.912 -14.698 1.00 95.19 343 LEU A C 1
ATOM 2702 O O . LEU A 1 343 ? 11.298 -15.901 -15.808 1.00 95.19 343 LEU A O 1
ATOM 2706 N N . TYR A 1 344 ? 9.510 -16.328 -14.516 1.00 94.38 344 TYR A N 1
ATOM 2707 C CA . TYR A 1 344 ? 8.670 -16.845 -15.604 1.00 94.38 344 TYR A CA 1
ATOM 2708 C C . TYR A 1 344 ? 8.381 -15.807 -16.698 1.00 94.38 344 TYR A C 1
ATOM 2710 O O . TYR A 1 344 ? 8.014 -16.171 -17.812 1.00 94.38 344 TYR A O 1
ATOM 2718 N N . LEU A 1 345 ? 8.563 -14.516 -16.406 1.00 95.56 345 LEU A N 1
ATOM 2719 C CA . LEU A 1 345 ? 8.352 -13.427 -17.360 1.00 95.56 345 LEU A CA 1
ATOM 2720 C C . LEU A 1 345 ? 9.627 -13.018 -18.105 1.00 95.56 345 LEU A C 1
ATOM 2722 O O . LEU A 1 345 ? 9.534 -12.330 -19.120 1.00 95.56 345 LEU A O 1
ATOM 2726 N N . VAL A 1 346 ? 10.811 -13.441 -17.647 1.00 95.31 346 VAL A N 1
ATOM 2727 C CA . VAL A 1 346 ? 12.086 -13.118 -18.312 1.00 95.31 346 VAL A CA 1
ATOM 2728 C C . VAL A 1 346 ? 12.104 -13.611 -19.767 1.00 95.31 346 VAL A C 1
ATOM 2730 O O . VAL A 1 346 ? 12.446 -12.806 -20.634 1.00 95.31 346 VAL A O 1
ATOM 2733 N N . PRO A 1 347 ? 11.660 -14.844 -20.101 1.00 95.88 347 PRO A N 1
ATOM 2734 C CA . PRO A 1 347 ? 11.570 -15.282 -21.495 1.00 95.88 347 PRO A CA 1
ATOM 2735 C C . PRO A 1 347 ? 10.699 -14.372 -22.369 1.00 95.88 347 PRO A C 1
ATOM 2737 O O . PRO A 1 347 ? 11.049 -14.118 -23.518 1.00 95.88 347 PRO A O 1
ATOM 2740 N N . ALA A 1 348 ? 9.603 -13.826 -21.831 1.00 94.62 348 ALA A N 1
ATOM 2741 C CA . ALA A 1 348 ? 8.748 -12.903 -22.575 1.00 94.62 348 ALA A CA 1
ATOM 2742 C C . ALA A 1 348 ? 9.471 -11.583 -22.896 1.00 94.62 348 ALA A C 1
ATOM 2744 O O . ALA A 1 348 ? 9.340 -11.080 -24.010 1.00 94.62 348 ALA A O 1
ATOM 2745 N N . VAL A 1 349 ? 10.278 -11.056 -21.964 1.00 94.19 349 VAL A N 1
ATOM 2746 C CA . VAL A 1 349 ? 11.121 -9.869 -22.208 1.00 94.19 349 VAL A CA 1
ATOM 2747 C C . VAL A 1 349 ? 12.134 -10.145 -23.322 1.00 94.19 349 VAL A C 1
ATOM 2749 O O . VAL A 1 349 ? 12.271 -9.330 -24.231 1.00 94.19 349 VAL A O 1
ATOM 2752 N N . LEU A 1 350 ? 12.798 -11.307 -23.290 1.00 91.62 350 LEU A N 1
ATOM 2753 C CA . LEU A 1 350 ? 13.761 -11.708 -24.323 1.00 91.62 350 LEU A CA 1
ATOM 2754 C C . LEU A 1 350 ? 13.099 -11.806 -25.700 1.00 91.62 350 LEU A C 1
ATOM 2756 O O . LEU A 1 350 ? 13.584 -11.206 -26.655 1.00 91.62 350 LEU A O 1
ATOM 2760 N N . LEU A 1 351 ? 11.966 -12.508 -25.794 1.00 91.00 351 LEU A N 1
ATOM 2761 C CA . LEU A 1 351 ? 11.226 -12.676 -27.046 1.00 91.00 351 LEU A CA 1
ATOM 2762 C C . LEU A 1 351 ? 10.744 -11.340 -27.618 1.00 91.00 351 LEU A C 1
ATOM 2764 O O . LEU A 1 351 ? 10.819 -11.140 -28.825 1.00 91.00 351 LEU A O 1
ATOM 2768 N N . CYS A 1 352 ? 10.300 -10.407 -26.770 1.00 90.75 352 CYS A N 1
ATOM 2769 C CA . CYS A 1 352 ? 9.887 -9.076 -27.220 1.00 90.75 352 CYS A CA 1
ATOM 2770 C C . CYS A 1 352 ? 11.069 -8.212 -27.684 1.00 90.75 352 CYS A C 1
ATOM 2772 O O . CYS A 1 352 ? 10.867 -7.294 -28.472 1.00 90.75 352 CYS A O 1
ATOM 2774 N N . ALA A 1 353 ? 12.297 -8.489 -27.238 1.00 85.00 353 ALA A N 1
ATOM 2775 C CA . ALA A 1 353 ? 13.486 -7.758 -27.670 1.00 85.00 353 ALA A CA 1
ATOM 2776 C C . ALA A 1 353 ? 14.068 -8.259 -29.004 1.00 85.00 353 ALA A C 1
ATOM 2778 O O . ALA A 1 353 ? 14.776 -7.509 -29.670 1.00 85.00 353 ALA A O 1
ATOM 2779 N N . LEU A 1 354 ? 13.763 -9.490 -29.435 1.00 82.25 354 LEU A N 1
ATOM 2780 C CA . LEU A 1 354 ? 14.277 -10.031 -30.704 1.00 82.25 354 LEU A CA 1
ATOM 2781 C C . LEU A 1 354 ? 13.862 -9.200 -31.935 1.00 82.25 354 LEU A C 1
ATOM 2783 O O . LEU A 1 354 ? 14.740 -8.876 -32.735 1.00 82.25 354 LEU A O 1
ATOM 2787 N N . PRO A 1 355 ? 12.589 -8.778 -32.093 1.00 74.62 355 PRO A N 1
ATOM 2788 C CA . PRO A 1 355 ? 12.174 -7.951 -33.225 1.00 74.62 355 PRO A CA 1
ATOM 2789 C C . PRO A 1 355 ? 12.837 -6.569 -33.241 1.00 74.62 355 PRO A C 1
ATOM 2791 O O . PRO A 1 355 ? 13.025 -5.992 -34.308 1.00 74.62 355 PRO A O 1
ATOM 2794 N N . ALA A 1 356 ? 13.240 -6.040 -32.079 1.00 65.62 356 ALA A N 1
ATOM 2795 C CA . ALA A 1 356 ? 13.964 -4.772 -31.995 1.00 65.62 356 ALA A CA 1
ATOM 2796 C C . ALA A 1 356 ? 15.354 -4.841 -32.646 1.00 65.62 356 ALA A C 1
ATOM 2798 O O . ALA A 1 356 ? 15.863 -3.826 -33.120 1.00 65.62 356 ALA A O 1
ATOM 2799 N N . ASN A 1 357 ? 15.953 -6.033 -32.716 1.00 62.75 357 ASN A N 1
ATOM 2800 C CA . ASN A 1 357 ? 17.247 -6.243 -33.358 1.00 62.75 357 ASN A CA 1
ATOM 2801 C C . ASN A 1 357 ? 17.201 -6.047 -34.882 1.00 62.75 357 ASN A C 1
ATOM 2803 O O . ASN A 1 357 ? 18.222 -5.753 -35.496 1.00 62.75 357 ASN A O 1
ATOM 2807 N N . ALA A 1 358 ? 16.016 -6.133 -35.500 1.00 51.28 358 ALA A N 1
ATOM 2808 C CA . ALA A 1 358 ? 15.837 -5.800 -36.914 1.00 51.28 358 ALA A CA 1
ATOM 2809 C C . ALA A 1 358 ? 16.184 -4.329 -37.228 1.00 51.28 358 ALA A C 1
ATOM 2811 O O . ALA A 1 358 ? 16.435 -3.992 -38.382 1.00 51.28 358 ALA A O 1
ATOM 2812 N N . LEU A 1 359 ? 16.226 -3.466 -36.203 1.00 51.78 359 LEU A N 1
ATOM 2813 C CA . LEU A 1 359 ? 16.533 -2.037 -36.302 1.00 51.78 359 LEU A CA 1
ATOM 2814 C C . LEU A 1 359 ? 17.980 -1.699 -35.901 1.00 51.78 359 LEU A C 1
ATOM 2816 O O . LEU A 1 359 ? 18.371 -0.531 -35.956 1.00 51.78 359 LEU A O 1
ATOM 2820 N N . ALA A 1 360 ? 18.775 -2.687 -35.471 1.00 54.66 360 ALA A N 1
ATOM 2821 C CA . ALA A 1 360 ? 20.169 -2.475 -35.103 1.00 54.66 360 ALA A CA 1
ATOM 2822 C C . ALA A 1 360 ? 21.049 -2.298 -36.362 1.00 54.66 360 ALA A C 1
ATOM 2824 O O . ALA A 1 360 ? 20.822 -2.972 -37.372 1.00 54.66 360 ALA A O 1
ATOM 2825 N N . PRO A 1 361 ? 22.069 -1.416 -36.338 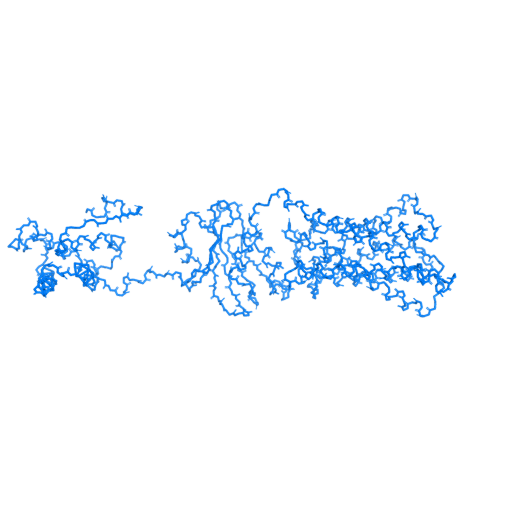1.00 50.16 361 PRO A N 1
ATOM 2826 C CA . PRO A 1 361 ? 22.995 -1.269 -37.458 1.00 50.16 361 PRO A CA 1
ATOM 2827 C C . PRO A 1 361 ? 23.725 -2.593 -37.727 1.00 50.16 361 PRO A C 1
ATOM 2829 O O . PRO A 1 361 ? 24.370 -3.133 -36.833 1.00 50.16 361 PRO A O 1
ATOM 2832 N N . LYS A 1 362 ? 23.644 -3.105 -38.961 1.00 52.03 362 LYS A N 1
ATOM 2833 C CA . LYS A 1 362 ? 24.182 -4.429 -39.339 1.00 52.03 362 LYS A CA 1
ATOM 2834 C C . LYS A 1 362 ? 25.711 -4.490 -39.462 1.00 52.03 362 LYS A C 1
ATOM 2836 O O . LYS A 1 362 ? 26.264 -5.580 -39.519 1.00 52.03 362 LYS A O 1
ATOM 2841 N N . ASN A 1 363 ? 26.388 -3.341 -39.474 1.00 47.94 363 ASN A N 1
ATOM 2842 C CA . ASN A 1 363 ? 27.828 -3.241 -39.716 1.00 47.94 363 ASN A CA 1
ATOM 2843 C C . ASN A 1 363 ? 28.492 -2.485 -38.563 1.00 47.94 363 ASN A C 1
ATOM 2845 O O . ASN A 1 363 ? 28.700 -1.275 -38.644 1.00 47.94 363 ASN A O 1
ATOM 2849 N N . LEU A 1 364 ? 28.776 -3.187 -37.471 1.00 53.50 364 LEU A N 1
ATOM 2850 C CA . LEU A 1 364 ? 29.593 -2.663 -36.384 1.00 53.50 364 LEU A CA 1
ATOM 2851 C C . LEU A 1 364 ? 30.839 -3.541 -36.277 1.00 53.50 364 LEU A C 1
ATOM 2853 O O . LEU A 1 364 ? 30.754 -4.717 -35.934 1.00 53.50 364 LEU A O 1
ATOM 2857 N N . GLU A 1 365 ? 31.988 -2.977 -36.636 1.00 51.72 365 GLU A N 1
ATOM 2858 C CA . GLU A 1 365 ? 33.292 -3.564 -36.336 1.00 51.72 365 GLU A CA 1
ATOM 2859 C C . GLU A 1 365 ? 33.577 -3.278 -34.857 1.00 51.72 365 GLU A C 1
ATOM 2861 O O . GLU A 1 365 ? 33.582 -2.122 -34.436 1.00 51.72 365 GLU A O 1
ATOM 2866 N N . TYR A 1 366 ? 33.719 -4.322 -34.037 1.00 58.91 366 TYR A N 1
ATOM 2867 C CA . TYR A 1 366 ? 33.826 -4.159 -32.586 1.00 58.91 366 TYR A CA 1
ATOM 2868 C C . TYR A 1 366 ? 35.259 -4.352 -32.099 1.00 58.91 366 TYR A C 1
ATOM 2870 O O . TYR A 1 366 ? 35.792 -5.460 -32.097 1.00 58.91 366 TYR A O 1
ATOM 2878 N N . GLU A 1 367 ? 35.845 -3.275 -31.584 1.00 65.31 367 GLU A N 1
ATOM 2879 C CA . GLU A 1 367 ? 37.047 -3.315 -30.750 1.00 65.31 367 GLU A CA 1
ATOM 2880 C C . GLU A 1 367 ? 36.658 -3.572 -29.277 1.00 65.31 367 GLU A C 1
ATOM 2882 O O . GLU A 1 367 ? 35.587 -3.156 -28.830 1.00 65.31 367 GLU A O 1
ATOM 2887 N N . THR A 1 368 ? 37.490 -4.227 -28.463 1.00 67.19 368 THR A N 1
ATOM 2888 C CA . THR A 1 368 ? 37.126 -4.643 -27.085 1.00 67.19 368 THR A CA 1
ATOM 2889 C C . THR A 1 368 ? 36.675 -3.476 -26.188 1.00 67.19 368 THR A C 1
ATOM 2891 O O . THR A 1 368 ? 35.771 -3.627 -25.365 1.00 67.19 368 THR A O 1
ATOM 2894 N N . ALA A 1 369 ? 37.253 -2.285 -26.375 1.00 65.44 369 ALA A N 1
ATOM 2895 C CA . ALA A 1 369 ? 36.864 -1.065 -25.660 1.00 65.44 369 ALA A CA 1
ATOM 2896 C C . ALA A 1 369 ? 35.458 -0.556 -26.050 1.00 65.44 369 ALA A C 1
ATOM 2898 O O . ALA A 1 369 ? 34.733 -0.004 -25.213 1.00 65.44 369 ALA A O 1
ATOM 2899 N N . SER A 1 370 ? 35.036 -0.791 -27.297 1.00 72.69 370 SER A N 1
ATOM 2900 C CA . SER A 1 370 ? 33.697 -0.443 -27.788 1.00 72.69 370 SER A CA 1
ATOM 2901 C C . SER A 1 370 ? 32.611 -1.318 -27.146 1.00 72.69 370 SER A C 1
ATOM 2903 O O . SER A 1 370 ? 31.547 -0.812 -26.789 1.00 72.69 370 SER A O 1
ATOM 2905 N N . LEU A 1 371 ? 32.911 -2.598 -26.880 1.00 74.69 371 LEU A N 1
ATOM 2906 C CA . LEU A 1 371 ? 32.001 -3.529 -26.201 1.00 74.69 371 LEU A CA 1
ATOM 2907 C C . LEU A 1 371 ? 31.773 -3.152 -24.735 1.00 74.69 371 LEU A C 1
ATOM 2909 O O . LEU A 1 371 ? 30.634 -3.151 -24.270 1.00 74.69 371 LEU A O 1
ATOM 2913 N N . VAL A 1 372 ? 32.837 -2.782 -24.014 1.00 77.75 372 VAL A N 1
ATOM 2914 C CA . VAL A 1 372 ? 32.725 -2.307 -22.623 1.00 77.75 372 VAL A CA 1
ATOM 2915 C C . VAL A 1 372 ? 31.874 -1.040 -22.562 1.00 77.75 372 VAL A C 1
ATOM 2917 O O . VAL A 1 372 ? 30.968 -0.937 -21.736 1.00 77.75 372 VAL A O 1
ATOM 2920 N N . THR A 1 373 ? 32.120 -0.097 -23.473 1.00 76.75 373 THR A N 1
ATOM 2921 C CA . THR A 1 373 ? 31.349 1.148 -23.550 1.00 76.75 373 THR A CA 1
ATOM 2922 C C . THR A 1 373 ? 29.876 0.863 -23.849 1.00 76.75 373 THR A C 1
ATOM 2924 O O . THR A 1 373 ? 29.005 1.349 -23.130 1.00 76.75 373 THR A O 1
ATOM 2927 N N . ALA A 1 374 ? 29.579 0.017 -24.839 1.00 76.38 374 ALA A N 1
ATOM 2928 C CA . ALA A 1 374 ? 28.214 -0.381 -25.174 1.00 76.38 374 ALA A CA 1
ATOM 2929 C C . ALA A 1 374 ? 27.497 -1.047 -23.988 1.00 76.38 374 ALA A C 1
ATOM 2931 O O . ALA A 1 374 ? 26.353 -0.703 -23.689 1.00 76.38 374 ALA A O 1
ATOM 2932 N N . PHE A 1 375 ? 28.179 -1.935 -23.259 1.00 83.38 375 PHE A N 1
ATOM 2933 C CA . PHE A 1 375 ? 27.621 -2.581 -22.073 1.00 83.38 375 PHE A CA 1
ATOM 2934 C C . PHE A 1 375 ? 27.269 -1.571 -20.972 1.00 83.38 375 PHE A C 1
ATOM 2936 O O . PHE A 1 375 ? 26.176 -1.634 -20.405 1.00 83.38 375 PHE A O 1
ATOM 2943 N N . VAL A 1 376 ? 28.147 -0.597 -20.701 1.00 86.19 376 VAL A N 1
ATOM 2944 C CA . VAL A 1 376 ? 27.888 0.468 -19.715 1.00 86.19 376 VAL A CA 1
ATOM 2945 C C . VAL A 1 376 ? 26.688 1.324 -20.128 1.00 86.19 376 VAL A C 1
ATOM 2947 O O . VAL A 1 376 ? 25.831 1.614 -19.291 1.00 86.19 376 VAL A O 1
ATOM 2950 N N . VAL A 1 377 ? 26.582 1.687 -21.412 1.00 83.94 377 VAL A N 1
ATOM 2951 C CA . VAL A 1 377 ? 25.441 2.449 -21.948 1.00 83.94 377 VAL A CA 1
ATOM 2952 C C . VAL A 1 377 ? 24.134 1.671 -21.781 1.00 83.94 377 VAL A C 1
ATOM 2954 O O . VAL A 1 377 ? 23.148 2.236 -21.307 1.00 83.94 377 VAL A O 1
ATOM 2957 N N . VAL A 1 378 ? 24.126 0.373 -22.101 1.00 86.56 378 VAL A N 1
ATOM 2958 C CA . VAL A 1 378 ? 22.960 -0.508 -21.920 1.00 86.56 378 VAL A CA 1
ATOM 2959 C C . VAL A 1 378 ? 22.563 -0.606 -20.449 1.00 86.56 378 VAL A C 1
ATOM 2961 O O . VAL A 1 378 ? 21.385 -0.459 -20.127 1.00 86.56 378 VAL A O 1
ATOM 2964 N N . CYS A 1 379 ? 23.526 -0.799 -19.543 1.00 90.81 379 CYS A N 1
ATOM 2965 C CA . CYS A 1 379 ? 23.259 -0.839 -18.105 1.00 90.81 379 CYS A CA 1
ATOM 2966 C C . CYS A 1 379 ? 22.617 0.463 -17.619 1.00 90.81 379 CYS A C 1
ATOM 2968 O O . CYS A 1 379 ? 21.606 0.436 -16.918 1.00 90.81 379 CYS A O 1
ATOM 2970 N N . LEU A 1 380 ? 23.177 1.607 -18.019 1.00 91.94 380 LEU A N 1
ATOM 2971 C CA . LEU A 1 380 ? 22.668 2.915 -17.626 1.00 91.94 380 LEU A CA 1
ATOM 2972 C C . LEU A 1 380 ? 21.251 3.160 -18.169 1.00 91.94 380 LEU A C 1
ATOM 2974 O O . LEU A 1 380 ? 20.383 3.613 -17.422 1.00 91.94 380 LEU A O 1
ATOM 2978 N N . ALA A 1 381 ? 20.999 2.813 -19.433 1.00 89.12 381 ALA A N 1
ATOM 2979 C CA . ALA A 1 381 ? 19.683 2.932 -20.055 1.00 89.12 381 ALA A CA 1
ATOM 2980 C C . ALA A 1 381 ? 18.643 2.007 -19.399 1.00 89.12 381 ALA A C 1
ATOM 2982 O O . ALA A 1 381 ? 17.511 2.428 -19.149 1.00 89.12 381 ALA A O 1
ATOM 2983 N N . ALA A 1 382 ? 19.021 0.773 -19.051 1.00 93.12 382 ALA A N 1
ATOM 2984 C CA . ALA A 1 382 ? 18.150 -0.164 -18.344 1.00 93.12 382 ALA A CA 1
ATOM 2985 C C . ALA A 1 382 ? 17.755 0.375 -16.960 1.00 93.12 382 ALA A C 1
ATOM 2987 O O . ALA A 1 382 ? 16.578 0.382 -16.605 1.00 93.12 382 ALA A O 1
ATOM 2988 N N . VAL A 1 383 ? 18.716 0.904 -16.193 1.00 95.81 383 VAL A N 1
ATOM 2989 C CA . VAL A 1 383 ? 18.434 1.517 -14.884 1.00 95.81 383 VAL A CA 1
ATOM 2990 C C . VAL A 1 383 ? 17.547 2.754 -15.036 1.00 95.81 383 VAL A C 1
ATOM 2992 O O . VAL A 1 383 ? 16.573 2.894 -14.299 1.00 95.81 383 VAL A O 1
ATOM 2995 N N . ALA A 1 384 ? 17.834 3.630 -16.001 1.00 93.50 384 ALA A N 1
ATOM 2996 C CA . ALA A 1 384 ? 17.058 4.846 -16.240 1.00 93.50 384 ALA A CA 1
ATOM 2997 C C . ALA A 1 384 ? 15.604 4.554 -16.637 1.00 93.50 384 ALA A C 1
ATOM 2999 O O . ALA A 1 384 ? 14.673 5.142 -16.081 1.00 93.50 384 ALA A O 1
ATOM 3000 N N . THR A 1 385 ? 15.395 3.621 -17.567 1.00 92.62 385 THR A N 1
ATOM 3001 C CA . THR A 1 385 ? 14.052 3.246 -18.027 1.00 92.62 385 THR A CA 1
ATOM 3002 C C . THR A 1 385 ? 13.248 2.564 -16.924 1.00 92.62 385 THR A C 1
ATOM 3004 O O . THR A 1 385 ? 12.087 2.915 -16.711 1.00 92.62 385 THR A O 1
ATOM 3007 N N . GLU A 1 386 ? 13.840 1.640 -16.170 1.00 96.50 386 GLU A N 1
ATOM 3008 C CA . GLU A 1 386 ? 13.146 0.988 -15.058 1.00 96.50 386 GLU A CA 1
ATOM 3009 C C . GLU A 1 386 ? 12.840 1.966 -13.919 1.00 96.50 386 GLU A C 1
ATOM 3011 O O . GLU A 1 386 ? 11.716 1.983 -13.413 1.00 96.50 386 GLU A O 1
ATOM 3016 N N . ALA A 1 387 ? 13.778 2.849 -13.565 1.00 95.38 387 ALA A N 1
ATOM 3017 C CA . ALA A 1 387 ? 13.551 3.887 -12.562 1.00 95.38 387 ALA A CA 1
ATOM 3018 C C . ALA A 1 387 ? 12.403 4.832 -12.961 1.00 95.38 387 ALA A C 1
ATOM 3020 O O . ALA A 1 387 ? 11.566 5.173 -12.121 1.00 95.38 387 ALA A O 1
ATOM 3021 N N . TRP A 1 388 ? 12.315 5.220 -14.237 1.00 93.94 388 TRP A N 1
ATOM 3022 C CA . TRP A 1 388 ? 11.240 6.089 -14.714 1.00 93.94 388 TRP A CA 1
ATOM 3023 C C . TRP A 1 388 ? 9.898 5.358 -14.816 1.00 93.94 388 TRP A C 1
ATOM 3025 O O . TRP A 1 388 ? 8.922 5.738 -14.170 1.00 93.94 388 TRP A O 1
ATOM 3035 N N . PHE A 1 389 ? 9.820 4.284 -15.601 1.00 94.38 389 PHE A N 1
ATOM 3036 C CA . PHE A 1 389 ? 8.536 3.662 -15.922 1.00 94.38 389 PHE A CA 1
ATOM 3037 C C . PHE A 1 389 ? 8.019 2.752 -14.804 1.00 94.38 389 PHE A C 1
ATOM 3039 O O . PHE A 1 389 ? 6.819 2.757 -14.522 1.00 94.38 389 PHE A O 1
ATOM 3046 N N . ARG A 1 390 ? 8.894 1.975 -14.155 1.00 94.56 390 ARG A N 1
ATOM 3047 C CA . ARG A 1 390 ? 8.525 0.987 -13.120 1.00 94.56 390 ARG A CA 1
ATOM 3048 C C . ARG A 1 390 ? 8.730 1.530 -11.708 1.00 94.56 390 ARG A C 1
ATOM 3050 O O . ARG A 1 390 ? 8.091 1.050 -10.770 1.00 94.56 390 ARG A O 1
ATOM 3057 N N . GLY A 1 391 ? 9.573 2.548 -11.565 1.00 93.38 391 GLY A N 1
ATOM 3058 C CA . GLY A 1 391 ? 9.635 3.383 -10.377 1.00 93.38 391 GLY A CA 1
ATOM 3059 C C . GLY A 1 391 ? 8.538 4.437 -10.390 1.00 93.38 391 GLY A C 1
ATOM 3060 O O . GLY A 1 391 ? 7.494 4.238 -9.776 1.00 93.38 391 GLY A O 1
ATOM 3061 N N . VAL A 1 392 ? 8.760 5.551 -11.087 1.00 91.81 392 VAL A N 1
ATOM 3062 C CA . VAL A 1 392 ? 7.916 6.759 -11.010 1.00 91.81 392 VAL A CA 1
ATOM 3063 C C . VAL A 1 392 ? 6.509 6.552 -11.578 1.00 91.81 392 VAL A C 1
ATOM 3065 O O . VAL A 1 392 ? 5.526 6.690 -10.847 1.00 91.81 392 VAL A O 1
ATOM 3068 N N . VAL A 1 393 ? 6.396 6.219 -12.869 1.00 92.00 393 VAL A N 1
ATOM 3069 C CA . VAL A 1 393 ? 5.103 6.158 -13.573 1.00 92.00 393 VAL A CA 1
ATOM 3070 C C . VAL A 1 393 ? 4.201 5.095 -12.957 1.00 92.00 393 VAL A C 1
ATOM 3072 O O . VAL A 1 393 ? 3.046 5.377 -12.650 1.00 92.00 393 VAL A O 1
ATOM 3075 N N . HIS A 1 394 ? 4.725 3.888 -12.740 1.00 92.38 394 HIS A N 1
ATOM 3076 C CA . HIS A 1 394 ? 4.000 2.814 -12.059 1.00 92.38 394 HIS A CA 1
ATOM 3077 C C . HIS A 1 394 ? 3.642 3.199 -10.612 1.00 92.38 394 HIS A C 1
ATOM 3079 O O . HIS A 1 394 ? 2.485 3.061 -10.206 1.00 92.38 394 HIS A O 1
ATOM 3085 N N . GLY A 1 395 ? 4.589 3.783 -9.866 1.00 89.19 395 GLY A N 1
ATOM 3086 C CA . GLY A 1 395 ? 4.413 4.200 -8.473 1.00 89.19 395 GLY A CA 1
ATOM 3087 C C . GLY A 1 395 ? 3.282 5.210 -8.248 1.00 89.19 395 GLY A C 1
ATOM 3088 O O . GLY A 1 395 ? 2.570 5.122 -7.248 1.00 89.19 395 GLY A O 1
ATOM 3089 N N . TRP A 1 396 ? 3.012 6.112 -9.197 1.00 86.75 396 TRP A N 1
ATOM 3090 C CA . TRP A 1 396 ? 1.871 7.038 -9.097 1.00 86.75 396 TRP A CA 1
ATOM 3091 C C . TRP A 1 396 ? 0.499 6.354 -9.083 1.00 86.75 396 TRP A C 1
ATOM 3093 O O . TRP A 1 396 ? -0.473 6.918 -8.569 1.00 86.75 396 TRP A O 1
ATOM 3103 N N . TYR A 1 397 ? 0.412 5.131 -9.603 1.00 85.62 397 TYR A N 1
ATOM 3104 C CA . TYR A 1 397 ? -0.825 4.354 -9.651 1.00 85.62 397 TYR A CA 1
ATOM 3105 C C . TYR A 1 397 ? -0.960 3.333 -8.522 1.00 85.62 397 TYR A C 1
ATOM 3107 O O . TYR A 1 397 ? -2.046 2.779 -8.344 1.00 85.62 397 TYR A O 1
ATOM 3115 N N . LEU A 1 398 ? 0.089 3.141 -7.722 1.00 80.62 398 LEU A N 1
ATOM 3116 C CA . LEU A 1 398 ? 0.171 2.140 -6.657 1.00 80.62 398 LEU A CA 1
ATOM 3117 C C . LEU A 1 398 ? -0.996 2.235 -5.648 1.00 80.62 398 LEU A C 1
ATOM 3119 O O . LEU A 1 398 ? -1.503 1.227 -5.179 1.00 80.62 398 LEU A O 1
ATOM 3123 N N . PHE A 1 399 ? -1.483 3.450 -5.365 1.00 76.12 399 PHE A N 1
ATOM 3124 C CA . PHE A 1 399 ? -2.567 3.720 -4.401 1.00 76.12 399 PHE A CA 1
ATOM 3125 C C . PHE A 1 399 ? -3.971 3.852 -5.024 1.00 76.12 399 PHE A C 1
ATOM 3127 O O . PHE A 1 399 ? -4.902 4.379 -4.394 1.00 76.12 399 PHE A O 1
ATOM 3134 N N . ARG A 1 400 ? -4.130 3.514 -6.306 1.00 74.62 400 ARG A N 1
ATOM 3135 C CA . ARG A 1 400 ? -5.321 3.873 -7.101 1.00 74.62 400 ARG A CA 1
ATOM 3136 C C . ARG A 1 400 ? -6.058 2.672 -7.685 1.00 74.62 400 ARG A C 1
ATOM 3138 O O . ARG A 1 400 ? -7.118 2.859 -8.278 1.00 74.62 400 ARG A O 1
ATOM 3145 N N . GLY A 1 401 ? -5.541 1.469 -7.483 1.00 73.25 401 GLY A N 1
ATOM 3146 C CA . GLY A 1 401 ? -6.194 0.230 -7.866 1.00 73.25 401 GLY A CA 1
ATOM 3147 C C . GLY A 1 401 ? -5.393 -0.984 -7.406 1.00 73.25 401 GLY A C 1
ATOM 3148 O O . GLY A 1 401 ? -4.282 -0.818 -6.905 1.00 73.25 401 GLY A O 1
ATOM 3149 N N . PRO A 1 402 ? -5.953 -2.188 -7.583 1.00 78.81 402 PRO A N 1
ATOM 3150 C CA . PRO A 1 402 ? -5.264 -3.420 -7.236 1.00 78.81 402 PRO A CA 1
ATOM 3151 C C . PRO A 1 402 ? -4.009 -3.590 -8.101 1.00 78.81 402 PRO A C 1
ATOM 3153 O O . PRO A 1 402 ? -4.037 -3.354 -9.313 1.00 78.81 402 PRO A O 1
ATOM 3156 N N . THR A 1 403 ? -2.920 -4.011 -7.468 1.00 83.62 403 THR A N 1
ATOM 3157 C CA . THR A 1 403 ? -1.669 -4.442 -8.104 1.00 83.62 403 THR A CA 1
ATOM 3158 C C . THR A 1 403 ? -1.468 -5.936 -7.866 1.00 83.62 403 THR A C 1
ATOM 3160 O O . THR A 1 403 ? -2.065 -6.517 -6.954 1.00 83.62 403 THR A O 1
ATOM 3163 N N . GLN A 1 404 ? -0.647 -6.595 -8.687 1.00 86.31 404 GLN A N 1
ATOM 3164 C CA . GLN A 1 404 ? -0.293 -7.984 -8.416 1.00 86.31 404 GLN A CA 1
ATOM 3165 C C . GLN A 1 404 ? 0.447 -8.099 -7.081 1.00 86.31 404 GLN A C 1
ATOM 3167 O O . GLN A 1 404 ? 1.291 -7.275 -6.729 1.00 86.31 404 GLN A O 1
ATOM 3172 N N . ARG A 1 405 ? 0.153 -9.184 -6.364 1.00 81.38 405 ARG A N 1
ATOM 3173 C CA . ARG A 1 405 ? 0.888 -9.601 -5.166 1.00 81.38 405 ARG A CA 1
ATOM 3174 C C . ARG A 1 405 ? 1.949 -10.631 -5.568 1.00 81.38 405 ARG A C 1
ATOM 3176 O O . ARG A 1 405 ? 1.716 -11.383 -6.513 1.00 81.38 405 ARG A O 1
ATOM 3183 N N . VAL A 1 406 ? 3.058 -10.703 -4.822 1.00 82.88 406 VAL A N 1
ATOM 3184 C CA . VAL A 1 406 ? 4.163 -11.666 -5.049 1.00 82.88 406 VAL A CA 1
ATOM 3185 C C . VAL A 1 406 ? 3.618 -13.085 -5.240 1.00 82.88 406 VAL A C 1
ATOM 3187 O O . VAL A 1 406 ? 3.811 -13.659 -6.304 1.00 82.88 406 VAL A O 1
ATOM 3190 N N . ASP A 1 407 ? 2.798 -13.555 -4.294 1.00 79.56 407 ASP A N 1
ATOM 3191 C CA . ASP A 1 407 ? 2.177 -14.893 -4.302 1.00 79.56 407 ASP A CA 1
ATOM 3192 C C . ASP A 1 407 ? 0.686 -14.848 -4.711 1.00 79.56 407 ASP A C 1
ATOM 3194 O O . ASP A 1 407 ? -0.142 -15.647 -4.271 1.00 79.56 407 ASP A O 1
ATOM 3198 N N . GLY A 1 408 ? 0.289 -13.816 -5.459 1.00 80.81 408 GLY A N 1
ATOM 3199 C CA . GLY A 1 408 ? -1.103 -13.566 -5.829 1.00 80.81 408 GLY A CA 1
ATOM 3200 C C . GLY A 1 408 ? -1.527 -14.211 -7.146 1.00 80.81 408 GLY A C 1
ATOM 3201 O O . GLY A 1 408 ? -0.731 -14.777 -7.900 1.00 80.81 408 GLY A O 1
ATOM 3202 N N . ARG A 1 409 ? -2.812 -14.045 -7.475 1.00 87.00 409 ARG A N 1
ATOM 3203 C CA . ARG A 1 409 ? -3.320 -14.336 -8.821 1.00 87.00 409 ARG A CA 1
ATOM 3204 C C . ARG A 1 409 ? -2.672 -13.402 -9.845 1.00 87.00 409 ARG A C 1
ATOM 3206 O O . ARG A 1 409 ? -2.461 -12.221 -9.575 1.00 87.00 409 ARG A O 1
ATOM 3213 N N . TRP A 1 410 ? -2.383 -13.940 -11.027 1.00 89.38 410 TRP A N 1
ATOM 3214 C CA . TRP A 1 410 ? -1.881 -13.166 -12.160 1.00 89.38 410 TRP A CA 1
ATOM 3215 C C . TRP A 1 410 ? -2.979 -12.232 -12.672 1.00 89.38 410 TRP A C 1
ATOM 3217 O O . TRP A 1 410 ? -4.093 -12.676 -12.937 1.00 89.38 410 TRP A O 1
ATOM 3227 N N . MET A 1 411 ? -2.677 -10.938 -12.786 1.00 92.50 411 MET A N 1
ATOM 3228 C CA . MET A 1 411 ? -3.618 -9.932 -13.287 1.00 92.50 411 MET A CA 1
ATOM 3229 C C . MET A 1 411 ? -2.877 -8.770 -13.941 1.00 92.50 411 MET A C 1
ATOM 3231 O O . MET A 1 411 ? -1.863 -8.322 -13.423 1.00 92.50 411 MET A O 1
ATOM 3235 N N . LEU A 1 412 ? -3.376 -8.215 -15.040 1.00 91.81 412 LEU A N 1
ATOM 3236 C CA . LEU A 1 412 ? -2.793 -6.989 -15.580 1.00 91.81 412 LEU A CA 1
ATOM 3237 C C . LEU A 1 412 ? -3.353 -5.778 -14.820 1.00 91.81 412 LEU A C 1
ATOM 3239 O O . LEU A 1 412 ? -4.526 -5.436 -14.967 1.00 91.81 412 LEU A O 1
ATOM 3243 N N . SER A 1 413 ? -2.528 -5.137 -13.989 1.00 91.69 413 SER A N 1
ATOM 3244 C CA . SER A 1 413 ? -2.955 -3.963 -13.225 1.00 91.69 413 SER A CA 1
ATOM 3245 C C . SER A 1 413 ? -3.065 -2.714 -14.113 1.00 91.69 413 SER A C 1
ATOM 3247 O O . SER A 1 413 ? -2.474 -2.618 -15.198 1.00 91.69 413 SER A O 1
ATOM 3249 N N . ARG A 1 414 ? -3.779 -1.692 -13.625 1.00 89.44 414 ARG A N 1
ATOM 3250 C CA . ARG A 1 414 ? -3.808 -0.372 -14.282 1.00 89.44 414 ARG A CA 1
ATOM 3251 C C . ARG A 1 414 ? -2.434 0.296 -14.284 1.00 89.44 414 ARG A C 1
ATOM 3253 O O . ARG A 1 414 ? -2.070 0.911 -15.282 1.00 89.44 414 ARG A O 1
ATOM 3260 N N . ALA A 1 415 ? -1.676 0.149 -13.196 1.00 91.00 415 ALA A N 1
ATOM 3261 C CA . ALA A 1 415 ? -0.322 0.684 -13.086 1.00 91.00 415 ALA A CA 1
ATOM 3262 C C . ALA A 1 415 ? 0.597 0.066 -14.152 1.00 91.00 415 ALA A C 1
ATOM 3264 O O . ALA A 1 415 ? 1.307 0.785 -14.855 1.00 91.00 415 ALA A O 1
ATOM 3265 N N . ALA A 1 416 ? 0.506 -1.254 -14.336 1.00 93.75 416 ALA A N 1
ATOM 3266 C CA . ALA A 1 416 ? 1.245 -1.973 -15.360 1.00 93.75 416 ALA A CA 1
ATOM 3267 C C . ALA A 1 416 ? 0.823 -1.554 -16.771 1.00 93.75 416 ALA A C 1
ATOM 3269 O O . ALA A 1 416 ? 1.681 -1.272 -17.603 1.00 93.75 416 ALA A O 1
ATOM 3270 N N . SER A 1 417 ? -0.480 -1.431 -17.025 1.00 92.81 417 SER A N 1
ATOM 3271 C CA . SER A 1 417 ? -1.009 -1.026 -18.334 1.00 92.81 417 SER A CA 1
ATOM 3272 C C . SER A 1 417 ? -0.522 0.368 -18.748 1.00 92.81 417 SER A C 1
ATOM 3274 O O . SER A 1 417 ? 0.012 0.539 -19.841 1.00 92.81 417 SER A O 1
ATOM 3276 N N . VAL A 1 418 ? -0.649 1.364 -17.861 1.00 91.06 418 VAL A N 1
ATOM 3277 C CA . VAL A 1 418 ? -0.248 2.751 -18.156 1.00 91.06 418 VAL A CA 1
ATOM 3278 C C . VAL A 1 418 ? 1.266 2.874 -18.311 1.00 91.06 418 VAL A C 1
ATOM 3280 O O . VAL A 1 418 ? 1.731 3.494 -19.265 1.00 91.06 418 VAL A O 1
ATOM 3283 N N . SER A 1 419 ? 2.034 2.268 -17.401 1.00 94.06 419 SER A N 1
ATOM 3284 C CA . SER A 1 419 ? 3.499 2.258 -17.476 1.00 94.06 419 SER A CA 1
ATOM 3285 C C . SER A 1 419 ? 3.989 1.647 -18.793 1.00 94.06 419 SER A C 1
ATOM 3287 O O . SER A 1 419 ? 4.847 2.224 -19.458 1.00 94.06 419 SER A O 1
ATOM 3289 N N . SER A 1 420 ? 3.381 0.539 -19.226 1.00 95.44 420 SER A N 1
ATOM 3290 C CA . SER A 1 420 ? 3.734 -0.151 -20.474 1.00 95.44 420 SER A CA 1
ATOM 3291 C C . SER A 1 420 ? 3.369 0.653 -21.717 1.00 95.44 420 SER A C 1
ATOM 3293 O O . SER A 1 420 ? 4.157 0.716 -22.656 1.00 95.44 420 SER A O 1
ATOM 3295 N N . PHE A 1 421 ? 2.204 1.306 -21.717 1.00 93.69 421 PHE A N 1
ATOM 3296 C CA . PHE A 1 421 ? 1.782 2.162 -22.824 1.00 93.69 421 PHE A CA 1
ATOM 3297 C C . PHE A 1 421 ? 2.704 3.376 -22.992 1.00 93.69 421 PHE A C 1
ATOM 3299 O O . PHE A 1 421 ? 3.134 3.682 -24.103 1.00 93.69 421 PHE A O 1
ATOM 3306 N N . LEU A 1 422 ? 3.054 4.046 -21.889 1.00 91.94 422 LEU A N 1
ATOM 3307 C CA . LEU A 1 422 ? 3.984 5.175 -21.928 1.00 91.94 422 LEU A CA 1
ATOM 3308 C C . LEU A 1 422 ? 5.397 4.731 -22.318 1.00 91.94 422 LEU A C 1
ATOM 3310 O O . LEU A 1 422 ? 6.037 5.411 -23.113 1.00 91.94 422 LEU A O 1
ATOM 3314 N N . TYR A 1 423 ? 5.849 3.572 -21.837 1.00 92.69 423 TYR A N 1
ATOM 3315 C CA . TYR A 1 423 ? 7.119 2.977 -22.254 1.00 92.69 423 TYR A CA 1
ATOM 3316 C C . TYR A 1 423 ? 7.147 2.697 -23.764 1.00 92.69 423 TYR A C 1
ATOM 3318 O O . TYR A 1 423 ? 8.102 3.084 -24.431 1.00 92.69 423 TYR A O 1
ATOM 3326 N N . MET A 1 424 ? 6.084 2.108 -24.325 1.00 92.81 424 MET A N 1
ATOM 3327 C CA . MET A 1 424 ? 5.947 1.887 -25.769 1.00 92.81 424 MET A CA 1
ATOM 3328 C C . MET A 1 424 ? 6.028 3.201 -26.554 1.00 92.81 424 MET A C 1
ATOM 3330 O O . MET A 1 424 ? 6.766 3.284 -27.533 1.00 92.81 424 MET A O 1
ATOM 3334 N N . LEU A 1 425 ? 5.301 4.239 -26.127 1.00 89.69 425 LEU A N 1
ATOM 3335 C CA . LEU A 1 425 ? 5.327 5.537 -26.802 1.00 89.69 425 LEU A CA 1
ATOM 3336 C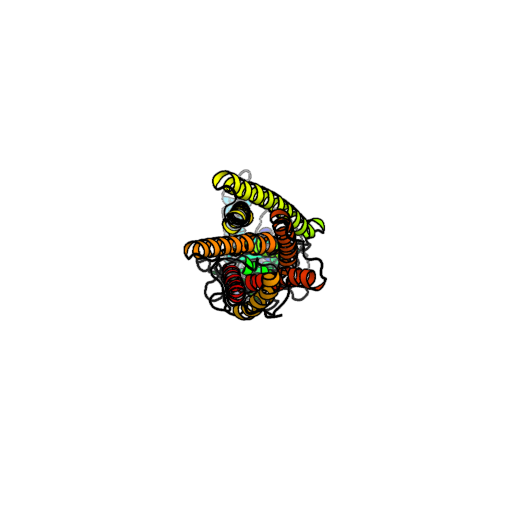 C . LEU A 1 425 ? 6.733 6.150 -26.781 1.00 89.69 425 LEU A C 1
ATOM 3338 O O . LEU A 1 425 ? 7.220 6.613 -27.809 1.00 89.69 425 LEU A O 1
ATOM 3342 N N . SER A 1 426 ? 7.409 6.115 -25.630 1.00 85.44 426 SER A N 1
ATOM 3343 C CA . SER A 1 426 ? 8.791 6.586 -25.508 1.00 85.44 426 SER A CA 1
ATOM 3344 C C . SER A 1 426 ? 9.759 5.778 -26.363 1.00 85.44 426 SER A C 1
ATOM 3346 O O . SER A 1 426 ? 10.658 6.357 -26.964 1.00 85.44 426 SER A O 1
ATOM 3348 N N . TYR A 1 427 ? 9.559 4.465 -26.454 1.00 84.69 427 TYR A N 1
ATOM 3349 C CA . TYR A 1 427 ? 10.364 3.579 -27.286 1.00 84.69 427 TYR A CA 1
ATOM 3350 C C . TYR A 1 427 ? 10.218 3.910 -28.779 1.00 84.69 427 TYR A C 1
ATOM 3352 O O . TYR A 1 427 ? 11.219 4.064 -29.475 1.00 84.69 427 TYR A O 1
ATOM 3360 N N . ILE A 1 428 ? 8.986 4.119 -29.257 1.00 83.56 428 ILE A N 1
ATOM 3361 C CA . ILE A 1 428 ? 8.707 4.523 -30.645 1.00 83.56 428 ILE A CA 1
ATOM 3362 C C . ILE A 1 428 ? 9.309 5.901 -30.947 1.00 83.56 428 ILE A C 1
ATOM 3364 O O . ILE A 1 428 ? 9.958 6.073 -31.977 1.00 83.56 428 ILE A O 1
ATOM 3368 N N . LEU A 1 429 ? 9.133 6.877 -30.051 1.00 80.12 429 LEU A N 1
ATOM 3369 C CA . LEU A 1 429 ? 9.697 8.220 -30.220 1.00 80.12 429 LEU A CA 1
ATOM 3370 C C . LEU A 1 429 ? 11.229 8.200 -30.246 1.00 80.12 429 LEU A C 1
ATOM 3372 O O . LEU A 1 429 ? 11.835 8.904 -31.052 1.00 80.12 429 LEU A O 1
ATOM 3376 N N . LEU A 1 430 ? 11.856 7.371 -29.408 1.00 76.62 430 LEU A N 1
ATOM 3377 C CA . LEU A 1 430 ? 13.304 7.191 -29.407 1.00 76.62 430 LEU A CA 1
ATOM 3378 C C . LEU A 1 430 ? 13.786 6.540 -30.707 1.00 76.62 430 LEU A C 1
ATOM 3380 O O . LEU A 1 430 ? 14.744 7.024 -31.306 1.00 76.62 430 LEU A O 1
ATOM 3384 N N . ALA A 1 431 ? 13.106 5.492 -31.180 1.00 76.62 431 ALA A N 1
ATOM 3385 C CA . ALA A 1 431 ? 13.409 4.869 -32.465 1.00 76.62 431 ALA A CA 1
ATOM 3386 C C . ALA A 1 431 ? 13.258 5.869 -33.625 1.00 76.62 431 ALA A C 1
ATOM 3388 O O . ALA A 1 431 ? 14.074 5.889 -34.545 1.00 76.62 431 ALA A O 1
ATOM 3389 N N . TYR A 1 432 ? 12.249 6.741 -33.570 1.00 76.31 432 TYR A N 1
ATOM 3390 C CA . TYR A 1 432 ? 12.043 7.800 -34.557 1.00 76.31 432 TYR A CA 1
ATOM 3391 C C . TYR A 1 432 ? 13.180 8.829 -34.540 1.00 76.31 432 TYR A C 1
ATOM 3393 O O . TYR A 1 432 ? 13.790 9.094 -35.576 1.00 76.31 432 TYR A O 1
ATOM 3401 N N . ALA A 1 433 ? 13.531 9.344 -33.360 1.00 70.94 433 ALA A N 1
ATOM 3402 C CA . ALA A 1 433 ? 14.629 10.293 -33.191 1.00 70.94 433 ALA A CA 1
ATOM 3403 C C . ALA A 1 433 ? 15.983 9.705 -33.627 1.00 70.94 433 ALA A C 1
ATOM 3405 O O . ALA A 1 433 ? 16.771 10.383 -34.291 1.00 70.94 433 ALA A O 1
ATOM 3406 N N . TRP A 1 434 ? 16.240 8.434 -33.302 1.00 71.44 434 TRP A N 1
ATOM 3407 C CA . TRP A 1 434 ? 17.446 7.716 -33.712 1.00 71.44 434 TRP A CA 1
ATOM 3408 C C . TRP A 1 434 ? 17.553 7.583 -35.234 1.00 71.44 434 TRP A C 1
ATOM 3410 O O . TRP A 1 434 ? 18.617 7.840 -35.797 1.00 71.44 434 TRP A O 1
ATOM 3420 N N . ASN A 1 435 ? 16.457 7.220 -35.907 1.00 71.00 435 ASN A N 1
ATOM 3421 C CA . ASN A 1 435 ? 16.437 7.086 -37.363 1.00 71.00 435 ASN A CA 1
ATOM 3422 C C . ASN A 1 435 ? 16.652 8.432 -38.067 1.00 71.00 435 ASN A C 1
ATOM 3424 O O . ASN A 1 435 ? 17.481 8.504 -38.970 1.00 71.00 435 ASN A O 1
ATOM 3428 N N . ILE A 1 436 ? 16.012 9.513 -37.599 1.00 67.69 436 ILE A N 1
ATOM 3429 C CA . ILE A 1 436 ? 16.246 10.869 -38.132 1.00 67.69 436 ILE A CA 1
ATOM 3430 C C . ILE A 1 436 ? 17.710 11.278 -37.980 1.00 67.69 436 ILE A C 1
ATOM 3432 O O . ILE A 1 436 ? 18.321 11.754 -38.934 1.00 67.69 436 ILE A O 1
ATOM 3436 N N . THR A 1 437 ? 18.280 11.089 -36.787 1.00 63.75 437 THR A N 1
ATOM 3437 C CA . THR A 1 437 ? 19.650 11.532 -36.482 1.00 63.75 437 THR A CA 1
ATOM 3438 C C . THR A 1 437 ? 20.689 10.806 -37.340 1.00 63.75 437 THR A C 1
ATOM 3440 O O . THR A 1 437 ? 21.705 11.391 -37.704 1.00 63.75 437 THR A O 1
ATOM 3443 N N . ASN A 1 438 ? 20.422 9.547 -37.695 1.00 61.50 438 ASN A N 1
ATOM 3444 C CA . ASN A 1 438 ? 21.311 8.718 -38.508 1.00 61.50 438 ASN A CA 1
ATOM 3445 C C . ASN A 1 438 ? 20.925 8.670 -39.998 1.00 61.50 438 ASN A C 1
ATOM 3447 O O . ASN A 1 438 ? 21.503 7.877 -40.734 1.00 61.50 438 ASN A O 1
ATOM 3451 N N . ALA A 1 439 ? 19.964 9.491 -40.444 1.00 66.12 439 ALA A N 1
ATOM 3452 C CA . ALA A 1 439 ? 19.428 9.491 -41.811 1.00 66.12 439 ALA A CA 1
ATOM 3453 C C . ALA A 1 439 ? 18.947 8.109 -42.309 1.00 66.12 439 ALA A C 1
ATOM 3455 O O . ALA A 1 439 ? 18.919 7.842 -43.511 1.00 66.12 439 ALA A O 1
ATOM 3456 N N . ASN A 1 440 ? 18.539 7.236 -41.387 1.00 66.38 440 ASN A N 1
ATOM 3457 C CA . ASN A 1 440 ? 17.949 5.948 -41.719 1.00 66.38 440 ASN A CA 1
ATOM 3458 C C . ASN A 1 440 ? 16.455 6.136 -42.020 1.00 66.38 440 ASN A C 1
ATOM 3460 O O . ASN A 1 440 ? 15.787 6.915 -41.329 1.00 66.38 440 ASN A O 1
ATOM 3464 N N . PRO A 1 441 ? 15.893 5.423 -43.012 1.00 67.06 441 PRO A N 1
ATOM 3465 C CA . PRO A 1 441 ? 14.455 5.425 -43.212 1.00 67.06 441 PRO A CA 1
ATOM 3466 C C . PRO A 1 441 ? 13.783 4.887 -41.947 1.00 67.06 441 PRO A C 1
ATOM 3468 O O . PRO A 1 441 ? 14.126 3.814 -41.451 1.00 67.06 441 PRO A O 1
ATOM 3471 N N . PHE A 1 442 ? 12.827 5.646 -41.409 1.00 71.12 442 PHE A N 1
ATOM 3472 C CA . PHE A 1 442 ? 11.972 5.121 -40.352 1.00 71.12 442 PHE A CA 1
ATOM 3473 C C . PHE A 1 442 ? 11.228 3.891 -40.893 1.00 71.12 442 PHE A C 1
ATOM 3475 O O . PHE A 1 442 ? 10.814 3.937 -42.054 1.00 71.12 442 PHE A O 1
ATOM 3482 N N . PRO A 1 443 ? 11.051 2.819 -40.102 1.00 70.62 443 PRO A N 1
ATOM 3483 C CA . PRO A 1 443 ? 10.352 1.623 -40.547 1.00 70.62 443 PRO A CA 1
ATOM 3484 C C . PRO A 1 443 ? 9.002 1.947 -41.187 1.00 70.62 443 PRO A C 1
ATOM 3486 O O . PRO A 1 443 ? 8.166 2.639 -40.603 1.00 70.62 443 PRO A O 1
ATOM 3489 N N . GLN A 1 444 ? 8.819 1.466 -42.416 1.00 73.69 444 GLN A N 1
ATOM 3490 C CA . GLN A 1 444 ? 7.649 1.773 -43.247 1.00 73.69 444 GLN A CA 1
ATOM 3491 C C . GLN A 1 444 ? 6.787 0.544 -43.505 1.00 73.69 444 GLN A C 1
ATOM 3493 O O . GLN A 1 444 ? 5.619 0.677 -43.870 1.00 73.69 444 GLN A O 1
ATOM 3498 N N . SER A 1 445 ? 7.333 -0.657 -43.302 1.00 82.50 445 SER A N 1
ATOM 3499 C CA . SER A 1 445 ? 6.545 -1.871 -43.456 1.00 82.50 445 SER A CA 1
ATOM 3500 C C . SER A 1 445 ? 5.643 -2.093 -42.232 1.00 82.50 445 SER A C 1
ATOM 3502 O O . SER A 1 445 ? 6.052 -1.841 -41.092 1.00 82.50 445 SER A O 1
ATOM 3504 N N . PRO A 1 446 ? 4.427 -2.641 -42.422 1.00 82.75 446 PRO A N 1
ATOM 3505 C CA . PRO A 1 446 ? 3.563 -3.032 -41.308 1.00 82.75 446 PRO A CA 1
ATOM 3506 C C . PRO A 1 446 ? 4.251 -3.982 -40.318 1.00 82.75 446 PRO A C 1
ATOM 3508 O O . PRO A 1 446 ? 3.978 -3.933 -39.121 1.00 82.75 446 PRO A O 1
ATOM 3511 N N . PHE A 1 447 ? 5.165 -4.824 -40.808 1.00 81.25 447 PHE A N 1
ATOM 3512 C CA . PHE A 1 447 ? 5.913 -5.778 -39.996 1.00 81.25 447 PHE A CA 1
ATOM 3513 C C . PHE A 1 447 ? 6.925 -5.101 -39.059 1.00 81.25 447 PHE A C 1
ATOM 3515 O O . PHE A 1 447 ? 7.005 -5.450 -37.880 1.00 81.25 447 PHE A O 1
ATOM 3522 N N . GLU A 1 448 ? 7.666 -4.100 -39.535 1.00 79.25 448 GLU A N 1
ATOM 3523 C CA . GLU A 1 448 ? 8.616 -3.364 -38.693 1.00 79.25 448 GLU A CA 1
ATOM 3524 C C . GLU A 1 448 ? 7.898 -2.496 -37.648 1.00 79.25 448 GLU A C 1
ATOM 3526 O O . GLU A 1 448 ? 8.327 -2.414 -36.496 1.00 79.25 448 GLU A O 1
ATOM 3531 N N . ILE A 1 449 ? 6.762 -1.893 -38.018 1.00 82.06 449 ILE A N 1
ATOM 3532 C CA . ILE A 1 449 ? 5.917 -1.147 -37.076 1.00 82.06 449 ILE A CA 1
ATOM 3533 C C . ILE A 1 449 ? 5.359 -2.098 -36.007 1.00 82.06 449 ILE A C 1
ATOM 3535 O O . ILE A 1 449 ? 5.424 -1.794 -34.815 1.00 82.06 449 ILE A O 1
ATOM 3539 N N . ALA A 1 450 ? 4.865 -3.276 -36.404 1.00 85.38 450 ALA A N 1
ATOM 3540 C CA . ALA A 1 450 ? 4.411 -4.296 -35.462 1.00 85.38 450 ALA A CA 1
ATOM 3541 C C . ALA A 1 450 ? 5.543 -4.757 -34.530 1.00 85.38 450 ALA A C 1
ATOM 3543 O O . ALA A 1 450 ? 5.324 -4.908 -33.331 1.00 85.38 450 ALA A O 1
ATOM 3544 N N . SER A 1 451 ? 6.764 -4.897 -35.049 1.00 84.50 451 SER A N 1
ATOM 3545 C CA . SER A 1 451 ? 7.957 -5.245 -34.268 1.00 84.50 451 SER A CA 1
ATOM 3546 C C . SER A 1 451 ? 8.278 -4.199 -33.195 1.00 84.50 451 SER A C 1
ATOM 3548 O O . SER A 1 451 ? 8.506 -4.561 -32.040 1.00 84.50 451 SER A O 1
ATOM 3550 N N . LEU A 1 452 ? 8.211 -2.904 -33.532 1.00 84.38 452 LEU A N 1
ATOM 3551 C CA . LEU A 1 452 ? 8.363 -1.805 -32.568 1.00 84.38 452 LEU A CA 1
ATOM 3552 C C . LEU A 1 452 ? 7.292 -1.839 -31.473 1.00 84.38 452 LEU A C 1
ATOM 3554 O O . LEU A 1 452 ? 7.595 -1.636 -30.295 1.00 84.38 452 LEU A O 1
ATOM 3558 N N . VAL A 1 453 ? 6.039 -2.102 -31.851 1.00 89.00 453 VAL A N 1
ATOM 3559 C CA . VAL A 1 453 ? 4.918 -2.187 -30.905 1.00 89.00 453 VAL A CA 1
ATOM 3560 C C . VAL A 1 453 ? 5.064 -3.402 -29.991 1.00 89.00 453 VAL A C 1
ATOM 3562 O O . VAL A 1 453 ? 4.849 -3.272 -28.790 1.00 89.00 453 VAL A O 1
ATOM 3565 N N . ILE A 1 454 ? 5.467 -4.563 -30.511 1.00 90.44 454 ILE A N 1
ATOM 3566 C CA . ILE A 1 454 ? 5.703 -5.772 -29.707 1.00 90.44 454 ILE A CA 1
ATOM 3567 C C . ILE A 1 454 ? 6.853 -5.541 -28.721 1.00 90.44 454 ILE A C 1
ATOM 3569 O O . ILE A 1 454 ? 6.703 -5.832 -27.532 1.00 90.44 454 ILE A O 1
ATOM 3573 N N . ALA A 1 455 ? 7.962 -4.956 -29.179 1.00 87.94 455 ALA A N 1
ATOM 3574 C CA . ALA A 1 455 ? 9.104 -4.646 -28.325 1.00 87.94 455 ALA A CA 1
ATOM 3575 C C . ALA A 1 455 ? 8.746 -3.648 -27.216 1.00 87.94 455 ALA A C 1
ATOM 3577 O O . ALA A 1 455 ? 9.033 -3.889 -26.041 1.00 87.94 455 ALA A O 1
ATOM 3578 N N . GLY A 1 456 ? 8.053 -2.563 -27.568 1.00 90.81 456 GLY A N 1
ATOM 3579 C CA . GLY A 1 456 ? 7.620 -1.547 -26.616 1.00 90.81 456 GLY A CA 1
ATOM 3580 C C . GLY A 1 456 ? 6.522 -2.043 -25.673 1.00 90.81 456 GLY A C 1
ATOM 3581 O O . GLY A 1 456 ? 6.693 -2.049 -24.458 1.00 90.81 456 GLY A O 1
ATOM 3582 N N . LEU A 1 457 ? 5.373 -2.460 -26.201 1.00 95.00 457 LEU A N 1
ATOM 3583 C CA . LEU A 1 457 ? 4.203 -2.803 -25.391 1.00 95.00 457 LEU A CA 1
ATOM 3584 C C . LEU A 1 457 ? 4.331 -4.177 -24.734 1.00 95.00 457 LEU A C 1
ATOM 3586 O O . LEU A 1 457 ? 4.087 -4.290 -23.536 1.00 95.00 457 LEU A O 1
ATOM 3590 N N . GLY A 1 458 ? 4.722 -5.206 -25.489 1.00 94.62 458 GLY A N 1
ATOM 3591 C CA . GLY A 1 458 ? 4.876 -6.570 -24.976 1.00 94.62 458 GLY A CA 1
ATOM 3592 C C . GLY A 1 458 ? 5.991 -6.657 -23.937 1.00 94.62 458 GLY A C 1
ATOM 3593 O O . GLY A 1 458 ? 5.756 -7.092 -22.806 1.00 94.62 458 GLY A O 1
ATOM 3594 N N . GLY A 1 459 ? 7.171 -6.130 -24.281 1.00 93.56 459 GLY A N 1
ATOM 3595 C CA . GLY A 1 459 ? 8.284 -5.991 -23.339 1.00 93.56 459 GLY A CA 1
ATOM 3596 C C . GLY A 1 459 ? 7.899 -5.120 -22.144 1.00 93.56 459 GLY A C 1
ATOM 3597 O O . GLY A 1 459 ? 8.172 -5.469 -20.995 1.00 93.56 459 GLY A O 1
ATOM 3598 N N . GLY A 1 460 ? 7.169 -4.031 -22.395 1.00 95.69 460 GLY A N 1
ATOM 3599 C CA . GLY A 1 460 ? 6.693 -3.138 -21.354 1.00 95.69 460 GLY A CA 1
ATOM 3600 C C . GLY A 1 460 ? 5.772 -3.817 -20.334 1.00 95.69 460 GLY A C 1
ATOM 3601 O O . GLY A 1 460 ? 5.972 -3.642 -19.126 1.00 95.69 460 GLY A O 1
ATOM 3602 N N . VAL A 1 461 ? 4.811 -4.616 -20.805 1.00 96.94 461 VAL A N 1
ATOM 3603 C CA . VAL A 1 461 ? 3.876 -5.375 -19.961 1.00 96.94 461 VAL A CA 1
ATOM 3604 C C . VAL A 1 461 ? 4.628 -6.410 -19.136 1.00 96.94 461 VAL A C 1
ATOM 3606 O O . VAL A 1 461 ? 4.442 -6.459 -17.919 1.00 96.94 461 VAL A O 1
ATOM 3609 N N . ALA A 1 462 ? 5.525 -7.180 -19.758 1.00 96.44 462 ALA A N 1
ATOM 3610 C CA . ALA A 1 462 ? 6.332 -8.172 -19.055 1.00 96.44 462 ALA A CA 1
ATOM 3611 C C . ALA A 1 462 ? 7.174 -7.527 -17.937 1.00 96.44 462 ALA A C 1
ATOM 3613 O O . ALA A 1 462 ? 7.115 -7.971 -16.791 1.00 96.44 462 ALA A O 1
ATOM 3614 N N . LEU A 1 463 ? 7.873 -6.423 -18.226 1.00 96.88 463 LEU A N 1
ATOM 3615 C CA . LEU A 1 463 ? 8.669 -5.679 -17.241 1.00 96.88 463 LEU A CA 1
ATOM 3616 C C . LEU A 1 463 ? 7.812 -5.091 -16.111 1.00 96.88 463 LEU A C 1
ATOM 3618 O O . LEU A 1 463 ? 8.188 -5.146 -14.940 1.00 96.88 463 LEU A O 1
ATOM 3622 N N . ALA A 1 464 ? 6.628 -4.562 -16.427 1.00 95.94 464 ALA A N 1
ATOM 3623 C CA . ALA A 1 464 ? 5.721 -4.043 -15.410 1.00 95.94 464 ALA A CA 1
ATOM 3624 C C . ALA A 1 464 ? 5.172 -5.150 -14.490 1.00 95.94 464 ALA A C 1
ATOM 3626 O O . ALA A 1 464 ? 5.060 -4.951 -13.281 1.00 95.94 464 ALA A O 1
ATOM 3627 N N . MET A 1 465 ? 4.883 -6.334 -15.030 1.00 95.31 465 MET A N 1
ATOM 3628 C CA . MET A 1 465 ? 4.479 -7.487 -14.223 1.00 95.31 465 MET A CA 1
ATOM 3629 C C . MET A 1 465 ? 5.646 -8.027 -13.380 1.00 95.31 465 MET A C 1
ATOM 3631 O O . MET A 1 465 ? 5.445 -8.352 -12.210 1.00 95.31 465 MET A O 1
ATOM 3635 N N . ILE A 1 466 ? 6.877 -8.042 -13.914 1.00 96.06 466 ILE A N 1
ATOM 3636 C CA . ILE A 1 466 ? 8.100 -8.351 -13.150 1.00 96.06 466 ILE A CA 1
ATOM 3637 C C . ILE A 1 466 ? 8.234 -7.404 -11.952 1.00 96.06 466 ILE A C 1
ATOM 3639 O O . ILE A 1 466 ? 8.512 -7.852 -10.836 1.00 96.06 466 ILE A O 1
ATOM 3643 N N . ARG A 1 467 ? 7.998 -6.104 -12.153 1.00 94.44 467 ARG A N 1
ATOM 3644 C CA . ARG A 1 467 ? 8.054 -5.089 -11.093 1.00 94.44 467 ARG A CA 1
ATOM 3645 C C . ARG A 1 467 ? 7.058 -5.349 -9.964 1.00 94.44 467 ARG A C 1
ATOM 3647 O O . ARG A 1 467 ? 7.402 -5.137 -8.799 1.00 94.44 467 ARG A O 1
ATOM 3654 N N . GLU A 1 468 ? 5.841 -5.779 -10.277 1.00 92.69 468 GLU A N 1
ATOM 3655 C CA . GLU A 1 468 ? 4.829 -6.084 -9.258 1.00 92.69 468 GLU A CA 1
ATOM 3656 C C . GLU A 1 468 ? 5.130 -7.402 -8.538 1.00 92.69 468 GLU A C 1
ATOM 3658 O O . GLU A 1 468 ? 5.102 -7.452 -7.310 1.00 92.69 468 GLU A O 1
ATOM 3663 N N . ARG A 1 469 ? 5.520 -8.444 -9.280 1.00 91.81 469 ARG A N 1
ATOM 3664 C CA . ARG A 1 469 ? 5.838 -9.769 -8.726 1.00 91.81 469 ARG A CA 1
ATOM 3665 C C . ARG A 1 469 ? 7.092 -9.795 -7.873 1.00 91.81 469 ARG A C 1
ATOM 3667 O O . ARG A 1 469 ? 7.155 -10.547 -6.911 1.00 91.81 469 ARG A O 1
ATOM 3674 N N . SER A 1 470 ? 8.078 -8.974 -8.212 1.00 92.44 470 SER A N 1
ATOM 3675 C CA . SER A 1 470 ? 9.306 -8.849 -7.429 1.00 92.44 470 SER A CA 1
ATOM 3676 C C . SER A 1 470 ? 9.259 -7.723 -6.402 1.00 92.44 470 SER A C 1
ATOM 3678 O O . SER A 1 470 ? 10.138 -7.626 -5.544 1.00 92.44 470 SER A O 1
ATOM 3680 N N . LEU A 1 471 ? 8.271 -6.830 -6.503 1.00 91.44 471 LEU A N 1
ATOM 3681 C CA . LEU A 1 471 ? 8.211 -5.571 -5.767 1.00 91.44 471 LEU A CA 1
ATOM 3682 C C . LEU A 1 471 ? 9.484 -4.706 -5.931 1.00 91.44 471 LEU A C 1
ATOM 3684 O O . LEU A 1 471 ? 9.740 -3.823 -5.115 1.00 91.44 471 LEU A O 1
ATOM 3688 N N . SER A 1 472 ? 10.270 -4.933 -6.989 1.00 94.06 472 SER A N 1
ATOM 3689 C CA . SER A 1 472 ? 11.579 -4.322 -7.223 1.00 94.06 472 SER A CA 1
ATOM 3690 C C . SER A 1 472 ? 11.763 -3.927 -8.686 1.00 94.06 472 SER A C 1
ATOM 3692 O O . SER A 1 472 ? 11.224 -4.573 -9.580 1.00 94.06 472 SER A O 1
ATOM 3694 N N . ILE A 1 473 ? 12.544 -2.876 -8.942 1.00 95.94 473 ILE A N 1
ATOM 3695 C CA . ILE A 1 473 ? 12.954 -2.509 -10.308 1.00 95.94 473 ILE A CA 1
ATOM 3696 C C . ILE A 1 473 ? 14.139 -3.350 -10.813 1.00 95.94 473 ILE A C 1
ATOM 3698 O O . ILE A 1 473 ? 14.324 -3.507 -12.016 1.00 95.94 473 ILE A O 1
ATOM 3702 N N . TRP A 1 474 ? 14.943 -3.925 -9.911 1.00 96.69 474 TRP A N 1
ATOM 3703 C CA . TRP A 1 474 ? 16.212 -4.570 -10.272 1.00 96.69 474 TRP A CA 1
ATOM 3704 C C . TRP A 1 474 ? 16.067 -5.800 -11.177 1.00 96.69 474 TRP A C 1
ATOM 3706 O O . TRP A 1 474 ? 16.881 -5.948 -12.087 1.00 96.69 474 TRP A O 1
ATOM 3716 N N . PRO A 1 475 ? 15.048 -6.664 -11.012 1.00 96.94 475 PRO A N 1
ATOM 3717 C CA . PRO A 1 475 ? 14.826 -7.751 -11.961 1.00 96.94 475 PRO A CA 1
ATOM 3718 C C . PRO A 1 475 ? 14.487 -7.267 -13.369 1.00 96.94 475 PRO A C 1
ATOM 3720 O O . PRO A 1 475 ? 14.931 -7.877 -14.336 1.00 96.94 475 PRO A O 1
ATOM 3723 N N . GLY A 1 476 ? 13.752 -6.156 -13.490 1.00 96.62 476 GLY A N 1
ATOM 3724 C CA . GLY A 1 476 ? 13.492 -5.515 -14.779 1.00 96.62 476 GLY A CA 1
ATOM 3725 C C . GLY A 1 476 ? 14.787 -5.024 -15.426 1.00 96.62 476 GLY A C 1
ATOM 3726 O O . GLY A 1 476 ? 15.028 -5.302 -16.597 1.00 96.62 476 GLY A O 1
ATOM 3727 N N . VAL A 1 477 ? 15.672 -4.399 -14.638 1.00 96.88 477 VAL A N 1
ATOM 3728 C CA . VAL A 1 477 ? 16.997 -3.949 -15.102 1.00 96.88 477 VAL A CA 1
ATOM 3729 C C . VAL A 1 477 ? 17.809 -5.134 -15.627 1.00 96.88 477 VAL A C 1
ATOM 3731 O O . VAL A 1 477 ? 18.316 -5.090 -16.745 1.00 96.88 477 VAL A O 1
ATOM 3734 N N . GLY A 1 478 ? 17.890 -6.218 -14.850 1.00 96.44 478 GLY A N 1
ATOM 3735 C CA . GLY A 1 478 ? 18.597 -7.434 -15.254 1.00 96.44 478 GLY A CA 1
ATOM 3736 C C . GLY A 1 478 ? 18.008 -8.070 -16.516 1.00 96.44 478 GLY A C 1
ATOM 3737 O O . GLY A 1 478 ? 18.758 -8.451 -17.413 1.00 96.44 478 GLY A O 1
ATOM 3738 N N . ALA A 1 479 ? 16.677 -8.130 -16.622 1.00 95.81 479 ALA A N 1
ATOM 3739 C CA . ALA A 1 479 ? 15.992 -8.666 -17.795 1.00 95.81 479 ALA A CA 1
ATOM 3740 C C . ALA A 1 479 ? 16.261 -7.829 -19.055 1.00 95.81 479 ALA A C 1
ATOM 3742 O O . ALA A 1 479 ? 16.514 -8.402 -20.111 1.00 95.81 479 ALA A O 1
ATOM 3743 N N . GLN A 1 480 ? 16.271 -6.496 -18.950 1.00 92.75 480 GLN A N 1
ATOM 3744 C CA . GLN A 1 480 ? 16.611 -5.618 -20.072 1.00 92.75 480 GLN A CA 1
ATOM 3745 C C . GLN A 1 480 ? 18.075 -5.764 -20.511 1.00 92.75 480 GLN A C 1
ATOM 3747 O O . GLN A 1 480 ? 18.339 -5.863 -21.707 1.00 92.75 480 GLN A O 1
ATOM 3752 N N . ILE A 1 481 ? 19.026 -5.817 -19.567 1.00 92.38 481 ILE A N 1
ATOM 3753 C CA . ILE A 1 481 ? 20.452 -6.016 -19.883 1.00 92.38 481 ILE A CA 1
ATOM 3754 C C . ILE A 1 481 ? 20.653 -7.360 -20.590 1.00 92.38 481 ILE A C 1
ATOM 3756 O O . ILE A 1 481 ? 21.332 -7.427 -21.617 1.00 92.38 481 ILE A O 1
ATOM 3760 N N . LEU A 1 482 ? 20.032 -8.426 -20.075 1.00 92.38 482 LEU A N 1
ATOM 3761 C CA . LEU A 1 482 ? 20.085 -9.746 -20.695 1.00 92.38 482 LEU A CA 1
ATOM 3762 C C . LEU A 1 482 ? 19.475 -9.723 -22.102 1.00 92.38 482 LEU A C 1
ATOM 3764 O O . LEU A 1 482 ? 20.090 -10.227 -23.036 1.00 92.38 482 LEU A O 1
ATOM 3768 N N . ALA A 1 483 ? 18.310 -9.094 -22.269 1.00 89.75 483 ALA A N 1
ATOM 3769 C CA . ALA A 1 483 ? 17.635 -8.973 -23.557 1.00 89.75 483 ALA A CA 1
ATOM 3770 C C . ALA A 1 483 ? 18.478 -8.224 -24.595 1.00 89.75 483 ALA A C 1
ATOM 3772 O O . ALA A 1 483 ? 18.633 -8.704 -25.715 1.00 89.75 483 ALA A O 1
ATOM 3773 N N . ALA A 1 484 ? 19.082 -7.099 -24.209 1.00 84.00 484 ALA A N 1
ATOM 3774 C CA . ALA A 1 484 ? 19.979 -6.337 -25.070 1.00 84.00 484 ALA A CA 1
ATOM 3775 C C . ALA A 1 484 ? 21.244 -7.132 -25.435 1.00 84.00 484 ALA A C 1
ATOM 3777 O O . ALA A 1 484 ? 21.685 -7.091 -26.581 1.00 84.00 484 ALA A O 1
ATOM 3778 N N . THR A 1 485 ? 21.797 -7.897 -24.489 1.00 83.69 485 THR A N 1
ATOM 3779 C CA . THR A 1 485 ? 22.984 -8.735 -24.724 1.00 83.69 485 THR A CA 1
ATOM 3780 C C . THR A 1 485 ? 22.677 -9.887 -25.681 1.00 83.69 485 THR A C 1
ATOM 3782 O O . THR A 1 485 ? 23.445 -10.137 -26.604 1.00 83.69 485 THR A O 1
ATOM 3785 N N . VAL A 1 486 ? 21.542 -10.572 -25.500 1.00 84.31 486 VAL A N 1
ATOM 3786 C CA . VAL A 1 486 ? 21.109 -11.669 -26.383 1.00 84.31 486 VAL A CA 1
ATOM 3787 C C . VAL A 1 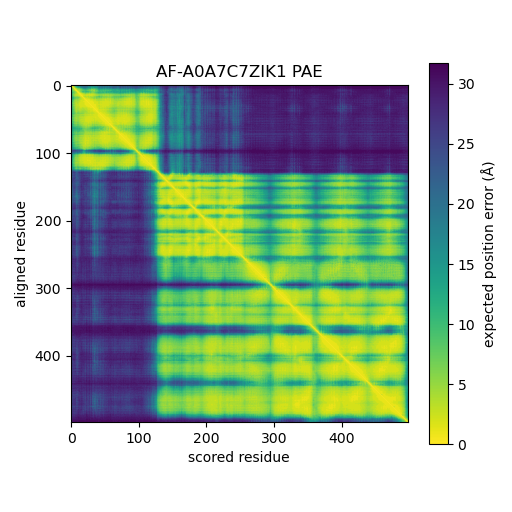486 ? 20.793 -11.147 -27.783 1.00 84.31 486 VAL A C 1
ATOM 3789 O O . VAL A 1 486 ? 21.263 -11.721 -28.763 1.00 84.31 486 VAL A O 1
ATOM 3792 N N . ALA A 1 487 ? 20.050 -10.042 -27.891 1.00 77.06 487 ALA A N 1
ATOM 3793 C CA . ALA A 1 487 ? 19.755 -9.416 -29.177 1.00 77.06 487 ALA A CA 1
ATOM 3794 C C . ALA A 1 487 ? 21.044 -8.979 -29.900 1.00 77.06 487 ALA A C 1
ATOM 3796 O O . ALA A 1 487 ? 21.247 -9.334 -31.059 1.00 77.06 487 ALA A O 1
ATOM 3797 N N . GLY A 1 488 ? 21.960 -8.303 -29.197 1.00 71.25 488 GLY A N 1
ATOM 3798 C CA . GLY A 1 488 ? 23.249 -7.888 -29.754 1.00 71.25 488 GLY A CA 1
ATOM 3799 C C . GLY A 1 488 ? 24.146 -9.065 -30.157 1.00 71.25 488 GLY A C 1
ATOM 3800 O O . GLY A 1 488 ? 24.746 -9.044 -31.227 1.00 71.25 488 GLY A O 1
ATOM 3801 N N . GLY A 1 489 ? 24.191 -10.131 -29.352 1.00 70.62 489 GLY A N 1
ATOM 3802 C CA . GLY A 1 489 ? 24.942 -11.350 -29.666 1.00 70.62 489 GLY A CA 1
ATOM 3803 C C . GLY A 1 489 ? 24.422 -12.078 -30.910 1.00 70.62 489 GLY A C 1
ATOM 3804 O O . GLY A 1 489 ? 25.213 -12.559 -31.718 1.00 70.62 489 GLY A O 1
ATOM 3805 N N . LEU A 1 490 ? 23.101 -12.112 -31.111 1.00 66.94 490 LEU A N 1
ATOM 3806 C CA . LEU A 1 490 ? 22.496 -12.675 -32.323 1.00 66.94 490 LEU A CA 1
ATOM 3807 C C . LEU A 1 490 ? 22.785 -11.825 -33.568 1.00 66.94 490 LEU A C 1
ATOM 3809 O O . LEU A 1 490 ? 23.024 -12.389 -34.634 1.00 66.94 490 LEU A O 1
ATOM 3813 N N . ALA A 1 491 ? 22.822 -10.492 -33.433 1.00 61.31 491 ALA A N 1
ATOM 3814 C CA . ALA A 1 491 ? 23.229 -9.599 -34.524 1.00 61.31 491 ALA A CA 1
ATOM 3815 C C . ALA A 1 491 ? 24.677 -9.866 -34.966 1.00 61.31 491 ALA A C 1
ATOM 3817 O O . ALA A 1 491 ? 24.967 -9.928 -36.158 1.00 61.31 491 ALA A O 1
ATOM 3818 N N . LEU A 1 492 ? 25.568 -10.072 -33.992 1.00 56.94 492 LEU A N 1
ATOM 3819 C CA . LEU A 1 492 ? 26.989 -10.362 -34.197 1.00 56.94 492 LEU A CA 1
ATOM 3820 C C . LEU A 1 492 ? 27.249 -11.728 -34.841 1.00 56.94 492 LEU A C 1
ATOM 3822 O O . LEU A 1 492 ? 28.180 -11.872 -35.627 1.00 56.94 492 LEU A O 1
ATOM 3826 N N . GLY A 1 493 ? 26.436 -12.733 -34.517 1.00 54.50 493 GLY A N 1
ATOM 3827 C CA . GLY A 1 493 ? 26.584 -14.091 -35.044 1.00 54.50 493 GLY A CA 1
ATOM 3828 C C . GLY A 1 493 ? 26.148 -14.268 -36.502 1.00 54.50 493 GLY A C 1
ATOM 3829 O O . GLY A 1 493 ? 26.214 -15.387 -37.005 1.00 54.50 493 GLY A O 1
ATOM 3830 N N . GLY A 1 494 ? 25.653 -13.218 -37.172 1.00 43.34 494 GLY A N 1
ATOM 3831 C CA . GLY A 1 494 ? 25.134 -13.303 -38.543 1.00 43.34 494 GLY A CA 1
ATOM 3832 C C . GLY A 1 494 ? 23.880 -14.177 -38.685 1.00 43.34 494 GLY A C 1
ATOM 3833 O O . GLY A 1 494 ? 23.468 -14.495 -39.799 1.00 43.34 494 GLY A O 1
ATOM 3834 N N . VAL A 1 495 ? 23.259 -14.573 -37.569 1.00 35.62 495 VAL A N 1
ATOM 3835 C CA . VAL A 1 495 ? 22.049 -15.396 -37.565 1.00 35.62 495 VAL A CA 1
ATOM 3836 C C . VAL A 1 495 ? 20.855 -14.472 -37.781 1.00 35.62 495 VAL A C 1
ATOM 3838 O O . VAL A 1 495 ? 20.254 -13.965 -36.834 1.00 35.62 495 VAL A O 1
ATOM 3841 N N . SER A 1 496 ? 20.511 -14.235 -39.049 1.00 33.84 496 SER A N 1
ATOM 3842 C CA . SER A 1 496 ? 19.200 -13.683 -39.398 1.00 33.84 496 SER A CA 1
ATOM 3843 C C . SER A 1 496 ? 18.158 -14.731 -39.024 1.00 33.84 496 SER A C 1
ATOM 3845 O O . SER A 1 496 ? 18.082 -15.783 -39.654 1.00 33.84 496 SER A O 1
ATOM 3847 N N . LEU A 1 497 ? 17.388 -14.489 -37.963 1.00 31.08 497 LEU A N 1
ATOM 3848 C CA . LEU A 1 497 ? 16.273 -15.370 -37.599 1.00 31.08 497 LEU A CA 1
ATOM 3849 C C . LEU A 1 497 ? 15.046 -15.186 -38.505 1.00 31.08 497 LEU A C 1
ATOM 3851 O O . LEU A 1 497 ? 14.060 -15.886 -38.296 1.00 31.08 497 LEU A O 1
ATOM 3855 N N . PHE A 1 498 ? 15.123 -14.306 -39.509 1.00 33.41 498 PHE A N 1
ATOM 3856 C CA . PHE A 1 498 ? 14.147 -14.140 -40.587 1.00 33.41 498 PHE A CA 1
ATOM 3857 C C . PHE A 1 498 ? 14.826 -13.697 -41.880 1.00 33.41 498 PHE A C 1
ATOM 3859 O O . PHE A 1 498 ? 15.757 -12.859 -41.788 1.00 33.41 498 PHE A O 1
#

Sequence (498 aa):
MVMNGLELDEGDWTLYANEPDLDTLFAVWVLLNFRRIPKLSSRSKDTLLPLLRLEGAIDANGAELSDYCGLTQNTLREARSRLDTLHTLEKEFRAKERWPEFDIRGFTAAMLGELDQLVYTRADFQDHTSIEEILGHLEIDDRKVAVACRDRSGIYEAERSLKNRFGDQLGIIVLEKSNEEDNREFTLRRVSALLNFDLAPAYDLLNLVDPAVNGRPPGNRWGGSDDIGGSPRTSGTQLSANDVLRLLQRAYERKTSRQKNWPWFAATTTTTAMILMSSIAAFIGTAAVGLRTGALESLTRGGAGLVAMSLVALAFALPTTFSASERRPWLYGWRRPAGHDWLYLVPAVLLCALPANALAPKNLEYETASLVTAFVVVCLAAVATEAWFRGVVHGWYLFRGPTQRVDGRWMLSRAASVSSFLYMLSYILLAYAWNITNANPFPQSPFEIASLVIAGLGGGVALAMIRERSLSIWPGVGAQILAATVAGGLALGGVSLF

pLDDT: mean 81.71, std 12.57, range [31.08, 96.94]

Foldseek 3Di:
DLQPDDPLVDDDDDDDFDQPDPLSLLVVLCSVCVVLLVVADPVLCLQSVLLNLLVVCCVVPNPVCSVVSPDDPVSNVVSVVLVVVLVVLVVVLVVPDDPPPRPSVVSSVVSSVSVCVRRDDPVSPPLPQDQPDWPDKDQQDDLAIETETEGPVDDVSVLVNVCVVSPPNYAKYWYWDDPDQFATKTKIFGNDPPDPFFCPLLQLLQLLQWPQNLCPPPQQGWDDDRGITIHGPPGHTNDDPVRSNVSSSLSRPDDDPCNLCVLVVVLVVVLVVLLVQLLVQLVVQLVVVCVVPPPPDPLNSNLSSLLSSLVSLCVVLVCLLCVVCVNPSLLLAADFFHADVLVVLLVLLLVLLQLVLVLPDLDDDDDPVSVVSVLVSQLSNLCSLLSSLSRRSLSSCSSNDDFAALPGDDDQDPSLQSSLVSQLVSQLVVLVSSCVVVVHDRDDDPSSVVSSNSNRNSSSSSQNNSCRNGSHSVVSSVSSSVSVVVSVVCSVVPDPVD

=== Feature glossary ===
The record interleaves many kinds of information about one protein. Here is each kind framed as the question it answers.

Q: What known structures does this most resemble?
A: Structural nearest neighbors (via Foldseek easy-search vs the PDB). Reported per hit: target PDB id, E-value, and alignment TM-score. A TM-score above ~0.5 is the conventional threshold for 'same fold'.

Q: Where is each backbone atom in 3D?
A: The mmCIF table is the protein's shape written out atom by atom. For each backbone N, Cα, C, and carbonyl O, it records an (x, y, z) coordinate triple in Å plus the residue type, chain letter, and residue number.

Q: What are the backbone torsion angles?
A: The φ/ψ torsion pair specifies the backbone conformation at each residue. φ rotates about the N–Cα bond, ψ about the Cα–C bond. Steric clashes forbid most of the (φ, ψ) plane — the allowed regions (α-helix basin, β-sheet basin, left-handed helix) are the Ramachandran-allowed regions.

Q: Which residues are buried vs exposed?
A: Solvent-accessible surface area (SASA) is the area in Å² traced out by the centre of a 1.4 Å probe sphere (a water molecule) rolled over the protein's van der Waals surface (Shrake–Rupley / Lee–Richards construction). Buried residues have near-zero SASA; fully exposed residues can exceed 200 Å². The total SASA scales roughly with the number of surface residues.

Q: How confident is the AlphaFold model at each residue?
A: pLDDT is the predicted lDDT-Cα score: AlphaFold's confidence that the local environment of each residue (all inter-atomic distances within 15 Å) is correctly placed. It is a per-residue number between 0 and 100, with higher meaning more reliable.

Q: What does the local fold look like, residue by residue?
A: 3Di is Foldseek's structural alphabet. Each residue is assigned one of twenty discrete states based on how its Cα sits relative to its spatial (not sequential) neighbors. Aligning 3Di strings finds structural homologs roughly as well as full 3D superposition, but orders of magnitude faster.

Q: How big and how compact is the whole molecule?
A: Radius of gyration (Rg) is the root-mean-square distance of Cα atoms from their centroid — a single number for overall size and compactness. A globular domain of N residues has Rg ≈ 2.2·N^0.38 Å; an extended or disordered chain has a much larger Rg. The Cα contact count is the number of residue pairs whose Cα atoms are within 8 Å and are more than four positions apart in sequence — a standard proxy for tertiary packing density. The bounding box is the smallest axis-aligned box enclosing all Cα atoms.

Q: Which residues are in helices, strands, or loops?
A: DSSP 8-state secondary structure assigns each residue one of H (α-helix), G (3₁₀-helix), I (π-helix), E (extended β-strand), B (isolated β-bridge), T (hydrogen-bonded turn), S (bend), or '-' (coil). The assignment is computed from backbone hydrogen-bond geometry via the Kabsch–Sander algorithm.

Q: How mobile is each atom in the crystal?
A: Crystallographic B-factors measure how much each atom's electron density is smeared out, in Å². They rise in mobile loops and surface residues and fall in the buried interior. In AlphaFold models this column is repurposed to hold pLDDT instead.

Q: What if only a Cα trace is available?
A: P-SEA three-state annotation labels each residue as helix, strand, or coil based purely on the geometry of the Cα trace. It serves as a fallback when the full backbone (and thus DSSP) is unavailable.

Q: What family and function is it annotated with?
A: Database cross-references. InterPro integrates a dozen domain/family signature databases into unified entries with residue-range hits. GO terms attach function/process/location labels with evidence codes. CATH codes position the fold in a four-level structural taxonomy. Organism is the NCBI-taxonomy species name.

Q: Are the domains correctly placed relative to each other?
A: Predicted Aligned Error (PAE) is an AlphaFold confidence matrix: entry (i, j) is the expected error in the position of residue j, in ångströms, when the prediction is superimposed on the true structure at residue i. Low PAE within a block of residues means that block is internally rigid and well-predicted; high PAE between two blocks means their relative placement is uncertain even if each block individually is confident.

Q: What do the diagnostic plots show?
A: Three diagnostic plots accompany the record. The Cα contact map visualizes the tertiary structure as a 2D adjacency matrix (8 Å cutoff, sequence-local contacts suppressed). The Ramachandran plot shows the distribution of backbone (φ, ψ) torsions, with points in the α and β basins reflecting secondary structure content. The PAE plot shows AlphaFold's inter-residue confidence as a color matrix.

Q: What is the amino-acid chain?
A: Primary structure: the covalent order of the twenty standard amino acids along the backbone. Two proteins with the same sequence will (almost always) fold to the same structure; two with 30% identity often share a fold but not the details.

Q: What do the rendered images show?
A: The six renders are orthographic views along the three Cartesian axes in both directions. Representation (cartoon, sticks, or surface) and color scheme (sequence-rainbow or by-chain) vary across proteins so the training set covers all the common visualization conventions.